Protein AF-A0A7R9W7Y6-F1 (afdb_monomer)

Nearest PDB structures (foldseek):
  7xtd-assembly1_j  TM=9.004E-01  e=9.451E-43  Komagataella phaffii
  7xsx-assembly1_j  TM=8.915E-01  e=5.412E-43  Komagataella phaffii
  9eh2-assembly1_x  TM=8.191E-01  e=2.521E-44  Homo sapiens
  7xti-assembly1_j  TM=9.021E-01  e=3.747E-41  Komagataella phaffii
  4ioy-assembly1_X  TM=9.336E-01  e=2.718E-25  Saccharomyces cerevisiae

Radius of gyration: 29.03 Å; Cα contacts (8 Å, |Δi|>4): 673; chains: 1; bounding box: 68×69×80 Å

Structure (mmCIF, N/CA/C/O backbone):
data_AF-A0A7R9W7Y6-F1
#
_entry.id   AF-A0A7R9W7Y6-F1
#
loop_
_atom_site.group_PDB
_atom_site.id
_atom_site.type_symbol
_atom_site.label_atom_id
_atom_site.label_alt_id
_atom_site.label_comp_id
_atom_site.label_asym_id
_atom_site.label_entity_id
_atom_site.label_seq_id
_atom_site.pdbx_PDB_ins_code
_atom_site.Cartn_x
_atom_site.Cartn_y
_atom_site.Cartn_z
_atom_site.occupancy
_atom_site.B_iso_or_equiv
_atom_site.auth_seq_id
_atom_site.auth_comp_id
_atom_site.auth_asym_id
_atom_site.auth_atom_id
_atom_site.pdbx_PDB_model_num
ATOM 1 N N . ARG A 1 1 ? 3.864 -5.606 35.064 1.00 80.56 1 ARG A N 1
ATOM 2 C CA . ARG A 1 1 ? 4.363 -5.417 33.679 1.00 80.56 1 ARG A CA 1
ATOM 3 C C . ARG A 1 1 ? 5.592 -6.280 33.372 1.00 80.56 1 ARG A C 1
ATOM 5 O O . ARG A 1 1 ? 5.447 -7.233 32.625 1.00 80.56 1 ARG A O 1
ATOM 12 N N . GLN A 1 2 ? 6.751 -6.047 34.006 1.00 82.50 2 GLN A N 1
ATOM 13 C CA . GLN A 1 2 ? 8.008 -6.767 33.701 1.00 82.50 2 GLN A CA 1
ATOM 14 C C . GLN A 1 2 ? 7.901 -8.304 33.729 1.00 82.50 2 GLN A C 1
ATOM 16 O O . GLN A 1 2 ? 8.295 -8.948 32.767 1.00 82.50 2 GLN A O 1
ATOM 21 N N . ARG A 1 3 ? 7.308 -8.903 34.776 1.00 85.12 3 ARG A N 1
ATOM 22 C CA . ARG A 1 3 ? 7.118 -10.370 34.841 1.00 85.12 3 ARG A CA 1
ATOM 23 C C . ARG A 1 3 ? 6.293 -10.920 33.669 1.00 85.12 3 ARG A C 1
ATOM 25 O O . ARG A 1 3 ? 6.702 -11.897 33.058 1.00 85.12 3 ARG A O 1
ATOM 32 N N . ARG A 1 4 ? 5.187 -10.247 33.322 1.00 86.75 4 ARG A N 1
ATOM 33 C CA . ARG A 1 4 ? 4.317 -10.613 32.187 1.00 86.75 4 ARG A CA 1
ATOM 34 C C . ARG A 1 4 ? 5.071 -10.514 30.858 1.00 86.75 4 ARG A C 1
ATOM 36 O O . ARG A 1 4 ? 4.947 -11.400 30.030 1.00 86.75 4 ARG A O 1
ATOM 43 N N . GLN A 1 5 ? 5.902 -9.487 30.680 1.00 89.56 5 GLN A N 1
ATOM 44 C CA . GLN A 1 5 ? 6.722 -9.332 29.473 1.00 89.56 5 GLN A CA 1
ATOM 45 C C . GLN A 1 5 ? 7.805 -10.414 29.343 1.00 89.56 5 GLN A C 1
ATOM 47 O O . GLN A 1 5 ? 8.014 -10.932 28.250 1.00 89.56 5 GLN A O 1
ATOM 52 N N . ILE A 1 6 ? 8.439 -10.826 30.447 1.00 86.94 6 ILE A N 1
ATOM 53 C CA . ILE A 1 6 ? 9.390 -11.953 30.449 1.00 86.94 6 ILE A CA 1
ATOM 54 C C . ILE A 1 6 ? 8.691 -13.255 30.030 1.00 86.94 6 ILE A C 1
ATOM 56 O O . ILE A 1 6 ? 9.213 -14.001 29.202 1.00 86.94 6 ILE A O 1
ATOM 60 N N . GLU A 1 7 ? 7.498 -13.514 30.566 1.00 88.50 7 GLU A N 1
ATOM 61 C CA . GLU A 1 7 ? 6.702 -14.694 30.221 1.00 88.50 7 GLU A CA 1
ATOM 62 C C . GLU A 1 7 ? 6.255 -14.680 28.750 1.00 88.50 7 GLU A C 1
ATOM 64 O O . GLU A 1 7 ? 6.443 -15.673 28.044 1.00 88.50 7 GLU A O 1
ATOM 69 N N . LEU A 1 8 ? 5.754 -13.540 28.259 1.00 88.12 8 LEU A N 1
ATOM 70 C CA . LEU A 1 8 ? 5.378 -13.351 26.853 1.00 88.12 8 LEU A CA 1
ATOM 71 C C . LEU A 1 8 ? 6.567 -13.571 25.913 1.00 88.12 8 LEU A C 1
ATOM 73 O O . LEU A 1 8 ? 6.434 -14.283 24.918 1.00 88.12 8 LEU A O 1
ATOM 77 N N . MET A 1 9 ? 7.737 -13.016 26.245 1.00 87.88 9 MET A N 1
ATOM 78 C CA . MET A 1 9 ? 8.974 -13.223 25.486 1.00 87.88 9 MET A CA 1
ATOM 79 C C . MET A 1 9 ? 9.382 -14.698 25.450 1.00 87.88 9 MET A C 1
ATOM 81 O O . MET A 1 9 ? 9.738 -15.211 24.389 1.00 87.88 9 MET A O 1
ATOM 85 N N . SER A 1 10 ? 9.302 -15.399 26.584 1.00 88.06 10 SER A N 1
ATOM 86 C CA . SER A 1 10 ? 9.610 -16.832 26.659 1.00 88.06 10 SER A CA 1
ATOM 87 C C . SER A 1 10 ? 8.665 -17.657 25.778 1.00 88.06 10 SER A C 1
ATOM 89 O O . SER A 1 10 ? 9.123 -18.417 24.921 1.00 88.06 10 SER A O 1
ATOM 91 N N . ARG A 1 11 ? 7.348 -17.431 25.908 1.00 87.69 11 ARG A N 1
ATOM 92 C CA . ARG A 1 11 ? 6.310 -18.090 25.099 1.00 87.69 11 ARG A CA 1
ATOM 93 C C . ARG A 1 11 ? 6.525 -17.842 23.605 1.00 87.69 11 ARG A C 1
ATOM 95 O O . ARG A 1 11 ? 6.500 -18.781 22.811 1.00 87.69 11 ARG A O 1
ATOM 102 N N . ARG A 1 12 ? 6.792 -16.591 23.214 1.00 86.31 12 ARG A N 1
ATOM 103 C CA . ARG A 1 12 ? 6.982 -16.220 21.806 1.00 86.31 12 ARG A CA 1
ATOM 104 C C . ARG A 1 12 ? 8.250 -16.826 21.208 1.00 86.31 12 ARG A C 1
ATOM 106 O O . ARG A 1 12 ? 8.221 -17.293 20.072 1.00 86.31 12 ARG A O 1
ATOM 113 N N . ASN A 1 13 ? 9.344 -16.876 21.967 1.00 85.44 13 ASN A N 1
ATOM 114 C CA . ASN A 1 13 ? 10.576 -17.529 21.525 1.00 85.44 13 ASN A CA 1
ATOM 115 C C . ASN A 1 13 ? 10.376 -19.035 21.299 1.00 85.44 13 ASN A C 1
ATOM 117 O O . ASN A 1 13 ? 10.889 -19.579 20.319 1.00 85.44 13 ASN A O 1
ATOM 121 N N . GLU A 1 14 ? 9.602 -19.703 22.159 1.00 87.44 14 GLU A N 1
ATOM 122 C CA . GLU A 1 14 ? 9.267 -21.117 21.986 1.00 87.44 14 GLU A CA 1
ATOM 123 C C . GLU A 1 14 ? 8.410 -21.355 20.732 1.00 87.44 14 GLU A C 1
ATOM 125 O O . GLU A 1 14 ? 8.705 -22.247 19.931 1.00 87.44 14 GLU A O 1
ATOM 130 N N . GLU A 1 15 ? 7.383 -20.530 20.511 1.00 85.06 15 GLU A N 1
ATOM 131 C CA . GLU A 1 15 ? 6.572 -20.569 19.289 1.00 85.06 15 GLU A CA 1
ATOM 132 C C . GLU A 1 15 ? 7.420 -20.345 18.035 1.00 85.06 15 GLU A C 1
ATOM 134 O O . GLU A 1 15 ? 7.325 -21.127 17.087 1.00 85.06 15 GLU A O 1
ATOM 139 N N . ARG A 1 16 ? 8.307 -19.343 18.051 1.00 83.06 16 ARG A N 1
ATOM 140 C CA . ARG A 1 16 ? 9.211 -19.040 16.934 1.00 83.06 16 ARG A CA 1
ATOM 141 C C . ARG A 1 16 ? 10.119 -20.226 16.614 1.00 83.06 16 ARG A C 1
ATOM 143 O O . ARG A 1 16 ? 10.298 -20.566 15.445 1.00 83.06 16 ARG A O 1
ATOM 150 N N . LEU A 1 17 ? 10.662 -20.895 17.633 1.00 83.50 17 LEU A N 1
ATOM 151 C CA . LEU A 1 17 ? 11.495 -22.085 17.446 1.00 83.50 17 LEU A CA 1
ATOM 152 C C . LEU A 1 17 ? 10.701 -23.234 16.801 1.00 83.50 17 LEU A C 1
ATOM 154 O O . LEU A 1 17 ? 11.200 -23.903 15.892 1.00 83.50 17 LEU A O 1
ATOM 158 N N . ARG A 1 18 ? 9.443 -23.431 17.216 1.00 85.00 18 ARG A N 1
ATOM 159 C CA . ARG A 1 18 ? 8.534 -24.423 16.617 1.00 85.00 18 ARG A CA 1
ATOM 160 C C . ARG A 1 18 ? 8.188 -24.077 15.165 1.00 85.00 18 ARG A C 1
ATOM 162 O O . ARG A 1 18 ? 8.157 -24.970 14.318 1.00 85.00 18 ARG A O 1
ATOM 169 N N . GLU A 1 19 ? 7.937 -22.807 14.860 1.00 82.50 19 GLU A N 1
ATOM 170 C CA . GLU A 1 19 ? 7.661 -22.325 13.501 1.00 82.50 19 GLU A CA 1
ATOM 171 C C . GLU A 1 19 ? 8.871 -22.509 12.578 1.00 82.50 19 GLU A C 1
ATOM 173 O O . GLU A 1 19 ? 8.721 -23.062 11.488 1.00 82.50 19 GLU A O 1
ATOM 178 N N . LEU A 1 20 ? 10.076 -22.155 13.038 1.00 80.25 20 LEU A N 1
ATOM 179 C CA . LEU A 1 20 ? 11.334 -22.388 12.320 1.00 80.25 20 LEU A CA 1
ATOM 180 C C . LEU A 1 20 ? 11.568 -23.878 12.045 1.00 80.25 20 LEU A C 1
ATOM 182 O O . LEU A 1 20 ? 11.909 -24.256 10.923 1.00 80.25 20 LEU A O 1
ATOM 186 N N . ALA A 1 21 ? 11.326 -24.745 13.032 1.00 81.75 21 ALA A N 1
ATOM 187 C CA . ALA A 1 21 ? 11.427 -26.190 12.847 1.00 81.75 21 ALA A CA 1
ATOM 188 C C . ALA A 1 21 ? 10.444 -26.701 11.773 1.00 81.75 21 ALA A C 1
ATOM 190 O O . ALA A 1 21 ? 10.828 -27.476 10.894 1.00 81.75 21 ALA A O 1
ATOM 191 N N . ARG A 1 22 ? 9.190 -26.221 11.785 1.00 81.38 22 ARG A N 1
ATOM 192 C CA . ARG A 1 22 ? 8.174 -26.552 10.765 1.00 81.38 22 ARG A CA 1
ATOM 193 C C . ARG A 1 22 ? 8.537 -26.015 9.377 1.00 81.38 22 ARG A C 1
ATOM 195 O O . ARG A 1 22 ? 8.324 -26.711 8.384 1.00 81.38 22 ARG A O 1
ATOM 202 N N . ALA A 1 23 ? 9.073 -24.800 9.295 1.00 74.12 23 ALA A N 1
ATOM 203 C CA . ALA A 1 23 ? 9.495 -24.184 8.040 1.00 74.12 23 ALA A CA 1
ATOM 204 C C . ALA A 1 23 ? 10.672 -24.946 7.411 1.00 74.12 23 ALA A C 1
ATOM 206 O O . ALA A 1 23 ? 10.627 -25.263 6.224 1.00 74.12 23 ALA A O 1
ATOM 207 N N . ASN A 1 24 ? 11.665 -25.341 8.213 1.00 71.44 24 ASN A N 1
ATOM 208 C CA . ASN A 1 24 ? 12.799 -26.147 7.754 1.00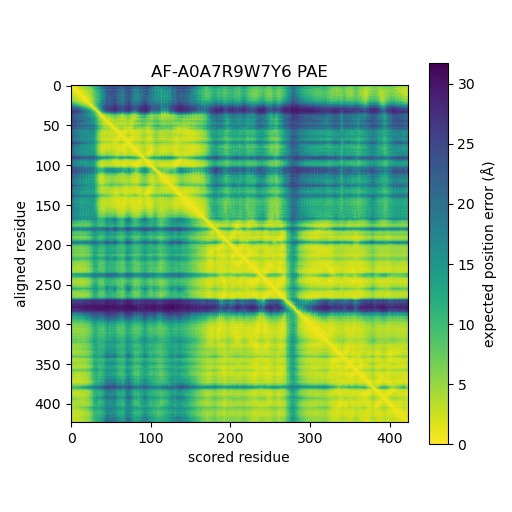 71.44 24 ASN A CA 1
ATOM 209 C C . ASN A 1 24 ? 12.370 -27.521 7.214 1.00 71.44 24 ASN A C 1
ATOM 211 O O . ASN A 1 24 ? 12.926 -27.996 6.225 1.00 71.44 24 ASN A O 1
ATOM 215 N N . LEU A 1 25 ? 11.345 -28.144 7.806 1.00 70.38 25 LEU A N 1
ATOM 216 C CA . LEU A 1 25 ? 10.761 -29.387 7.289 1.00 70.38 25 LEU A CA 1
ATOM 217 C C . LEU A 1 25 ? 10.054 -29.186 5.937 1.00 70.38 25 LEU A C 1
ATOM 219 O O . LEU A 1 25 ? 10.176 -30.036 5.059 1.00 70.38 25 LEU A O 1
ATOM 223 N N . LYS A 1 26 ? 9.350 -28.061 5.740 1.00 61.72 26 LYS A N 1
ATOM 224 C CA . LYS A 1 26 ? 8.700 -27.728 4.457 1.00 61.72 26 LYS A CA 1
ATOM 225 C C . LYS A 1 26 ? 9.696 -27.349 3.359 1.00 61.72 26 LYS A C 1
ATOM 227 O O . LYS A 1 26 ? 9.486 -27.726 2.208 1.00 61.72 26 LYS A O 1
ATOM 232 N N . ASN A 1 27 ? 10.768 -26.632 3.692 1.00 55.34 27 ASN A N 1
ATOM 233 C CA . ASN A 1 27 ? 11.759 -26.188 2.708 1.00 55.34 27 ASN A CA 1
ATOM 234 C C . ASN A 1 27 ? 12.591 -27.347 2.145 1.00 55.34 27 ASN A C 1
ATOM 236 O O . ASN A 1 27 ? 12.864 -27.342 0.948 1.00 55.34 27 ASN A O 1
ATOM 240 N N . LYS A 1 28 ? 12.854 -28.406 2.928 1.00 52.38 28 LYS A N 1
ATOM 241 C CA . LYS A 1 28 ? 13.477 -29.645 2.417 1.00 52.38 28 LYS A CA 1
ATOM 242 C C . LYS A 1 28 ? 12.695 -30.320 1.276 1.00 52.38 28 LYS A C 1
ATOM 244 O O . LYS A 1 28 ? 13.276 -31.092 0.527 1.00 52.38 28 LYS A O 1
ATOM 249 N N . GLY A 1 29 ? 11.396 -30.038 1.126 1.00 46.22 29 GLY A N 1
ATOM 250 C CA . GLY A 1 29 ? 10.573 -30.537 0.015 1.00 46.22 29 GLY A CA 1
ATOM 251 C C . GLY A 1 29 ? 10.472 -29.597 -1.195 1.00 46.22 29 GLY A C 1
ATOM 252 O O . GLY A 1 29 ? 9.925 -30.000 -2.216 1.00 46.22 29 GLY A O 1
ATOM 253 N N . LYS A 1 30 ? 10.965 -28.353 -1.096 1.00 43.62 30 LYS A N 1
ATOM 254 C CA . LYS A 1 30 ? 10.842 -27.305 -2.131 1.00 43.62 30 LYS A CA 1
ATOM 255 C C . LYS A 1 30 ? 12.168 -26.873 -2.765 1.00 43.62 30 LYS A C 1
ATOM 257 O O . LYS A 1 30 ? 12.154 -26.043 -3.666 1.00 43.62 30 LYS A O 1
ATOM 262 N N . GLU A 1 31 ? 13.296 -27.461 -2.371 1.00 36.81 31 GLU A N 1
ATOM 263 C CA . GLU A 1 31 ? 14.611 -27.206 -2.990 1.00 36.81 31 GLU A CA 1
ATOM 264 C C . GLU A 1 31 ? 14.715 -27.669 -4.466 1.00 36.81 31 GLU A C 1
ATOM 266 O O . GLU A 1 31 ? 15.739 -27.451 -5.107 1.00 36.81 31 GLU A O 1
ATOM 271 N N . GLY A 1 32 ? 13.661 -28.269 -5.039 1.00 40.47 32 GLY A N 1
ATOM 272 C CA . GLY A 1 32 ? 13.639 -28.786 -6.416 1.00 40.47 32 GLY A CA 1
ATOM 273 C C . GLY A 1 32 ? 13.080 -27.856 -7.505 1.00 40.47 32 GLY A C 1
ATOM 274 O O . GLY A 1 32 ? 13.257 -28.158 -8.683 1.00 40.47 32 GLY A O 1
ATOM 275 N N . GLU A 1 33 ? 12.432 -26.737 -7.165 1.00 42.25 33 GLU A N 1
ATOM 276 C CA . GLU A 1 33 ? 11.860 -25.799 -8.151 1.00 42.25 33 GLU A CA 1
ATOM 277 C C . GLU A 1 33 ? 12.569 -24.440 -8.096 1.00 42.25 33 GLU A C 1
ATOM 279 O O . GLU A 1 33 ? 11.982 -23.409 -7.773 1.00 42.25 33 GLU A O 1
ATOM 284 N N . ALA A 1 34 ? 13.861 -24.415 -8.422 1.00 50.94 34 ALA A N 1
ATOM 285 C CA . ALA A 1 34 ? 14.452 -23.168 -8.891 1.00 50.94 34 ALA A CA 1
ATOM 286 C C . ALA A 1 34 ? 13.751 -22.790 -10.208 1.00 50.94 34 ALA A C 1
ATOM 288 O O . ALA A 1 34 ? 13.757 -23.588 -11.151 1.00 50.94 34 ALA A O 1
ATOM 289 N N . GLU A 1 35 ? 13.132 -21.602 -10.276 1.00 58.28 35 GLU A N 1
ATOM 290 C CA . GLU A 1 35 ? 12.671 -21.033 -11.550 1.00 58.28 35 GLU A CA 1
ATOM 291 C C . GLU A 1 35 ? 13.818 -21.168 -12.558 1.00 58.28 35 GLU A C 1
ATOM 293 O O . GLU A 1 35 ? 14.959 -20.794 -12.279 1.00 58.28 35 GLU A O 1
ATOM 298 N N . LYS A 1 36 ? 13.548 -21.777 -13.712 1.00 64.50 36 LYS A N 1
ATOM 299 C CA . LYS A 1 36 ? 14.553 -21.939 -14.763 1.00 64.50 36 LYS A CA 1
ATOM 300 C C . LYS A 1 36 ? 14.613 -20.650 -15.571 1.00 64.50 36 LYS A C 1
ATOM 302 O O . LYS A 1 36 ? 13.581 -20.052 -15.851 1.00 64.50 36 LYS A O 1
ATOM 307 N N . ALA A 1 37 ? 15.820 -20.230 -15.944 1.00 74.56 37 ALA A N 1
ATOM 308 C CA . ALA A 1 37 ? 15.990 -19.113 -16.865 1.00 74.56 37 ALA A CA 1
ATOM 309 C C . ALA A 1 37 ? 15.388 -19.486 -18.229 1.00 74.56 37 ALA A C 1
ATOM 311 O O . ALA A 1 37 ? 15.721 -20.541 -18.775 1.00 74.56 37 ALA A O 1
ATOM 312 N N . GLU A 1 38 ? 14.521 -18.633 -18.764 1.00 81.94 38 GLU A N 1
ATOM 313 C CA . GLU A 1 38 ? 13.967 -18.785 -20.108 1.00 81.94 38 GLU A CA 1
ATOM 314 C C . GLU A 1 38 ? 14.954 -18.199 -21.120 1.00 81.94 38 GLU A C 1
ATOM 316 O O . GLU A 1 38 ? 15.375 -17.048 -20.988 1.00 81.94 38 GLU A O 1
ATOM 321 N N . GLU A 1 39 ? 15.343 -18.981 -22.129 1.00 85.31 39 GLU A N 1
ATOM 322 C CA . GLU A 1 39 ? 16.253 -18.505 -23.175 1.00 85.31 39 GLU A CA 1
ATOM 323 C C . GLU A 1 39 ? 15.612 -17.364 -23.976 1.00 85.31 39 GLU A C 1
ATOM 325 O O . GLU A 1 39 ? 14.447 -17.431 -24.372 1.00 85.31 39 GLU A O 1
ATOM 330 N N . LEU A 1 40 ? 16.385 -16.308 -24.235 1.00 84.38 40 LEU A N 1
ATOM 331 C CA . LEU A 1 40 ? 15.937 -15.187 -25.059 1.00 84.38 40 LEU A CA 1
ATOM 332 C C . LEU A 1 40 ? 16.197 -15.500 -26.534 1.00 84.38 40 LEU A C 1
ATOM 334 O O . LEU A 1 40 ? 17.329 -15.402 -27.003 1.00 84.38 40 LEU A O 1
ATOM 338 N N . GLU A 1 41 ? 15.142 -15.818 -27.279 1.00 83.25 41 GLU A N 1
ATOM 339 C CA . GLU A 1 41 ? 15.195 -16.010 -28.730 1.00 83.25 41 GLU A CA 1
ATOM 340 C C . GLU A 1 41 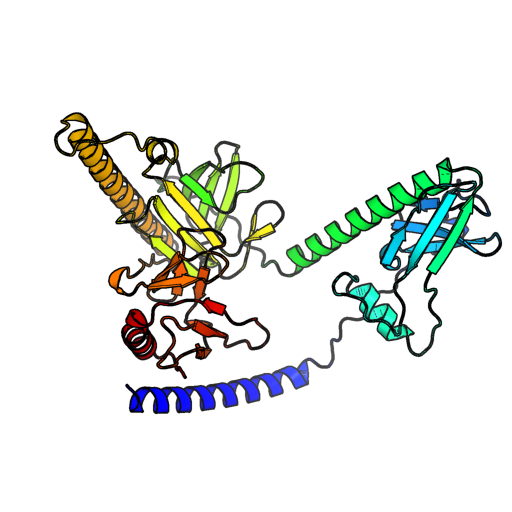? 14.423 -14.882 -29.431 1.00 83.25 41 GLU A C 1
ATOM 342 O O . GLU A 1 41 ? 13.256 -14.638 -29.135 1.00 83.25 41 GLU A O 1
ATOM 347 N N . THR A 1 42 ? 15.084 -14.161 -30.344 1.00 84.75 42 THR A N 1
ATOM 348 C CA . THR A 1 42 ? 14.456 -13.085 -31.144 1.00 84.75 42 THR A CA 1
ATOM 349 C C . THR A 1 42 ? 14.105 -13.568 -32.543 1.00 84.75 42 THR A C 1
ATOM 351 O O . THR A 1 42 ? 12.963 -13.451 -32.969 1.00 84.75 42 THR A O 1
ATOM 354 N N . TYR A 1 43 ? 15.074 -14.169 -33.232 1.00 88.44 43 TYR A N 1
ATOM 355 C CA . TYR A 1 43 ? 14.904 -14.782 -34.543 1.00 88.44 43 TYR A CA 1
ATOM 356 C C . TYR A 1 43 ? 15.527 -16.167 -34.557 1.00 88.44 43 TYR A C 1
ATOM 358 O O . TYR A 1 43 ? 16.621 -16.360 -34.027 1.00 88.44 43 TYR A O 1
ATOM 366 N N . LYS A 1 44 ? 14.865 -17.103 -35.239 1.00 84.75 44 LYS A N 1
ATOM 367 C CA . LYS A 1 44 ? 15.369 -18.470 -35.418 1.00 84.75 44 LYS A CA 1
ATOM 368 C C . LYS A 1 44 ? 16.378 -18.551 -36.554 1.00 84.75 44 LYS A C 1
ATOM 370 O O . LYS A 1 44 ? 17.332 -19.323 -36.496 1.00 84.75 44 LYS A O 1
ATOM 375 N N . ARG A 1 45 ? 16.146 -17.792 -37.630 1.00 87.12 45 ARG A N 1
ATOM 376 C CA . ARG A 1 45 ? 16.968 -17.801 -38.844 1.00 87.12 45 ARG A CA 1
ATOM 377 C C . ARG A 1 45 ? 17.184 -16.382 -39.352 1.00 87.12 45 ARG A C 1
ATOM 379 O O . ARG A 1 45 ? 16.352 -15.504 -39.163 1.00 87.12 45 ARG A O 1
ATOM 386 N N . THR A 1 46 ? 18.271 -16.180 -40.090 1.00 83.69 46 THR A N 1
ATOM 387 C CA . THR A 1 46 ? 18.591 -14.898 -40.743 1.00 83.69 46 THR A CA 1
ATOM 388 C C . THR A 1 46 ? 17.541 -14.462 -41.767 1.00 83.69 46 THR A C 1
ATOM 390 O O . THR A 1 46 ? 17.352 -13.272 -41.977 1.00 83.69 46 THR A O 1
ATOM 393 N N . LYS A 1 47 ? 16.820 -15.415 -42.375 1.00 86.88 47 LYS A N 1
ATOM 394 C CA . LYS A 1 47 ? 15.698 -15.145 -43.294 1.00 86.88 47 LYS A CA 1
ATOM 395 C C . LYS A 1 47 ? 14.489 -14.504 -42.616 1.00 86.88 47 LYS A C 1
ATOM 397 O O . LYS A 1 47 ? 13.637 -13.972 -43.309 1.00 86.88 47 LYS A O 1
ATOM 402 N N . ASP A 1 48 ? 14.404 -14.602 -41.292 1.00 88.12 48 ASP A N 1
ATOM 403 C CA . ASP A 1 48 ? 13.291 -14.049 -40.528 1.00 88.12 48 ASP A CA 1
ATOM 404 C C . ASP A 1 48 ? 13.534 -12.560 -40.189 1.00 88.12 48 ASP A C 1
ATOM 406 O O . ASP A 1 48 ? 12.687 -11.929 -39.561 1.00 88.12 48 ASP A O 1
ATOM 410 N N . TYR A 1 49 ? 14.687 -11.992 -40.580 1.00 88.25 49 TYR A N 1
ATOM 411 C CA . TYR A 1 49 ? 15.001 -10.581 -40.353 1.00 88.25 49 TYR A CA 1
ATOM 412 C C . TYR A 1 49 ? 14.099 -9.675 -41.201 1.00 88.25 49 TYR A C 1
ATOM 414 O O . TYR A 1 49 ? 13.718 -10.057 -42.306 1.00 88.25 49 TYR A O 1
ATOM 422 N N . PRO A 1 50 ? 13.796 -8.451 -40.732 1.00 87.00 50 PRO A N 1
ATOM 423 C CA . PRO A 1 50 ? 13.046 -7.491 -41.525 1.00 87.00 50 PRO A CA 1
ATOM 424 C C . PRO A 1 50 ? 13.738 -7.210 -42.865 1.00 87.00 50 PRO A C 1
ATOM 426 O O . PRO A 1 50 ? 14.947 -6.979 -42.904 1.00 87.00 50 PRO A O 1
ATOM 429 N N . ASP A 1 51 ? 12.964 -7.134 -43.949 1.00 84.56 51 ASP A N 1
ATOM 430 C CA . ASP A 1 51 ? 13.484 -6.933 -45.316 1.00 84.56 51 ASP A CA 1
ATOM 431 C C . ASP A 1 51 ? 14.295 -5.635 -45.488 1.00 84.56 51 ASP A C 1
ATOM 433 O O . ASP A 1 51 ? 15.067 -5.477 -46.429 1.00 84.56 51 ASP A O 1
ATOM 437 N N . ASN A 1 52 ? 14.126 -4.682 -44.569 1.00 86.38 52 ASN A N 1
ATOM 438 C CA . ASN A 1 52 ? 14.813 -3.394 -44.564 1.00 86.38 52 ASN A CA 1
ATOM 439 C C . ASN A 1 52 ? 16.063 -3.357 -43.667 1.00 86.38 52 ASN A C 1
ATOM 441 O O . ASN A 1 52 ? 16.523 -2.266 -43.314 1.00 86.38 52 ASN A O 1
ATOM 445 N N . VAL A 1 53 ? 16.582 -4.515 -43.249 1.00 86.81 53 VAL A N 1
ATOM 446 C CA . VAL A 1 53 ? 17.859 -4.611 -42.535 1.00 86.81 53 VAL A CA 1
ATOM 447 C C . VAL A 1 53 ? 19.000 -4.451 -43.531 1.00 86.81 53 VAL A C 1
ATOM 449 O O . VAL A 1 53 ? 19.213 -5.292 -44.400 1.00 86.81 53 VAL A O 1
ATOM 452 N N . LEU A 1 54 ? 19.755 -3.365 -43.381 1.00 86.75 54 LEU A N 1
ATOM 453 C CA . LEU A 1 54 ? 20.939 -3.097 -44.187 1.00 86.75 54 LEU A CA 1
ATOM 454 C C . LEU A 1 54 ? 22.220 -3.501 -43.440 1.00 86.75 54 LEU A C 1
ATOM 456 O O . LEU A 1 54 ? 22.297 -3.339 -42.216 1.00 86.75 54 LEU A O 1
ATOM 460 N N . PRO A 1 55 ? 23.259 -3.967 -44.159 1.00 85.44 55 PRO A N 1
ATOM 461 C CA . PRO A 1 55 ? 24.593 -4.118 -43.588 1.00 85.44 55 PRO A CA 1
ATOM 462 C C . PRO A 1 55 ? 25.090 -2.792 -42.999 1.00 85.44 55 PRO A C 1
ATOM 464 O O . PRO A 1 55 ? 24.825 -1.723 -43.546 1.00 85.44 55 PRO A O 1
ATOM 467 N N . ASN A 1 56 ? 25.842 -2.853 -41.897 1.00 89.06 56 ASN A N 1
ATOM 468 C CA . ASN A 1 56 ? 26.429 -1.681 -41.223 1.00 89.06 56 ASN A CA 1
ATOM 469 C C . ASN A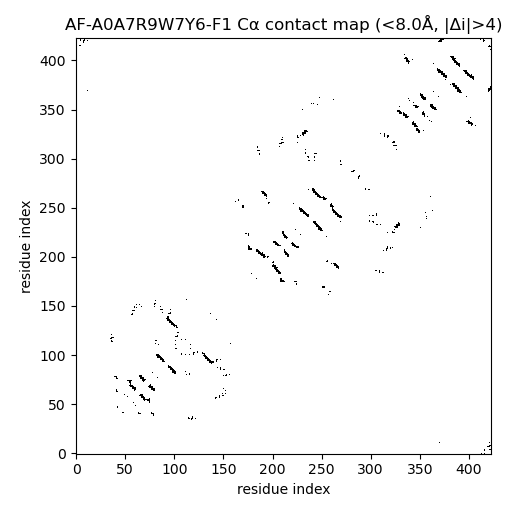 1 56 ? 25.439 -0.638 -40.664 1.00 89.06 56 ASN A C 1
ATOM 471 O O . ASN A 1 56 ? 25.869 0.448 -40.281 1.00 89.06 56 ASN A O 1
ATOM 475 N N . GLN A 1 57 ? 24.146 -0.952 -40.551 1.00 90.88 57 GLN A N 1
ATOM 476 C CA . GLN A 1 57 ? 23.151 -0.034 -39.997 1.00 90.88 57 GLN A CA 1
ATOM 477 C C . GLN A 1 57 ? 22.592 -0.537 -38.662 1.00 90.88 57 GLN A C 1
ATOM 479 O O . GLN A 1 57 ? 22.287 -1.718 -38.508 1.00 90.88 57 GLN A O 1
ATOM 484 N N . VAL A 1 58 ? 22.410 0.374 -37.699 1.00 93.12 58 VAL A N 1
ATOM 485 C CA . VAL A 1 58 ? 21.660 0.073 -36.473 1.00 93.12 58 VAL A CA 1
ATOM 486 C C . VAL A 1 58 ? 20.169 0.137 -36.785 1.00 93.12 58 VAL A C 1
ATOM 488 O O . VAL A 1 58 ? 19.666 1.142 -37.300 1.00 93.12 58 VAL A O 1
ATOM 491 N N . LYS A 1 59 ? 19.447 -0.929 -36.439 1.00 93.06 59 LYS A N 1
ATOM 492 C CA . LYS A 1 59 ? 18.003 -1.033 -36.655 1.00 93.06 59 LYS A CA 1
ATOM 493 C C . LYS A 1 59 ? 17.315 -1.527 -35.393 1.00 93.06 59 LYS A C 1
ATOM 495 O O . LYS A 1 59 ? 17.828 -2.395 -34.697 1.00 93.06 59 LYS A O 1
ATOM 500 N N . VAL A 1 60 ? 16.134 -0.995 -35.109 1.00 94.12 60 VAL A N 1
ATOM 501 C CA . VAL A 1 60 ? 15.271 -1.505 -34.042 1.00 94.12 60 VAL A CA 1
ATOM 502 C C . VAL A 1 60 ? 14.073 -2.167 -34.689 1.00 94.12 60 VAL A C 1
ATOM 504 O O . VAL A 1 60 ? 13.397 -1.547 -35.512 1.00 94.12 60 VAL A O 1
ATOM 507 N N . ASP A 1 61 ? 13.809 -3.410 -34.304 1.00 92.81 61 ASP A N 1
ATOM 508 C CA . ASP A 1 61 ? 12.540 -4.054 -34.594 1.00 92.81 61 ASP A CA 1
ATOM 509 C C . ASP A 1 61 ? 11.664 -4.054 -33.339 1.00 92.81 61 ASP A C 1
ATOM 511 O O . ASP A 1 61 ? 11.936 -4.728 -32.341 1.00 92.81 61 ASP A O 1
ATOM 515 N N . MET A 1 62 ? 10.591 -3.270 -33.412 1.00 90.69 62 MET A N 1
ATOM 516 C CA . MET A 1 62 ? 9.600 -3.144 -32.351 1.00 90.69 62 MET A CA 1
ATOM 517 C C . MET A 1 62 ? 8.728 -4.395 -32.208 1.00 90.69 62 MET A C 1
ATOM 519 O O . MET A 1 62 ? 8.218 -4.636 -31.115 1.00 90.69 62 MET A O 1
ATOM 523 N N . ALA A 1 63 ? 8.536 -5.172 -33.280 1.00 89.62 63 ALA A N 1
ATOM 524 C CA . ALA A 1 63 ? 7.676 -6.351 -33.270 1.00 89.62 63 ALA A CA 1
ATOM 525 C C . ALA A 1 63 ? 8.345 -7.514 -32.527 1.00 89.62 63 ALA A C 1
ATOM 527 O O . ALA A 1 63 ? 7.760 -8.049 -31.585 1.00 89.62 63 ALA A O 1
ATOM 528 N N . ASN A 1 64 ? 9.598 -7.831 -32.875 1.00 90.31 64 ASN A N 1
ATOM 529 C CA . ASN A 1 64 ? 10.383 -8.888 -32.222 1.00 90.31 64 ASN A CA 1
ATOM 530 C C . ASN A 1 64 ? 11.229 -8.392 -31.035 1.00 90.31 64 ASN A C 1
ATOM 532 O O . ASN A 1 64 ? 12.069 -9.123 -30.511 1.00 90.31 64 ASN A O 1
ATOM 536 N N . LYS A 1 65 ? 11.003 -7.148 -30.588 1.00 92.56 65 LYS A N 1
ATOM 537 C CA . LYS A 1 65 ? 11.608 -6.554 -29.382 1.00 92.56 65 LYS A CA 1
ATOM 538 C C . LYS A 1 65 ? 13.139 -6.626 -29.365 1.00 92.56 65 LYS A C 1
ATOM 540 O O . LYS A 1 65 ? 13.759 -6.884 -28.328 1.00 92.56 65 LYS A O 1
ATOM 545 N N . CYS A 1 66 ? 13.766 -6.382 -30.507 1.00 93.94 66 CYS A N 1
ATOM 546 C CA . CYS A 1 66 ? 15.205 -6.535 -30.656 1.00 93.94 66 CYS A CA 1
ATOM 547 C C . CYS A 1 66 ? 15.860 -5.320 -31.305 1.00 93.94 66 CYS A C 1
ATOM 549 O O . CYS A 1 66 ? 15.251 -4.586 -32.086 1.00 93.94 66 CYS A O 1
ATOM 551 N N . VAL A 1 67 ? 17.140 -5.148 -31.007 1.00 95.12 67 VAL A N 1
ATOM 552 C CA . VAL A 1 67 ? 18.017 -4.178 -31.651 1.00 95.12 67 VAL A CA 1
ATOM 553 C C . VAL A 1 67 ? 19.021 -4.954 -32.485 1.00 95.12 67 VAL A C 1
ATOM 555 O O . VAL A 1 67 ? 19.764 -5.776 -31.960 1.00 95.12 67 VAL A O 1
ATOM 558 N N . ILE A 1 68 ? 19.028 -4.705 -33.785 1.00 95.00 68 ILE A N 1
ATOM 559 C CA . ILE A 1 68 ? 19.944 -5.318 -34.737 1.00 95.00 68 ILE A CA 1
ATOM 560 C C . ILE A 1 68 ? 21.154 -4.399 -34.859 1.00 95.00 68 ILE A C 1
ATOM 562 O O . ILE A 1 68 ? 21.036 -3.238 -35.263 1.00 95.00 68 ILE A O 1
ATOM 566 N N . LEU A 1 69 ? 22.308 -4.922 -34.458 1.00 95.12 69 LEU A N 1
ATOM 567 C CA . LEU A 1 69 ? 23.568 -4.202 -34.382 1.00 95.12 69 LEU A CA 1
ATOM 568 C C . LEU A 1 69 ? 24.574 -4.784 -35.373 1.00 95.12 69 LEU A C 1
ATOM 570 O O . LEU A 1 69 ? 24.745 -6.003 -35.412 1.00 95.12 69 LEU A O 1
ATOM 574 N N . PRO A 1 70 ? 25.269 -3.947 -36.157 1.00 94.00 70 PRO A N 1
ATOM 575 C CA . PRO A 1 70 ? 26.275 -4.438 -37.081 1.00 94.00 70 PRO A CA 1
ATOM 576 C C . PRO A 1 70 ? 27.561 -4.826 -36.339 1.00 94.00 70 PRO A C 1
ATOM 578 O O . PRO A 1 70 ? 28.184 -3.995 -35.678 1.00 94.00 70 PRO A O 1
ATOM 581 N N . ILE A 1 71 ? 27.994 -6.078 -36.487 1.00 92.94 71 ILE A N 1
ATOM 582 C CA . ILE A 1 71 ? 29.295 -6.577 -36.024 1.00 92.94 71 ILE A CA 1
ATOM 583 C C . ILE A 1 71 ? 30.103 -6.978 -37.255 1.00 92.94 71 ILE A C 1
ATOM 585 O O . ILE A 1 71 ? 29.805 -7.978 -37.908 1.00 92.94 71 ILE A O 1
ATOM 589 N N . CYS A 1 72 ? 31.109 -6.168 -37.593 1.00 88.56 72 CYS A N 1
ATOM 590 C CA . CYS A 1 72 ? 31.956 -6.367 -38.775 1.00 88.56 72 CYS A CA 1
ATOM 591 C C . CYS A 1 72 ? 31.142 -6.566 -40.073 1.00 88.56 72 CYS A C 1
ATOM 593 O O . CYS A 1 72 ? 31.415 -7.480 -40.844 1.00 88.56 72 CYS A O 1
ATOM 595 N N . GLY A 1 73 ? 30.104 -5.749 -40.291 1.00 86.06 73 GLY A N 1
ATOM 596 C CA . GLY A 1 73 ? 29.216 -5.863 -41.456 1.00 86.06 73 GLY A CA 1
ATOM 597 C C . GLY A 1 73 ? 28.001 -6.767 -41.269 1.00 86.06 73 GLY A C 1
ATOM 598 O O . GLY A 1 73 ? 27.013 -6.588 -41.978 1.00 86.06 73 GLY A O 1
ATOM 599 N N . ASN A 1 74 ? 28.021 -7.673 -40.290 1.00 91.25 74 ASN A N 1
ATOM 600 C CA . ASN A 1 74 ? 26.940 -8.631 -40.082 1.00 91.25 74 ASN A CA 1
ATOM 601 C C . ASN A 1 74 ? 25.866 -8.068 -39.139 1.00 91.25 74 ASN A C 1
ATOM 603 O O . ASN A 1 74 ? 26.210 -7.645 -38.034 1.00 91.25 74 ASN A O 1
ATOM 607 N N . PRO A 1 75 ? 24.579 -8.072 -39.522 1.00 92.50 75 PRO A N 1
ATOM 608 C CA . PRO A 1 75 ? 23.494 -7.677 -38.630 1.00 92.50 75 PRO A CA 1
ATOM 609 C C . PRO A 1 75 ? 23.273 -8.749 -37.555 1.00 92.50 75 PRO A C 1
ATOM 611 O O . PRO A 1 75 ? 22.913 -9.880 -37.869 1.00 92.50 75 PRO A O 1
ATOM 614 N N . VAL A 1 76 ? 23.475 -8.392 -36.285 1.00 93.06 76 VAL A N 1
ATOM 615 C CA . VAL A 1 76 ? 23.316 -9.299 -35.139 1.00 93.06 76 VAL A CA 1
ATOM 616 C C . VAL A 1 76 ? 22.195 -8.793 -34.223 1.00 93.06 76 VAL A C 1
ATOM 618 O O . VAL A 1 76 ? 22.281 -7.666 -33.731 1.00 93.06 76 VAL A O 1
ATOM 621 N N . PRO A 1 77 ? 21.131 -9.580 -33.984 1.00 93.94 77 PRO A N 1
ATOM 622 C CA . PRO A 1 77 ? 20.007 -9.177 -33.151 1.00 93.94 77 PRO A CA 1
ATOM 623 C C . PRO A 1 77 ? 20.314 -9.362 -31.662 1.00 93.94 77 PRO A C 1
ATOM 625 O O . PRO A 1 77 ? 20.760 -10.417 -31.221 1.00 93.94 77 PRO A O 1
ATOM 628 N N . PHE A 1 78 ? 19.988 -8.345 -30.872 1.00 94.19 78 PHE A N 1
ATOM 629 C CA . PHE A 1 78 ? 20.038 -8.366 -29.415 1.00 94.19 78 PHE A CA 1
ATOM 630 C C . PHE A 1 78 ? 18.641 -8.107 -28.861 1.00 94.19 78 PHE A C 1
ATOM 632 O O . PHE A 1 78 ? 18.031 -7.079 -29.163 1.00 94.19 78 PHE A O 1
ATOM 639 N N . HIS A 1 79 ? 18.121 -9.013 -28.030 1.00 94.12 79 HIS A N 1
ATOM 640 C CA . HIS A 1 79 ? 16.844 -8.775 -27.356 1.00 94.12 79 HIS A CA 1
ATOM 641 C C . HIS A 1 79 ? 16.958 -7.557 -26.433 1.00 94.12 79 HIS A C 1
ATOM 643 O O . HIS A 1 79 ? 17.961 -7.395 -25.731 1.00 94.12 79 HIS A O 1
ATOM 649 N N . ILE A 1 80 ? 15.929 -6.713 -26.380 1.00 93.75 80 ILE A N 1
ATOM 650 C CA . ILE A 1 80 ? 15.974 -5.453 -25.630 1.00 93.75 80 ILE A CA 1
ATOM 651 C C . ILE A 1 80 ? 16.263 -5.641 -24.129 1.00 93.75 80 ILE A C 1
ATOM 653 O O . ILE A 1 80 ? 16.940 -4.806 -23.529 1.00 93.75 80 ILE A O 1
ATOM 657 N N . SER A 1 81 ? 15.845 -6.766 -23.534 1.00 91.38 81 SER A N 1
ATOM 658 C CA . SER A 1 81 ? 16.109 -7.111 -22.122 1.00 91.38 81 SER A CA 1
ATOM 659 C C . SER A 1 81 ? 17.591 -7.346 -21.801 1.00 91.38 81 SER A C 1
ATOM 661 O O . SER A 1 81 ? 17.957 -7.384 -20.627 1.00 91.38 81 SER A O 1
ATOM 663 N N . THR A 1 82 ? 18.451 -7.491 -22.815 1.00 91.88 82 THR A N 1
ATOM 664 C CA . THR A 1 82 ? 19.915 -7.587 -22.649 1.00 91.88 82 THR A CA 1
ATOM 665 C C . THR A 1 82 ? 20.594 -6.215 -22.551 1.00 91.88 82 THR A C 1
ATOM 667 O O . THR A 1 82 ? 21.728 -6.118 -22.080 1.00 91.88 82 THR A O 1
ATOM 670 N N . ILE A 1 83 ? 19.899 -5.137 -22.938 1.00 93.00 83 ILE A N 1
ATOM 671 C CA . ILE A 1 83 ? 20.438 -3.775 -22.999 1.00 93.00 83 ILE A CA 1
ATOM 672 C C . ILE A 1 83 ? 20.157 -3.029 -21.687 1.00 93.00 83 ILE A C 1
ATOM 674 O O . ILE A 1 83 ? 19.020 -2.659 -21.364 1.00 93.00 83 ILE A O 1
ATOM 678 N N . LYS A 1 84 ? 21.232 -2.727 -20.953 1.00 91.50 84 LYS A N 1
ATOM 679 C CA . LYS A 1 84 ? 21.217 -2.005 -19.676 1.00 91.50 84 LYS A CA 1
ATOM 680 C C . LYS A 1 84 ? 20.894 -0.529 -19.832 1.00 91.50 84 LYS A C 1
ATOM 682 O O . LYS A 1 84 ? 20.158 0.011 -19.011 1.00 91.50 84 LYS A O 1
ATOM 687 N N . ASN A 1 85 ? 21.463 0.153 -20.820 1.00 92.31 85 ASN A N 1
ATOM 688 C CA . ASN A 1 85 ? 21.056 1.500 -21.218 1.00 92.31 85 ASN A CA 1
ATOM 689 C C . ASN A 1 85 ? 21.628 1.860 -22.593 1.00 92.31 85 ASN A C 1
ATOM 691 O O . ASN A 1 85 ? 22.445 1.139 -23.160 1.00 92.31 85 ASN A O 1
ATOM 695 N N . CYS A 1 86 ? 21.164 2.983 -23.127 1.00 94.81 86 CYS A N 1
ATOM 696 C CA . CYS A 1 86 ? 21.678 3.563 -24.352 1.00 94.81 86 CYS A CA 1
ATOM 697 C C . CYS A 1 86 ? 21.914 5.056 -24.117 1.00 94.81 86 CYS A C 1
ATOM 699 O O . CYS A 1 86 ? 21.125 5.696 -23.419 1.00 94.81 86 CYS A O 1
ATOM 701 N N . VAL A 1 87 ? 23.007 5.584 -24.657 1.00 95.12 87 VAL A N 1
ATOM 702 C CA . VAL A 1 87 ? 23.437 6.975 -24.510 1.00 95.12 87 VAL A CA 1
ATOM 703 C C . VAL A 1 87 ? 23.757 7.521 -25.894 1.00 95.12 87 VAL A C 1
ATOM 705 O O . VAL A 1 87 ? 24.463 6.881 -26.672 1.00 95.12 87 VAL A O 1
ATOM 708 N N . LEU A 1 88 ? 23.250 8.715 -26.174 1.00 93.56 88 LEU A N 1
ATOM 709 C CA . LEU A 1 88 ? 23.546 9.494 -27.369 1.00 93.56 88 LEU A CA 1
ATOM 710 C C . LEU A 1 88 ? 24.246 10.775 -26.886 1.00 93.56 88 LEU A C 1
ATOM 712 O O . LEU A 1 88 ? 23.549 11.696 -26.460 1.00 93.56 88 LEU A O 1
ATOM 716 N N . PRO A 1 89 ? 25.591 10.804 -26.811 1.00 90.81 89 PRO A N 1
ATOM 717 C CA . PRO A 1 89 ? 26.328 12.003 -26.422 1.00 90.81 89 PRO A CA 1
ATOM 718 C C . PRO A 1 89 ? 26.036 13.170 -27.368 1.00 90.81 89 PRO A C 1
ATOM 720 O O . PRO A 1 89 ? 25.600 12.951 -28.502 1.00 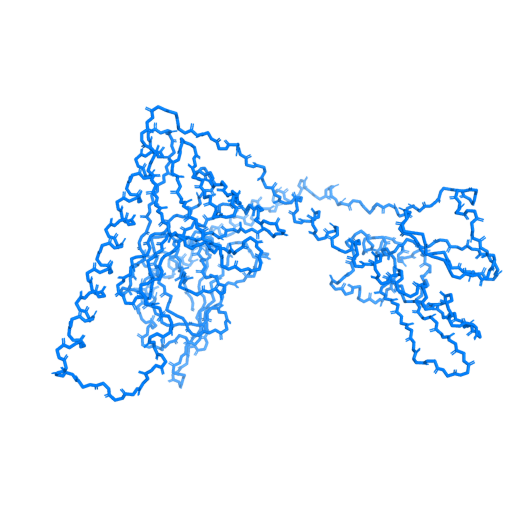90.81 89 PRO A O 1
ATOM 723 N N . GLU A 1 90 ? 26.299 14.396 -26.910 1.00 84.88 90 GLU A N 1
ATOM 724 C CA . GLU A 1 90 ? 26.183 15.581 -27.761 1.00 84.88 90 GLU A CA 1
ATOM 725 C C . GLU A 1 90 ? 27.037 15.416 -29.019 1.00 84.88 90 GLU A C 1
ATOM 727 O O . GLU A 1 90 ? 28.182 14.957 -28.969 1.00 84.88 90 GLU A O 1
ATOM 732 N N . ALA A 1 91 ? 26.422 15.713 -30.160 1.00 79.44 91 ALA A N 1
ATOM 733 C CA . ALA A 1 91 ? 27.069 15.566 -31.445 1.00 79.44 91 ALA A CA 1
ATOM 734 C C . ALA A 1 91 ? 28.094 16.686 -31.633 1.00 79.44 91 ALA A C 1
ATOM 736 O O . ALA A 1 91 ? 27.799 17.853 -31.391 1.00 79.44 91 ALA A O 1
ATOM 737 N N . ASP A 1 92 ? 29.271 16.302 -32.109 1.00 81.31 92 ASP A N 1
ATOM 738 C CA . ASP A 1 92 ? 30.281 17.225 -32.620 1.00 81.31 92 ASP A CA 1
ATOM 739 C C . ASP A 1 92 ? 30.408 16.979 -34.137 1.00 81.31 92 ASP A C 1
ATOM 741 O O . ASP A 1 92 ? 29.404 17.000 -34.850 1.00 81.31 92 ASP A O 1
ATOM 745 N N . ALA A 1 93 ? 31.585 16.610 -34.647 1.00 84.06 93 ALA A N 1
ATOM 746 C CA . ALA A 1 93 ? 31.779 16.271 -36.061 1.00 84.06 93 ALA A CA 1
ATOM 747 C C . ALA A 1 93 ? 31.109 14.950 -36.510 1.00 84.06 93 ALA A C 1
ATOM 749 O O . ALA A 1 93 ? 31.051 14.646 -37.701 1.00 84.06 93 ALA A O 1
ATOM 750 N N . ALA A 1 94 ? 30.657 14.116 -35.573 1.00 89.12 94 ALA A N 1
ATOM 751 C CA . ALA A 1 94 ? 29.969 12.857 -35.846 1.00 89.12 94 ALA A CA 1
ATOM 752 C C . ALA A 1 94 ? 28.995 12.525 -34.711 1.00 89.12 94 ALA A C 1
ATOM 754 O O . ALA A 1 94 ? 29.193 12.921 -33.563 1.00 89.12 94 ALA A O 1
ATOM 755 N N . THR A 1 95 ? 27.960 11.752 -35.026 1.00 92.81 95 THR A N 1
ATOM 756 C CA . THR A 1 95 ? 27.015 11.233 -34.034 1.00 92.81 95 THR A CA 1
ATOM 757 C C . THR A 1 95 ? 27.516 9.904 -33.486 1.00 92.81 95 THR A C 1
ATOM 759 O O . THR A 1 95 ? 27.930 9.032 -34.254 1.00 92.81 95 THR A O 1
ATOM 762 N N . TYR A 1 96 ? 27.436 9.734 -32.167 1.00 94.62 96 TYR A N 1
ATOM 763 C CA . TYR A 1 96 ? 27.832 8.509 -31.479 1.00 94.62 96 TYR A CA 1
ATOM 764 C C . TYR A 1 96 ? 26.644 7.890 -30.752 1.00 94.62 96 TYR A C 1
ATOM 766 O O . TYR A 1 96 ? 25.976 8.566 -29.980 1.00 94.62 96 TYR A O 1
ATOM 774 N N . LEU A 1 97 ? 26.407 6.596 -30.941 1.00 95.75 97 LEU A N 1
ATOM 775 C CA . LEU A 1 97 ? 25.417 5.831 -30.188 1.00 95.75 97 LEU A CA 1
ATOM 776 C C . LEU A 1 97 ? 26.135 4.791 -29.337 1.00 95.75 97 LEU A C 1
ATOM 778 O O . LEU A 1 97 ? 26.725 3.855 -29.874 1.00 95.75 97 LEU A O 1
ATOM 782 N N . ARG A 1 98 ? 26.073 4.942 -28.014 1.00 96.56 98 ARG A N 1
ATOM 783 C CA . ARG A 1 98 ? 26.637 3.981 -27.063 1.00 96.56 98 ARG A CA 1
ATOM 784 C C . ARG A 1 98 ? 25.534 3.106 -26.494 1.00 96.56 98 ARG A C 1
ATOM 786 O O . ARG A 1 98 ? 24.550 3.612 -25.956 1.00 96.56 98 ARG A O 1
ATOM 793 N N . ILE A 1 99 ? 25.703 1.798 -26.585 1.00 96.69 99 ILE A N 1
ATOM 794 C CA . ILE A 1 99 ? 24.775 0.801 -26.052 1.00 96.69 99 ILE A CA 1
ATOM 795 C C . ILE A 1 99 ? 25.528 -0.002 -25.002 1.00 96.69 99 ILE A C 1
ATOM 797 O O . ILE A 1 99 ? 26.551 -0.606 -25.309 1.00 96.69 99 ILE A O 1
ATOM 801 N N . ASN A 1 100 ? 25.028 0.002 -23.769 1.00 94.88 100 ASN A N 1
ATOM 802 C CA . ASN A 1 100 ? 25.595 -0.766 -22.668 1.00 94.88 100 ASN A CA 1
ATOM 803 C C . ASN A 1 100 ? 24.694 -1.960 -22.367 1.00 94.88 100 ASN A C 1
ATOM 805 O O . ASN A 1 100 ? 23.471 -1.815 -22.285 1.00 94.88 100 ASN A O 1
ATOM 809 N N . PHE A 1 101 ? 25.295 -3.119 -22.141 1.00 93.75 101 PHE A N 1
ATOM 810 C CA . PHE A 1 101 ? 24.597 -4.376 -21.897 1.00 93.75 101 PHE A CA 1
ATOM 811 C C . PHE A 1 101 ? 24.724 -4.811 -20.438 1.00 93.75 101 PHE A C 1
ATOM 813 O O . PHE A 1 101 ? 25.543 -4.298 -19.669 1.00 93.75 101 PHE A O 1
ATOM 820 N N . TYR A 1 102 ? 23.873 -5.751 -20.041 1.00 91.50 102 TYR A N 1
ATOM 821 C CA . TYR A 1 102 ? 24.041 -6.474 -18.787 1.00 91.50 102 TYR A CA 1
ATOM 822 C C . TYR A 1 102 ? 25.155 -7.517 -18.938 1.00 91.50 102 TYR A C 1
ATOM 824 O O . TYR A 1 102 ? 25.151 -8.299 -19.885 1.00 91.50 102 TYR A O 1
ATOM 832 N N . THR A 1 103 ? 26.100 -7.541 -17.999 1.00 88.81 103 THR A N 1
ATOM 833 C CA . THR A 1 103 ? 27.255 -8.449 -18.033 1.00 88.81 103 THR A CA 1
ATOM 834 C C . THR A 1 103 ? 27.482 -9.123 -16.690 1.00 88.81 103 THR A C 1
ATOM 836 O O . THR A 1 103 ? 27.088 -8.597 -15.647 1.00 88.81 103 THR A O 1
ATOM 839 N N . ALA A 1 104 ? 28.179 -10.259 -16.711 1.00 83.00 104 ALA A N 1
ATOM 840 C CA . ALA A 1 104 ? 28.717 -10.887 -15.510 1.00 83.00 104 ALA A CA 1
ATOM 841 C C . ALA A 1 104 ? 29.813 -10.014 -14.856 1.00 83.00 104 ALA A C 1
ATOM 843 O O . ALA A 1 104 ? 30.421 -9.165 -15.512 1.00 83.00 104 ALA A O 1
ATOM 844 N N . GLY A 1 105 ? 30.055 -10.205 -13.554 1.00 70.81 105 GLY A N 1
ATOM 845 C CA . GLY A 1 105 ? 31.132 -9.532 -12.806 1.00 70.81 105 GLY A CA 1
ATOM 846 C C . GLY A 1 105 ? 30.811 -8.127 -12.276 1.00 70.81 105 GLY A C 1
ATOM 847 O O . GLY A 1 105 ? 31.594 -7.570 -11.515 1.00 70.81 105 GLY A O 1
ATOM 848 N N . MET A 1 106 ? 29.649 -7.567 -12.619 1.00 68.81 106 MET A N 1
ATOM 849 C CA . MET A 1 106 ? 29.117 -6.335 -12.030 1.00 68.81 106 MET A CA 1
ATOM 850 C C . MET A 1 106 ? 27.773 -6.634 -11.377 1.00 68.81 106 MET A C 1
ATOM 852 O O . MET A 1 106 ? 27.000 -7.436 -11.899 1.00 68.81 106 MET A O 1
ATOM 856 N N . ALA A 1 107 ? 27.459 -5.952 -10.272 1.00 69.88 107 ALA A N 1
ATOM 857 C CA . ALA A 1 107 ? 26.116 -6.010 -9.711 1.00 69.88 107 ALA A CA 1
ATOM 858 C C . ALA A 1 107 ? 25.111 -5.541 -10.777 1.00 69.88 107 ALA A C 1
ATOM 860 O O . ALA A 1 107 ? 25.079 -4.367 -11.167 1.00 69.88 107 ALA A O 1
ATOM 861 N N . LEU A 1 108 ? 24.310 -6.484 -11.273 1.00 71.31 108 LEU A N 1
ATOM 862 C CA . LEU A 1 108 ? 23.135 -6.221 -12.087 1.00 71.31 108 LEU A CA 1
ATOM 863 C C . LEU A 1 108 ? 22.183 -5.472 -11.156 1.00 71.31 108 LEU A C 1
ATOM 865 O O . LEU A 1 108 ? 21.577 -6.072 -10.276 1.00 71.31 108 LEU A O 1
ATOM 869 N N . GLY A 1 109 ? 22.184 -4.137 -11.222 1.00 67.12 109 GLY A N 1
ATOM 870 C CA . GLY A 1 109 ? 21.400 -3.310 -10.302 1.00 67.12 109 GLY A CA 1
ATOM 871 C C . GLY A 1 109 ? 19.933 -3.755 -10.248 1.00 67.12 109 GLY A C 1
ATOM 872 O O . GLY A 1 109 ? 19.464 -4.430 -11.161 1.00 67.12 109 GLY A O 1
ATOM 873 N N . LYS A 1 110 ? 19.188 -3.325 -9.219 1.00 67.81 110 LYS A N 1
ATOM 874 C CA . LYS A 1 110 ? 17.775 -3.707 -8.964 1.00 67.81 110 LYS A CA 1
ATOM 875 C C . LYS A 1 110 ? 16.828 -3.548 -10.166 1.00 67.81 110 LYS A C 1
ATOM 877 O O . LYS A 1 110 ? 15.727 -4.078 -10.171 1.00 67.81 110 LYS A O 1
ATOM 882 N N . ASP A 1 111 ? 17.269 -2.792 -11.161 1.00 70.19 111 ASP A N 1
ATOM 883 C CA . ASP A 1 111 ? 16.587 -2.496 -12.405 1.00 70.19 111 ASP A CA 1
ATOM 884 C C . ASP A 1 111 ? 16.683 -3.582 -13.489 1.00 70.19 111 ASP A C 1
ATOM 886 O O . ASP A 1 111 ? 15.984 -3.466 -14.499 1.00 70.19 111 ASP A O 1
ATOM 890 N N . ALA A 1 112 ? 17.563 -4.576 -13.334 1.00 80.56 112 ALA A N 1
ATOM 891 C CA . ALA A 1 112 ? 17.744 -5.652 -14.302 1.00 80.56 112 ALA A CA 1
ATOM 892 C C . ALA A 1 112 ? 16.527 -6.595 -14.325 1.00 80.56 112 ALA A C 1
ATOM 894 O O . ALA A 1 112 ? 16.058 -6.995 -13.257 1.00 80.56 112 ALA A O 1
ATOM 895 N N . PRO A 1 113 ? 16.035 -7.000 -15.513 1.00 82.38 113 PRO A N 1
ATOM 896 C CA . PRO A 1 113 ? 14.978 -8.000 -15.604 1.00 82.38 113 PRO A CA 1
ATOM 897 C C . PRO A 1 113 ? 15.371 -9.290 -14.878 1.00 82.38 113 PRO A C 1
ATOM 899 O O . PRO A 1 113 ? 16.528 -9.728 -14.940 1.00 82.38 113 PRO A O 1
ATOM 902 N N . LYS A 1 114 ? 14.403 -9.919 -14.201 1.00 83.00 114 LYS A N 1
ATOM 903 C CA . LYS A 1 114 ? 14.628 -11.145 -13.418 1.00 83.00 114 LYS A CA 1
ATOM 904 C C . LYS A 1 114 ? 15.209 -12.260 -14.293 1.00 83.00 114 LYS A C 1
ATOM 906 O O . LYS A 1 114 ? 16.250 -12.816 -13.954 1.00 83.00 114 LYS A O 1
ATOM 911 N N . ASN A 1 115 ? 14.606 -12.493 -15.463 1.00 86.00 115 ASN A N 1
ATOM 912 C CA . ASN A 1 115 ? 15.082 -13.496 -16.414 1.00 86.00 115 ASN A CA 1
ATOM 913 C C . ASN A 1 115 ? 16.508 -13.191 -16.917 1.00 86.00 115 ASN A C 1
ATOM 915 O O . ASN A 1 115 ? 17.369 -14.066 -16.901 1.00 86.00 115 ASN A O 1
ATOM 919 N N . THR A 1 116 ? 16.809 -11.931 -17.267 1.00 86.31 116 THR A N 1
ATOM 920 C CA . THR A 1 116 ? 18.169 -11.519 -17.666 1.00 86.31 116 THR A CA 1
ATOM 921 C C . THR A 1 116 ? 19.185 -11.782 -16.557 1.00 86.31 116 THR A C 1
ATOM 923 O O . THR A 1 116 ? 20.286 -12.252 -16.832 1.00 86.31 116 THR A O 1
ATOM 926 N N . SER A 1 117 ? 18.825 -11.517 -15.300 1.00 86.19 117 SER A N 1
ATOM 927 C CA . SER A 1 117 ? 19.717 -11.749 -14.158 1.00 86.19 117 SER A CA 1
ATOM 928 C C . SER A 1 117 ? 20.063 -13.227 -13.996 1.00 86.19 117 SER A C 1
ATOM 930 O O . SER A 1 117 ? 21.227 -13.576 -13.797 1.00 86.19 117 SER A O 1
ATOM 932 N N . MET A 1 118 ? 19.071 -14.098 -14.171 1.00 86.31 118 MET A N 1
ATOM 933 C CA . MET A 1 118 ? 19.258 -15.545 -14.127 1.00 86.31 118 MET A CA 1
ATOM 934 C C . MET A 1 118 ? 20.080 -16.062 -15.314 1.00 86.31 118 MET A C 1
ATOM 936 O O . MET A 1 118 ? 20.962 -16.896 -15.120 1.00 86.31 118 MET A O 1
ATOM 940 N N . LEU A 1 119 ? 19.854 -15.543 -16.527 1.00 87.38 119 LEU A N 1
ATOM 941 C CA . LEU A 1 119 ? 20.653 -15.888 -17.710 1.00 87.38 119 LEU A CA 1
ATOM 942 C C . LEU A 1 119 ? 22.118 -15.481 -17.544 1.00 87.38 119 LEU A C 1
ATOM 944 O O . LEU A 1 119 ? 23.011 -16.289 -17.794 1.00 87.38 119 LEU A O 1
ATOM 948 N N . VAL A 1 120 ? 22.382 -14.256 -17.076 1.00 86.81 120 VAL A N 1
ATOM 949 C CA . VAL A 1 120 ? 23.754 -13.798 -16.821 1.00 86.81 120 VAL A CA 1
ATOM 950 C C . VAL A 1 120 ? 24.421 -14.691 -15.781 1.00 86.81 120 VAL A C 1
ATOM 952 O O . VAL A 1 120 ? 25.543 -15.124 -16.009 1.00 86.81 120 VAL A O 1
ATOM 955 N N . GLN A 1 121 ? 23.742 -15.029 -14.680 1.00 86.81 121 GLN A N 1
ATOM 956 C CA . GLN A 1 121 ? 24.299 -15.914 -13.654 1.00 86.81 121 GLN A CA 1
ATOM 957 C C . GLN A 1 121 ? 24.584 -17.326 -14.188 1.00 86.81 121 GLN A C 1
ATOM 959 O O . GLN A 1 121 ? 25.623 -17.900 -13.869 1.00 86.81 121 GLN A O 1
ATOM 964 N N . ARG A 1 122 ? 23.691 -17.871 -15.022 1.00 87.75 122 ARG A N 1
ATOM 965 C CA . ARG A 1 122 ? 23.831 -19.202 -15.627 1.00 87.75 122 ARG A CA 1
ATOM 966 C C . ARG A 1 122 ? 25.020 -19.286 -16.584 1.00 87.75 122 ARG A C 1
ATOM 968 O O . ARG A 1 122 ? 25.746 -20.275 -16.562 1.00 87.75 122 ARG A O 1
ATOM 975 N N . TYR A 1 123 ? 25.211 -18.267 -17.419 1.00 88.25 123 TYR A N 1
ATOM 976 C CA . TYR A 1 123 ? 26.249 -18.259 -18.452 1.00 88.25 123 TYR A CA 1
ATOM 977 C C . TYR A 1 123 ? 27.564 -17.602 -18.007 1.00 88.25 123 TYR A C 1
ATOM 979 O O . TYR A 1 123 ? 28.585 -17.818 -18.655 1.00 88.25 123 TYR A O 1
ATOM 987 N N . ALA A 1 124 ? 27.579 -16.861 -16.891 1.00 86.94 124 ALA A N 1
ATOM 988 C CA . ALA A 1 124 ? 28.768 -16.202 -16.339 1.00 86.94 124 ALA A CA 1
ATOM 989 C C . ALA A 1 124 ? 30.027 -17.088 -16.268 1.00 86.94 124 ALA A C 1
ATOM 991 O O . ALA A 1 124 ? 31.092 -16.584 -16.618 1.00 86.94 124 ALA A O 1
ATOM 992 N N . PRO A 1 125 ? 29.956 -18.374 -15.865 1.00 87.56 125 PRO A N 1
ATOM 993 C CA . PRO A 1 125 ? 31.154 -19.210 -15.771 1.00 87.56 125 PRO A CA 1
ATOM 994 C C . PRO A 1 125 ? 31.711 -19.672 -17.126 1.00 87.56 125 PRO A C 1
ATOM 996 O O . PRO A 1 125 ? 32.856 -20.110 -17.187 1.00 87.56 125 PRO A O 1
ATOM 999 N N . TYR A 1 126 ? 30.911 -19.620 -18.196 1.00 88.56 126 TYR A N 1
ATOM 1000 C CA . TYR A 1 126 ? 31.204 -20.303 -19.463 1.00 88.56 126 TYR A CA 1
ATOM 1001 C C . TYR A 1 126 ? 31.234 -19.373 -20.682 1.00 88.56 126 TYR A C 1
ATOM 1003 O O . TYR A 1 126 ? 31.699 -19.780 -21.744 1.00 88.56 126 TYR A O 1
ATOM 1011 N N . ALA A 1 127 ? 30.726 -18.145 -20.560 1.00 87.94 127 ALA A N 1
ATOM 1012 C CA . ALA A 1 127 ? 30.567 -17.218 -21.672 1.00 87.94 127 ALA A CA 1
ATOM 1013 C C . ALA A 1 127 ? 31.238 -15.868 -21.404 1.00 87.94 127 ALA A C 1
ATOM 1015 O O . ALA A 1 127 ? 31.262 -15.360 -20.283 1.00 87.94 127 ALA A O 1
ATOM 1016 N N . SER A 1 128 ? 31.733 -15.252 -22.477 1.00 89.38 128 SER A N 1
ATOM 1017 C CA . SER A 1 128 ? 32.151 -13.849 -22.472 1.00 89.38 128 SER A CA 1
ATOM 1018 C C . SER A 1 128 ? 30.966 -12.949 -22.810 1.00 89.38 128 SER A C 1
ATOM 1020 O O . SER A 1 128 ? 30.186 -13.255 -23.710 1.00 89.38 128 SER A O 1
ATOM 1022 N N . PHE A 1 129 ? 30.844 -11.824 -22.108 1.00 91.06 129 PHE A N 1
ATOM 1023 C CA . PHE A 1 129 ? 29.749 -10.872 -22.290 1.00 91.06 129 PHE A CA 1
ATOM 1024 C C . PHE A 1 129 ? 30.261 -9.588 -22.937 1.00 91.06 129 PHE A C 1
ATOM 1026 O O . PHE A 1 129 ? 31.292 -9.045 -22.539 1.00 91.06 129 PHE A O 1
ATOM 1033 N N . ILE A 1 130 ? 29.505 -9.064 -23.900 1.00 91.69 130 ILE A N 1
ATOM 1034 C CA . ILE A 1 130 ? 29.746 -7.731 -24.454 1.00 91.69 130 ILE A CA 1
ATOM 1035 C C . ILE A 1 130 ? 29.301 -6.715 -23.406 1.00 91.69 130 ILE A C 1
ATOM 1037 O O . ILE A 1 130 ? 28.155 -6.744 -22.979 1.00 91.69 130 ILE A O 1
ATOM 1041 N N . ARG A 1 131 ? 30.195 -5.817 -22.985 1.00 91.12 131 AR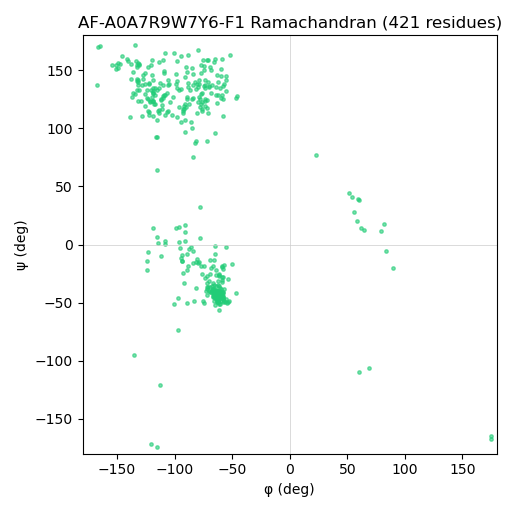G A N 1
ATOM 1042 C CA . ARG A 1 131 ? 29.872 -4.759 -22.014 1.00 91.12 131 ARG A CA 1
ATOM 1043 C C . ARG A 1 131 ? 29.227 -3.554 -22.668 1.00 91.12 131 ARG A C 1
ATOM 1045 O O . ARG A 1 131 ? 28.205 -3.056 -22.197 1.00 91.12 131 ARG A O 1
ATOM 1052 N N . GLU A 1 132 ? 29.837 -3.090 -23.744 1.00 94.00 132 GLU A N 1
ATOM 1053 C CA . GLU A 1 132 ? 29.411 -1.897 -24.451 1.00 94.00 132 GLU A CA 1
ATOM 1054 C C . GLU A 1 132 ? 29.769 -1.981 -25.930 1.00 94.00 132 GLU A C 1
ATOM 1056 O O . GLU A 1 132 ? 30.749 -2.618 -26.315 1.00 94.00 132 GLU A O 1
ATOM 1061 N N . MET A 1 133 ? 28.964 -1.316 -26.751 1.00 95.19 133 MET A N 1
ATOM 1062 C CA . MET A 1 133 ? 29.240 -1.078 -28.161 1.00 95.19 133 MET A CA 1
ATOM 1063 C C . MET A 1 133 ? 29.007 0.396 -28.463 1.00 95.19 133 MET A C 1
ATOM 1065 O O . MET A 1 133 ? 28.017 0.977 -28.013 1.00 95.19 133 MET A O 1
ATOM 1069 N N . THR A 1 134 ? 29.909 0.995 -29.238 1.00 95.06 134 THR A N 1
ATOM 1070 C CA . THR A 1 134 ? 29.786 2.385 -29.682 1.00 95.06 134 THR A CA 1
ATOM 1071 C C . THR A 1 134 ? 29.782 2.434 -31.199 1.00 95.06 134 THR A C 1
ATOM 1073 O O . THR A 1 134 ? 30.728 1.988 -31.842 1.00 95.06 134 THR A O 1
ATOM 1076 N N . PHE A 1 135 ? 28.722 3.006 -31.76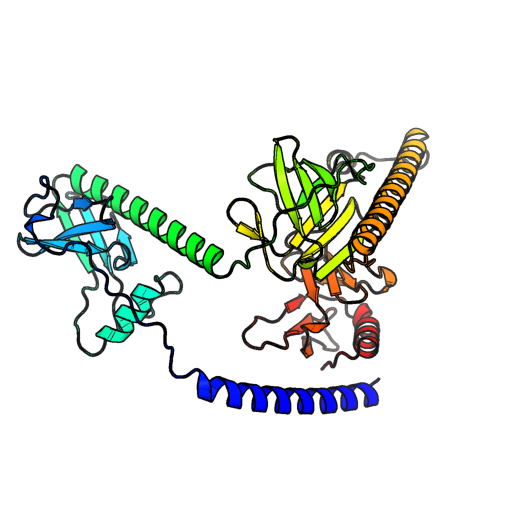1 1.00 94.12 135 PHE A N 1
ATOM 1077 C CA . PHE A 1 135 ? 28.576 3.227 -33.195 1.00 94.12 135 PHE A CA 1
ATOM 1078 C C . PHE A 1 135 ? 28.788 4.697 -33.509 1.00 94.12 135 PHE A C 1
ATOM 1080 O O . PHE A 1 135 ? 28.283 5.559 -32.794 1.00 94.12 135 PHE A O 1
ATOM 1087 N N . ARG A 1 136 ? 29.516 4.973 -34.588 1.00 93.06 136 ARG A N 1
ATOM 1088 C CA . ARG A 1 136 ? 29.775 6.321 -35.091 1.00 93.06 136 ARG A CA 1
ATOM 1089 C C . ARG A 1 136 ? 29.166 6.455 -36.479 1.00 93.06 136 ARG A C 1
ATOM 1091 O O . ARG A 1 136 ? 29.367 5.581 -37.314 1.00 93.06 136 ARG A O 1
ATOM 1098 N N . SER A 1 137 ? 28.480 7.562 -36.729 1.00 92.19 137 SER A N 1
ATOM 1099 C CA . SER A 1 137 ? 27.960 7.915 -38.050 1.00 92.19 137 SER A CA 1
ATOM 1100 C C . SER A 1 137 ? 28.185 9.397 -38.324 1.00 92.19 137 SER A C 1
ATOM 1102 O O . SER A 1 137 ? 28.052 10.225 -37.422 1.00 92.19 137 SER A O 1
ATOM 1104 N N . LEU A 1 138 ? 28.515 9.732 -39.572 1.00 92.62 138 LEU A N 1
ATOM 1105 C CA . LEU A 1 138 ? 28.512 11.121 -40.043 1.00 92.62 138 LEU A CA 1
ATOM 1106 C C . LEU A 1 138 ? 27.075 11.630 -40.236 1.00 92.62 138 LEU A C 1
ATOM 1108 O O . LEU A 1 138 ? 26.799 12.807 -40.036 1.00 92.62 138 LEU A O 1
ATOM 1112 N N . GLU A 1 139 ? 26.140 10.729 -40.544 1.00 87.69 139 GLU A N 1
ATOM 1113 C CA . GLU A 1 139 ? 24.713 11.028 -40.633 1.00 87.69 139 GLU A CA 1
ATOM 1114 C C . GLU A 1 139 ? 24.019 10.779 -39.289 1.00 87.69 139 GLU A C 1
ATOM 1116 O O . GLU A 1 139 ? 23.981 9.653 -38.780 1.00 87.69 139 GLU A O 1
ATOM 1121 N N . SER A 1 140 ? 23.431 11.827 -38.713 1.00 88.81 140 SER A N 1
ATOM 1122 C CA . SER A 1 140 ? 22.820 11.783 -37.378 1.00 88.81 140 SER A CA 1
ATOM 1123 C C . SER A 1 140 ? 21.461 11.082 -37.331 1.00 88.81 140 SER A C 1
ATOM 1125 O O . SER A 1 140 ? 21.060 10.573 -36.278 1.00 88.81 140 SER A O 1
ATOM 1127 N N . HIS A 1 141 ? 20.744 11.047 -38.457 1.00 90.69 141 HIS A N 1
ATOM 1128 C CA . HIS A 1 141 ? 19.338 10.650 -38.507 1.00 90.69 141 HIS A CA 1
ATOM 1129 C C . HIS A 1 141 ? 19.111 9.207 -38.039 1.00 90.69 141 HIS A C 1
ATOM 1131 O O . HIS A 1 141 ? 18.311 8.980 -37.130 1.00 90.69 141 HIS A O 1
ATOM 1137 N N . ASN A 1 142 ? 19.853 8.240 -38.593 1.00 91.62 142 ASN A N 1
ATOM 1138 C CA . ASN A 1 142 ? 19.676 6.824 -38.259 1.00 91.62 142 ASN A CA 1
ATOM 1139 C C . ASN A 1 142 ? 19.967 6.532 -36.777 1.00 91.62 142 ASN A C 1
ATOM 1141 O O . ASN A 1 142 ? 19.138 5.919 -36.105 1.00 91.62 142 ASN A O 1
ATOM 1145 N N . LEU A 1 143 ? 21.095 7.014 -36.244 1.00 93.62 143 LEU A N 1
ATOM 1146 C CA . LEU A 1 143 ? 21.471 6.758 -34.848 1.00 93.62 143 LEU A CA 1
ATOM 1147 C C . LEU A 1 143 ? 20.529 7.448 -33.856 1.00 93.62 143 LEU A C 1
ATOM 1149 O O . LEU A 1 143 ? 20.194 6.873 -32.821 1.00 93.62 143 LEU A O 1
ATOM 1153 N N . THR A 1 144 ? 20.046 8.647 -34.186 1.00 93.75 144 THR A N 1
ATOM 1154 C CA . THR A 1 144 ? 19.085 9.376 -33.347 1.00 93.75 144 THR A CA 1
ATOM 1155 C C . THR A 1 144 ? 17.713 8.699 -33.357 1.00 93.75 144 THR A C 1
ATOM 1157 O O . THR A 1 144 ? 17.065 8.586 -32.313 1.00 93.75 144 THR A O 1
ATOM 1160 N N . GLN A 1 145 ? 17.263 8.207 -34.515 1.00 94.25 145 GLN A N 1
ATOM 1161 C CA . GLN A 1 145 ? 16.032 7.425 -34.621 1.00 94.25 145 GLN A CA 1
ATOM 1162 C C . GLN A 1 145 ? 16.143 6.113 -33.834 1.00 94.25 145 GLN A C 1
ATOM 1164 O O . GLN A 1 145 ? 15.263 5.819 -33.024 1.00 94.25 145 GLN A O 1
ATOM 1169 N N . ALA A 1 146 ? 17.238 5.369 -34.014 1.00 94.44 146 ALA A N 1
ATOM 1170 C CA . ALA A 1 146 ? 17.500 4.140 -33.274 1.00 94.44 146 ALA A CA 1
ATOM 1171 C C . ALA A 1 146 ? 17.521 4.395 -31.762 1.00 94.44 146 ALA A C 1
ATOM 1173 O O . ALA A 1 146 ? 16.850 3.687 -31.019 1.00 9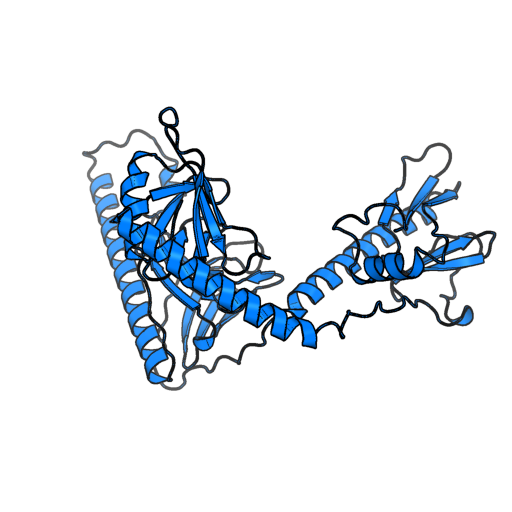4.44 146 ALA A O 1
ATOM 1174 N N . TYR A 1 147 ? 18.196 5.453 -31.298 1.00 96.00 147 TYR A N 1
ATOM 1175 C CA . TYR A 1 147 ? 18.194 5.849 -29.888 1.00 96.00 147 TYR A CA 1
ATOM 1176 C C . TYR A 1 147 ? 16.773 6.036 -29.337 1.00 96.00 147 TYR A C 1
ATOM 1178 O O . TYR A 1 147 ? 16.427 5.446 -28.311 1.00 96.00 147 TYR A O 1
ATOM 1186 N N . ARG A 1 148 ? 15.926 6.812 -30.030 1.00 95.56 148 ARG A N 1
ATOM 1187 C CA . ARG A 1 148 ? 14.530 7.045 -29.615 1.00 95.56 148 ARG A CA 1
ATOM 1188 C C . ARG A 1 148 ? 13.743 5.737 -29.533 1.00 95.56 148 ARG A C 1
ATOM 1190 O O . ARG A 1 148 ? 13.071 5.495 -28.533 1.00 95.56 148 ARG A O 1
ATOM 1197 N N . GLN A 1 149 ? 13.880 4.881 -30.544 1.00 95.62 149 GLN A N 1
ATOM 1198 C CA . GLN A 1 149 ? 13.202 3.587 -30.610 1.00 95.62 149 GLN A CA 1
ATOM 1199 C C . GLN A 1 149 ? 13.670 2.624 -29.507 1.00 95.62 149 GLN A C 1
ATOM 1201 O O . GLN A 1 149 ? 12.842 1.992 -28.857 1.00 95.62 149 GLN A O 1
ATOM 1206 N N . ILE A 1 150 ? 14.976 2.556 -29.227 1.00 95.69 150 ILE A N 1
ATOM 1207 C CA . ILE A 1 150 ? 15.526 1.750 -28.126 1.00 95.69 150 ILE A CA 1
ATOM 1208 C C . ILE A 1 150 ? 14.958 2.232 -26.787 1.00 95.69 150 ILE A C 1
ATOM 1210 O O . ILE A 1 150 ? 14.522 1.415 -25.978 1.00 95.69 150 ILE A O 1
ATOM 1214 N N . GLN A 1 151 ? 14.930 3.546 -26.537 1.00 94.56 151 GLN A N 1
ATOM 1215 C CA . GLN A 1 151 ? 14.395 4.093 -25.284 1.00 94.56 151 GLN A CA 1
ATOM 1216 C C . GLN A 1 151 ? 12.904 3.782 -25.108 1.00 94.56 151 GLN A C 1
ATOM 1218 O O . GLN A 1 151 ? 12.476 3.380 -24.022 1.00 94.56 151 GLN A O 1
ATOM 1223 N N . GLU A 1 152 ? 12.115 3.921 -26.173 1.00 94.69 152 GLU A N 1
ATOM 1224 C CA . GLU A 1 152 ? 10.693 3.585 -26.166 1.00 94.69 152 GLU A CA 1
ATOM 1225 C C . GLU A 1 152 ? 10.459 2.093 -25.894 1.00 94.69 152 GLU A C 1
ATOM 1227 O O . GLU A 1 152 ? 9.681 1.742 -25.002 1.00 94.69 152 GLU A O 1
ATOM 1232 N N . LEU A 1 153 ? 11.174 1.214 -26.601 1.00 93.62 153 LEU A N 1
ATOM 1233 C CA . LEU A 1 153 ? 11.037 -0.232 -26.457 1.00 93.62 153 LEU A CA 1
ATOM 1234 C C . LEU A 1 153 ? 11.415 -0.697 -25.044 1.00 93.62 153 LEU A C 1
ATOM 1236 O O . LEU A 1 153 ? 10.671 -1.457 -24.424 1.00 93.62 153 LEU A O 1
ATOM 1240 N N . ARG A 1 154 ? 12.513 -0.168 -24.483 1.00 91.50 154 ARG A N 1
ATOM 1241 C CA . ARG A 1 154 ? 12.923 -0.438 -23.091 1.00 91.50 154 ARG A CA 1
ATOM 1242 C C . ARG A 1 154 ? 11.851 -0.019 -22.096 1.00 91.50 154 ARG A C 1
ATOM 1244 O O . ARG A 1 154 ? 11.541 -0.765 -21.168 1.00 91.50 154 ARG A O 1
ATOM 1251 N N . LYS A 1 155 ? 11.263 1.165 -22.286 1.00 90.44 155 LYS A N 1
ATOM 1252 C CA . LYS A 1 155 ? 10.174 1.656 -21.434 1.00 90.44 155 LYS A CA 1
ATOM 1253 C C . LYS A 1 155 ? 8.944 0.748 -21.527 1.00 90.44 155 LYS A C 1
ATOM 1255 O O . LYS A 1 155 ? 8.336 0.460 -20.497 1.00 90.44 155 LYS A O 1
ATOM 1260 N N . ARG A 1 156 ? 8.585 0.292 -22.731 1.00 90.44 156 ARG A N 1
ATOM 1261 C CA . ARG A 1 156 ? 7.422 -0.572 -22.973 1.00 90.44 156 ARG A CA 1
ATOM 1262 C C . ARG A 1 156 ? 7.578 -1.948 -22.328 1.00 90.44 156 ARG A C 1
ATOM 1264 O O . ARG A 1 156 ? 6.665 -2.362 -21.618 1.00 90.44 156 ARG A O 1
ATOM 1271 N N . GLU A 1 157 ? 8.715 -2.616 -22.520 1.00 87.19 157 GLU A N 1
ATOM 1272 C CA . GLU A 1 157 ? 8.961 -3.936 -21.921 1.00 87.19 157 GLU A CA 1
ATOM 1273 C C . GLU A 1 157 ? 9.025 -3.861 -20.400 1.00 87.19 157 GLU A C 1
ATOM 1275 O O . GLU A 1 157 ? 8.329 -4.609 -19.722 1.00 87.19 157 GLU A O 1
ATOM 1280 N N . ARG A 1 158 ? 9.726 -2.868 -19.845 1.00 84.38 158 ARG A N 1
ATOM 1281 C CA . ARG A 1 158 ? 9.758 -2.660 -18.393 1.00 84.38 158 ARG A CA 1
ATOM 1282 C C . ARG A 1 158 ? 8.360 -2.447 -17.805 1.00 84.38 158 ARG A C 1
ATOM 1284 O O . ARG A 1 158 ? 8.038 -2.988 -16.754 1.00 84.38 158 ARG A O 1
ATOM 1291 N N . GLN A 1 159 ? 7.505 -1.670 -18.472 1.00 84.94 159 GLN A N 1
ATOM 1292 C CA . GLN A 1 159 ? 6.120 -1.481 -18.029 1.00 84.94 159 GLN A CA 1
ATOM 1293 C C . GLN A 1 159 ? 5.249 -2.732 -18.179 1.00 84.94 159 GLN A C 1
ATOM 1295 O O . GLN A 1 159 ? 4.226 -2.822 -17.500 1.00 84.94 159 GLN A O 1
ATOM 1300 N N . LYS A 1 160 ? 5.589 -3.637 -19.100 1.00 85.31 160 LYS A N 1
ATOM 1301 C CA . LYS A 1 160 ? 4.913 -4.925 -19.275 1.00 85.31 160 LYS A CA 1
ATOM 1302 C C . LYS A 1 160 ? 5.325 -5.883 -18.162 1.00 85.31 160 LYS A C 1
ATOM 1304 O O . LYS A 1 160 ? 4.444 -6.385 -17.484 1.00 85.31 160 LYS A O 1
ATOM 1309 N N . GLU A 1 161 ? 6.622 -6.019 -17.897 1.00 80.38 161 GLU A N 1
ATOM 1310 C CA . GLU A 1 161 ? 7.153 -6.856 -16.813 1.00 80.38 161 GLU A CA 1
ATOM 1311 C C . GLU A 1 161 ? 6.630 -6.419 -15.439 1.00 80.38 161 GLU A C 1
ATOM 1313 O O . GLU A 1 161 ? 6.195 -7.255 -14.655 1.00 80.38 161 GLU A O 1
ATOM 1318 N N . ILE A 1 162 ? 6.602 -5.109 -15.152 1.00 80.25 162 ILE A N 1
ATOM 1319 C CA . ILE A 1 162 ? 6.020 -4.595 -13.899 1.00 80.25 162 ILE A CA 1
ATOM 1320 C C . ILE A 1 162 ? 4.541 -4.981 -13.799 1.00 80.25 162 ILE A C 1
ATOM 1322 O O . ILE A 1 162 ? 4.099 -5.430 -12.747 1.00 80.25 162 ILE A O 1
ATOM 1326 N N . ARG A 1 163 ? 3.780 -4.844 -14.893 1.00 80.19 163 ARG A N 1
ATOM 1327 C CA . ARG A 1 163 ? 2.362 -5.225 -14.922 1.00 80.19 163 ARG A CA 1
ATOM 1328 C C . ARG A 1 163 ? 2.160 -6.724 -14.757 1.00 80.19 163 ARG A C 1
ATOM 1330 O O . ARG A 1 163 ? 1.287 -7.107 -14.000 1.00 80.19 163 ARG A O 1
ATOM 1337 N N . GLU A 1 164 ? 2.965 -7.555 -15.405 1.00 80.38 164 GLU A N 1
ATOM 1338 C CA . GLU A 1 164 ? 2.895 -9.013 -15.279 1.00 80.38 164 GLU A CA 1
ATOM 1339 C C . GLU A 1 164 ? 3.284 -9.471 -13.874 1.00 80.38 164 GLU A C 1
ATOM 1341 O O . GLU A 1 164 ? 2.622 -10.335 -13.312 1.00 80.38 164 GLU A O 1
ATOM 1346 N N . LEU A 1 165 ? 4.298 -8.855 -13.259 1.00 75.69 165 LEU A N 1
ATOM 1347 C CA . LEU A 1 165 ? 4.682 -9.132 -11.875 1.00 75.69 165 LEU A CA 1
ATOM 1348 C C . LEU A 1 165 ? 3.588 -8.704 -10.890 1.00 75.69 165 LEU A C 1
ATOM 1350 O O . LEU A 1 165 ? 3.307 -9.404 -9.910 1.00 75.69 165 LEU A O 1
ATOM 1354 N N . GLU A 1 166 ? 2.961 -7.554 -11.147 1.00 74.31 166 GLU A N 1
ATOM 1355 C CA . GLU A 1 166 ? 1.768 -7.147 -10.423 1.00 74.31 166 GLU A CA 1
ATOM 1356 C C . GLU A 1 166 ? 0.663 -8.189 -10.660 1.00 74.31 166 GLU A C 1
ATOM 1358 O O . GLU A 1 166 ? 0.223 -8.818 -9.715 1.00 74.31 166 GLU A O 1
ATOM 1363 N N . GLU A 1 167 ? 0.260 -8.519 -11.873 1.00 73.56 167 GLU A N 1
ATOM 1364 C CA . GLU A 1 167 ? -0.836 -9.464 -12.128 1.00 73.56 167 GLU A CA 1
ATOM 1365 C C . GLU A 1 167 ? -0.577 -10.897 -11.619 1.00 73.56 167 GLU A C 1
ATOM 1367 O O . GLU A 1 167 ? -1.500 -11.529 -11.104 1.00 73.56 167 GLU A O 1
ATOM 1372 N N . ALA A 1 168 ? 0.662 -11.397 -11.664 1.00 72.56 168 ALA A N 1
ATOM 1373 C CA . ALA A 1 168 ? 1.014 -12.772 -11.294 1.00 72.56 168 ALA A CA 1
ATOM 1374 C C . ALA A 1 168 ? 0.690 -13.105 -9.830 1.00 72.56 168 ALA A C 1
ATOM 1376 O O . ALA A 1 168 ? 0.216 -14.195 -9.523 1.00 72.56 168 ALA A O 1
ATOM 1377 N N . ASN A 1 169 ? 0.885 -12.145 -8.922 1.00 71.38 169 ASN A N 1
ATOM 1378 C CA . ASN A 1 169 ? 0.589 -12.317 -7.495 1.00 71.38 169 ASN A CA 1
ATOM 1379 C C . ASN A 1 169 ? -0.849 -11.898 -7.130 1.00 71.38 169 ASN A C 1
ATOM 1381 O O . ASN A 1 169 ? -1.112 -11.532 -5.982 1.00 71.38 169 ASN A O 1
ATOM 1385 N N . LEU A 1 170 ? -1.755 -11.765 -8.104 1.00 80.94 170 LEU A N 1
ATOM 1386 C CA . LEU A 1 170 ? -3.132 -11.341 -7.859 1.00 80.94 170 LEU A CA 1
ATOM 1387 C C . LEU A 1 170 ? -4.028 -12.558 -7.619 1.00 80.94 170 LEU A C 1
ATOM 1389 O O . LEU A 1 170 ? -4.199 -13.413 -8.487 1.00 80.94 170 LEU A O 1
ATOM 1393 N N . VAL A 1 171 ? -4.665 -12.606 -6.453 1.00 86.12 171 VAL A N 1
ATOM 1394 C CA . VAL A 1 171 ? -5.691 -13.613 -6.176 1.00 86.12 171 VAL A CA 1
ATOM 1395 C C . VAL A 1 171 ? -6.970 -13.213 -6.907 1.00 86.12 171 VAL A C 1
ATOM 1397 O O . VAL A 1 171 ? -7.551 -12.163 -6.616 1.00 86.12 171 VAL A O 1
ATOM 1400 N N . LYS A 1 172 ? -7.411 -14.045 -7.859 1.00 86.62 172 LYS A N 1
ATOM 1401 C CA . LYS A 1 172 ? -8.670 -13.835 -8.588 1.00 86.62 172 LYS A CA 1
ATOM 1402 C C . LYS A 1 172 ? -9.833 -13.773 -7.598 1.00 86.62 172 LYS A C 1
ATOM 1404 O O . LYS A 1 172 ? -10.016 -14.687 -6.801 1.00 86.62 172 LYS A O 1
ATOM 1409 N N . GLN A 1 173 ? -10.595 -12.687 -7.663 1.00 89.50 173 GLN A N 1
ATOM 1410 C CA . GLN A 1 173 ? -11.773 -12.475 -6.829 1.00 89.50 173 GLN A CA 1
ATOM 1411 C C . GLN A 1 173 ? -13.025 -13.019 -7.520 1.00 89.50 173 GLN A C 1
ATOM 1413 O O . GLN A 1 173 ? -13.102 -13.069 -8.752 1.00 89.50 173 GLN A O 1
ATOM 1418 N N . GLU A 1 174 ? -14.017 -13.400 -6.721 1.00 91.75 174 GLU A N 1
ATOM 1419 C CA . GLU A 1 174 ? -15.353 -13.715 -7.219 1.00 91.75 174 GLU A CA 1
ATOM 1420 C C . GLU A 1 174 ? -16.025 -12.472 -7.819 1.00 91.75 174 GLU A C 1
ATOM 1422 O O . GLU A 1 174 ? -15.653 -11.330 -7.541 1.00 91.75 174 GLU A O 1
ATOM 1427 N N . LYS A 1 175 ? -17.035 -12.689 -8.666 1.00 94.00 175 LYS A N 1
ATOM 1428 C CA . LYS A 1 175 ? -17.837 -11.589 -9.207 1.00 94.00 175 LYS A CA 1
ATOM 1429 C C . LYS A 1 175 ? -18.862 -11.136 -8.171 1.00 94.00 175 LYS A C 1
ATOM 1431 O O . LYS A 1 175 ? -19.495 -11.959 -7.512 1.00 94.00 175 LYS A O 1
ATOM 1436 N N . LEU A 1 176 ? -19.080 -9.826 -8.092 1.00 96.19 176 LEU A N 1
ATOM 1437 C CA . LEU A 1 176 ? -20.113 -9.270 -7.230 1.00 96.19 176 LEU A CA 1
ATOM 1438 C C . LEU A 1 176 ? -21.512 -9.748 -7.652 1.00 96.19 176 LEU A C 1
ATOM 1440 O O . LEU A 1 176 ? -21.929 -9.578 -8.802 1.00 96.19 176 LEU A O 1
ATOM 1444 N N . VAL A 1 177 ? -22.265 -10.264 -6.690 1.00 95.56 177 VAL A N 1
ATOM 1445 C CA . VAL A 1 177 ? -23.674 -10.626 -6.809 1.00 95.56 177 VAL A CA 1
ATOM 1446 C C . VAL A 1 177 ? -24.507 -9.448 -6.323 1.00 95.56 177 VAL A C 1
ATOM 1448 O O . VAL A 1 177 ? -24.604 -9.181 -5.127 1.00 95.56 177 VAL A O 1
ATOM 1451 N N . ARG A 1 178 ? -25.114 -8.723 -7.266 1.00 93.06 178 ARG A N 1
ATOM 1452 C CA . ARG A 1 178 ? -26.010 -7.609 -6.940 1.00 93.06 178 ARG A CA 1
ATOM 1453 C C . ARG A 1 178 ? -27.288 -8.126 -6.286 1.00 93.06 178 ARG A C 1
ATOM 1455 O O . ARG A 1 178 ? -27.965 -8.983 -6.855 1.00 93.06 178 ARG A O 1
ATOM 1462 N N . THR A 1 179 ? -27.653 -7.533 -5.155 1.00 90.81 179 THR A N 1
ATOM 1463 C CA . THR A 1 179 ? -28.958 -7.749 -4.523 1.00 90.81 179 THR A CA 1
ATOM 1464 C C . THR A 1 179 ? -30.077 -7.352 -5.484 1.00 90.81 179 THR A C 1
ATOM 1466 O O . THR A 1 179 ? -30.068 -6.250 -6.037 1.00 90.81 179 THR A O 1
ATOM 1469 N N . LYS A 1 180 ? -31.039 -8.253 -5.690 1.00 84.44 180 LYS A N 1
ATOM 1470 C CA . LYS A 1 180 ? -32.250 -8.015 -6.485 1.00 84.44 180 LYS A CA 1
ATOM 1471 C C . LYS A 1 180 ? -33.452 -7.942 -5.545 1.00 84.44 180 LYS A C 1
ATOM 1473 O O . LYS A 1 180 ? -33.479 -8.653 -4.549 1.00 84.44 180 LYS A O 1
ATOM 1478 N N . ASN A 1 181 ? -34.445 -7.126 -5.895 1.00 77.06 181 ASN A N 1
ATOM 1479 C CA . ASN A 1 181 ? -35.759 -7.061 -5.234 1.00 77.06 181 ASN A CA 1
ATOM 1480 C C . ASN A 1 181 ? -35.768 -6.588 -3.763 1.00 77.06 181 ASN A C 1
ATOM 1482 O O . ASN A 1 181 ? -36.798 -6.681 -3.106 1.00 77.06 181 ASN A O 1
ATOM 1486 N N . GLU A 1 182 ? -34.666 -6.032 -3.256 1.00 84.75 182 GLU A N 1
ATOM 1487 C CA . GLU A 1 182 ? -34.583 -5.429 -1.921 1.00 84.75 182 GLU A CA 1
ATOM 1488 C C . GLU A 1 182 ? -33.923 -4.046 -2.003 1.00 84.75 182 GLU A C 1
ATOM 1490 O O . GLU A 1 182 ? -33.162 -3.753 -2.931 1.00 84.75 182 GLU A O 1
ATOM 1495 N N . ARG A 1 183 ? -34.203 -3.176 -1.023 1.00 87.69 183 ARG A N 1
ATOM 1496 C CA . ARG A 1 183 ? -33.557 -1.862 -0.935 1.00 87.69 183 ARG A CA 1
ATOM 1497 C C . ARG A 1 183 ? -32.090 -2.037 -0.540 1.00 87.69 183 ARG A C 1
ATOM 1499 O O . ARG A 1 183 ? -31.787 -2.419 0.585 1.00 87.69 183 ARG A O 1
ATOM 1506 N N . VAL A 1 184 ? -31.194 -1.706 -1.462 1.00 92.88 184 VAL A N 1
ATOM 1507 C CA . VAL A 1 184 ? -29.739 -1.761 -1.273 1.00 92.88 184 VAL A CA 1
ATOM 1508 C C . VAL A 1 184 ? -29.291 -0.633 -0.333 1.00 92.88 184 VAL A C 1
ATOM 1510 O O . VAL A 1 184 ? -29.593 0.532 -0.617 1.00 92.88 184 VAL A O 1
ATOM 1513 N N . PRO A 1 185 ? -28.583 -0.925 0.778 1.00 95.38 185 PRO A N 1
ATOM 1514 C CA . PRO A 1 185 ? -27.947 0.115 1.575 1.00 95.38 185 PRO A CA 1
ATOM 1515 C C . PRO A 1 185 ? -26.946 0.885 0.716 1.00 95.38 185 PRO A C 1
ATOM 1517 O O . PRO A 1 185 ? -26.067 0.288 0.093 1.00 95.38 185 PRO A O 1
ATOM 1520 N N . ARG A 1 186 ? -27.090 2.210 0.684 1.00 95.56 186 ARG A N 1
ATOM 1521 C CA . ARG A 1 186 ? -26.258 3.110 -0.114 1.00 95.56 186 ARG A CA 1
ATOM 1522 C C . ARG A 1 186 ? -25.776 4.268 0.747 1.00 95.56 186 ARG A C 1
ATOM 1524 O O . ARG A 1 186 ? -26.564 4.824 1.511 1.00 95.56 186 ARG A O 1
ATOM 1531 N N . LEU A 1 187 ? -24.520 4.648 0.555 1.00 95.69 187 LEU A N 1
ATOM 1532 C CA . LEU A 1 187 ? -23.931 5.874 1.073 1.00 95.69 187 LEU A CA 1
ATOM 1533 C C . LEU A 1 187 ? -23.468 6.725 -0.116 1.00 95.69 187 LEU A C 1
ATOM 1535 O O . LEU A 1 187 ? -22.757 6.224 -0.993 1.00 95.69 187 LEU A O 1
ATOM 1539 N N . SER A 1 188 ? -23.963 7.961 -0.202 1.00 94.62 188 SER A N 1
ATOM 1540 C CA . SER A 1 188 ? -23.737 8.852 -1.344 1.00 94.62 188 SER A CA 1
ATOM 1541 C C . SER A 1 188 ? -22.653 9.888 -1.081 1.00 94.62 188 SER A C 1
ATOM 1543 O O . SER A 1 188 ? -22.271 10.112 0.065 1.00 94.62 188 SER A O 1
ATOM 1545 N N . ASP A 1 189 ? -22.182 10.514 -2.161 1.00 91.69 189 ASP A N 1
ATOM 1546 C CA . ASP A 1 189 ? -21.290 11.682 -2.124 1.00 91.69 189 ASP A CA 1
ATOM 1547 C C . ASP A 1 189 ? -19.969 11.413 -1.388 1.00 91.69 189 ASP A C 1
ATOM 1549 O O . ASP A 1 189 ? -19.424 12.240 -0.655 1.00 91.69 189 ASP A O 1
ATOM 1553 N N . LEU A 1 190 ? -19.438 10.212 -1.616 1.00 96.00 190 LEU A N 1
ATOM 1554 C CA . LEU A 1 190 ? -18.189 9.745 -1.042 1.00 96.00 190 LEU A CA 1
ATOM 1555 C C . LEU A 1 190 ? -17.025 10.072 -1.957 1.00 96.00 190 LEU A C 1
ATOM 1557 O O . LEU A 1 190 ? -17.105 9.927 -3.178 1.00 96.00 190 LEU A O 1
ATOM 1561 N N . THR A 1 191 ? -15.896 10.407 -1.350 1.00 95.88 191 THR A N 1
ATOM 1562 C CA . THR A 1 191 ? -14.605 10.403 -2.026 1.00 95.88 191 THR A CA 1
ATOM 1563 C C . THR A 1 191 ? -13.886 9.093 -1.751 1.00 95.88 191 THR A C 1
ATOM 1565 O O . THR A 1 191 ? -13.792 8.666 -0.606 1.00 95.88 191 THR A O 1
ATOM 1568 N N . MET A 1 192 ? -13.345 8.469 -2.795 1.00 95.62 192 MET A N 1
ATOM 1569 C CA . MET A 1 192 ? -12.552 7.247 -2.691 1.00 95.62 192 MET A CA 1
ATOM 1570 C C . MET A 1 192 ? -11.049 7.551 -2.713 1.00 95.62 192 MET A C 1
ATOM 1572 O O . MET A 1 192 ? -10.571 8.335 -3.541 1.00 95.62 192 MET A O 1
ATOM 1576 N N . ARG A 1 193 ? -10.295 6.871 -1.847 1.00 95.38 193 ARG A N 1
ATOM 1577 C CA . ARG A 1 193 ? -8.831 6.764 -1.890 1.00 95.38 193 ARG A CA 1
ATOM 1578 C C . ARG A 1 193 ? -8.436 5.279 -1.891 1.00 95.38 193 ARG A C 1
ATOM 1580 O O . ARG A 1 193 ? -9.017 4.513 -1.132 1.00 95.38 193 ARG A O 1
ATOM 1587 N N . PRO A 1 194 ? -7.452 4.852 -2.697 1.00 93.38 194 PRO A N 1
ATOM 1588 C CA . PRO A 1 194 ? -6.731 5.631 -3.704 1.00 93.38 194 PRO A CA 1
ATOM 1589 C C . PRO A 1 194 ? -7.611 5.958 -4.921 1.00 93.38 194 PRO A C 1
ATOM 1591 O O . PRO A 1 194 ? -8.610 5.295 -5.185 1.00 93.38 194 PRO A O 1
ATOM 1594 N N . VAL A 1 195 ? -7.238 6.992 -5.679 1.00 91.25 195 VAL A N 1
ATOM 1595 C CA . VAL A 1 195 ? -7.950 7.380 -6.909 1.00 91.25 195 VAL A CA 1
ATOM 1596 C C . VAL A 1 195 ? -7.659 6.406 -8.055 1.00 91.25 195 VAL A C 1
ATOM 1598 O O . VAL A 1 195 ? -6.552 5.876 -8.153 1.00 91.25 195 VAL A O 1
ATOM 1601 N N . PHE A 1 196 ? -8.614 6.221 -8.974 1.00 84.00 196 PHE A N 1
ATOM 1602 C CA . PHE A 1 196 ? -8.401 5.403 -10.182 1.00 84.00 196 PHE A CA 1
ATOM 1603 C C . PHE A 1 196 ? -7.269 5.947 -11.061 1.00 84.00 196 PHE A C 1
ATOM 1605 O O . PHE A 1 196 ? -6.366 5.214 -11.470 1.00 84.00 196 PHE A O 1
ATOM 1612 N N . ALA A 1 197 ? -7.343 7.244 -11.371 1.00 79.75 197 ALA A N 1
ATOM 1613 C CA . ALA A 1 197 ? -6.353 7.982 -12.141 1.00 79.75 197 ALA A CA 1
ATOM 1614 C C . ALA A 1 197 ? -6.607 9.495 -12.038 1.00 79.75 197 ALA A C 1
ATOM 1616 O O . ALA A 1 197 ? -7.741 9.961 -12.195 1.00 79.75 197 ALA A O 1
ATOM 1617 N N . GLY A 1 198 ? -5.533 10.268 -11.863 1.00 79.81 198 GLY A N 1
ATOM 1618 C CA . GLY A 1 198 ? -5.569 11.729 -11.930 1.00 79.81 198 GLY A CA 1
ATOM 1619 C C . GLY A 1 198 ? -6.333 12.374 -10.772 1.00 79.81 198 GLY A C 1
ATOM 1620 O O . GLY A 1 198 ? -5.807 12.468 -9.669 1.00 79.81 198 GLY A O 1
ATOM 1621 N N . ARG A 1 199 ? -7.543 12.878 -11.054 1.00 80.31 199 ARG A N 1
ATOM 1622 C CA . ARG A 1 199 ? -8.346 13.719 -10.144 1.00 80.31 199 ARG A CA 1
ATOM 1623 C C . ARG A 1 199 ? -9.095 12.912 -9.069 1.00 80.31 199 ARG A C 1
ATOM 1625 O O . ARG A 1 199 ? -9.233 11.692 -9.171 1.00 80.31 199 ARG A O 1
ATOM 1632 N N . LYS A 1 200 ? -9.613 13.635 -8.064 1.00 86.75 200 LYS A N 1
ATOM 1633 C CA . LYS A 1 200 ? -10.479 13.135 -6.978 1.00 86.75 200 LYS A CA 1
ATOM 1634 C C . LYS A 1 200 ? -11.582 12.237 -7.555 1.00 86.75 200 LYS A C 1
ATOM 1636 O O . LYS A 1 200 ? -12.257 12.612 -8.511 1.00 86.75 200 LYS A O 1
ATOM 1641 N N . THR A 1 201 ? -11.721 11.031 -7.006 1.00 91.69 201 THR A N 1
ATOM 1642 C CA . THR A 1 201 ? -12.742 10.064 -7.429 1.00 91.69 201 THR A CA 1
ATOM 1643 C C . THR A 1 201 ? -13.915 10.156 -6.463 1.00 91.69 201 THR A C 1
ATOM 1645 O O . THR A 1 201 ? -13.782 9.755 -5.310 1.00 91.69 201 THR A O 1
ATOM 1648 N N . GLN A 1 202 ? -15.041 10.691 -6.929 1.00 94.88 202 GLN A N 1
ATOM 1649 C CA . GLN A 1 202 ? -16.273 10.806 -6.148 1.00 94.88 202 GLN A CA 1
ATOM 1650 C C . GLN A 1 202 ? -17.337 9.846 -6.665 1.00 94.88 202 GLN A C 1
ATOM 1652 O O . GLN A 1 202 ? -17.353 9.535 -7.858 1.00 94.88 202 GLN A O 1
ATOM 1657 N N . GLY A 1 203 ? -18.211 9.367 -5.787 1.00 96.00 203 GLY A N 1
ATOM 1658 C CA . GLY A 1 203 ? -19.228 8.392 -6.149 1.00 96.00 203 GLY A CA 1
ATOM 1659 C C . GLY A 1 203 ? -20.051 7.889 -4.974 1.00 96.00 203 GLY A C 1
ATOM 1660 O O . GLY A 1 203 ? -20.035 8.457 -3.886 1.00 96.00 203 GLY A O 1
ATOM 1661 N N . ASN A 1 204 ? -20.759 6.791 -5.218 1.00 97.19 204 ASN A N 1
ATOM 1662 C CA . ASN A 1 204 ? -21.660 6.172 -4.252 1.00 97.19 204 ASN A CA 1
ATOM 1663 C C . ASN A 1 204 ? -21.196 4.751 -3.937 1.00 97.19 204 ASN A C 1
ATOM 1665 O O . ASN A 1 204 ? -20.773 4.029 -4.842 1.00 97.19 204 ASN A O 1
ATOM 1669 N N . LEU A 1 205 ? -21.321 4.344 -2.674 1.00 97.69 205 LEU A N 1
ATOM 1670 C CA . LEU A 1 205 ? -21.015 2.995 -2.205 1.00 97.69 205 LEU A CA 1
ATOM 1671 C C . LEU A 1 205 ? -22.310 2.236 -1.898 1.00 97.69 205 LEU A C 1
ATOM 1673 O O . LEU A 1 205 ? -23.177 2.738 -1.184 1.00 97.69 205 LEU A O 1
ATOM 1677 N N . GLU A 1 206 ? -22.433 1.023 -2.425 1.00 97.19 206 GLU A N 1
ATOM 1678 C CA . GLU A 1 206 ? -23.607 0.154 -2.309 1.00 97.19 206 GLU A CA 1
ATOM 1679 C C . GLU A 1 206 ? -23.233 -1.204 -1.707 1.00 97.19 206 GLU A C 1
ATOM 1681 O O . GLU A 1 206 ? -22.271 -1.829 -2.149 1.00 97.19 206 GLU A O 1
ATOM 1686 N N . ALA A 1 207 ? -23.998 -1.684 -0.723 1.00 96.81 207 ALA A N 1
ATOM 1687 C CA . ALA A 1 207 ? -23.793 -2.992 -0.092 1.00 96.81 207 ALA A CA 1
ATOM 1688 C C . ALA A 1 207 ? -24.694 -4.069 -0.724 1.00 96.81 207 ALA A C 1
ATOM 1690 O O . ALA A 1 207 ? -25.920 -3.983 -0.654 1.00 96.81 207 ALA A O 1
ATOM 1691 N N . HIS A 1 208 ? -24.096 -5.098 -1.320 1.00 96.81 208 HIS A N 1
ATOM 1692 C CA . HIS A 1 208 ? -24.783 -6.189 -2.013 1.00 96.81 208 HIS A CA 1
ATOM 1693 C C . HIS A 1 208 ? -24.570 -7.548 -1.323 1.00 96.81 208 HIS A C 1
ATOM 1695 O O . HIS A 1 208 ? -23.987 -7.621 -0.251 1.00 96.81 208 HIS A O 1
ATOM 1701 N N . SER A 1 209 ? -25.052 -8.641 -1.923 1.00 95.62 209 SER A N 1
ATOM 1702 C CA . SER A 1 209 ? -25.089 -9.962 -1.284 1.00 95.62 209 SER A CA 1
ATOM 1703 C C . SER A 1 209 ? -23.722 -10.487 -0.830 1.00 95.62 209 SER A C 1
ATOM 1705 O O . SER A 1 209 ? -23.606 -10.959 0.293 1.00 95.62 209 SER A O 1
ATOM 1707 N N . ASN A 1 210 ? -22.686 -10.411 -1.670 1.00 96.19 210 ASN A N 1
ATOM 1708 C CA . ASN A 1 210 ? -21.352 -10.956 -1.360 1.00 96.19 210 ASN A CA 1
ATOM 1709 C C . ASN A 1 210 ? -20.243 -9.897 -1.252 1.00 96.19 210 ASN A C 1
ATOM 1711 O O . ASN A 1 210 ? -19.060 -10.229 -1.130 1.00 96.19 210 ASN A O 1
ATOM 1715 N N . GLY A 1 211 ? -20.597 -8.617 -1.306 1.00 96.94 211 GLY A N 1
ATOM 1716 C CA . GLY A 1 211 ? -19.629 -7.535 -1.269 1.00 96.94 211 GLY A CA 1
ATOM 1717 C C . GLY A 1 211 ? -20.275 -6.178 -1.461 1.00 96.94 211 GLY A C 1
ATOM 1718 O O . GLY A 1 211 ? -21.494 -6.036 -1.440 1.00 96.94 211 GLY A O 1
ATOM 1719 N N . MET A 1 212 ? -19.449 -5.176 -1.704 1.00 97.19 212 MET A N 1
ATOM 1720 C CA . MET A 1 212 ? -19.880 -3.816 -1.992 1.00 97.19 212 MET A CA 1
ATOM 1721 C C . MET A 1 212 ? -19.392 -3.348 -3.351 1.00 97.19 212 MET A C 1
ATOM 1723 O O . MET A 1 212 ? -18.366 -3.809 -3.856 1.00 97.19 212 MET A O 1
ATOM 1727 N N . ARG A 1 213 ? -20.138 -2.402 -3.914 1.00 97.19 213 ARG A N 1
ATOM 1728 C CA . ARG A 1 213 ? -19.818 -1.733 -5.163 1.00 97.19 213 ARG A CA 1
ATOM 1729 C C . ARG A 1 213 ? -19.707 -0.242 -4.943 1.00 97.19 213 ARG A C 1
ATOM 1731 O O . ARG A 1 213 ? -20.671 0.394 -4.529 1.00 97.19 213 ARG A O 1
ATOM 1738 N N . PHE A 1 214 ? -18.565 0.318 -5.295 1.00 97.44 214 PHE A N 1
ATOM 1739 C CA . PHE A 1 214 ? -18.437 1.747 -5.504 1.00 97.44 214 PHE A CA 1
ATOM 1740 C C . PHE A 1 214 ? -18.634 2.068 -6.982 1.00 97.44 214 PHE A C 1
ATOM 1742 O O . PHE A 1 214 ? -18.066 1.400 -7.848 1.00 97.44 214 PHE A O 1
ATOM 1749 N N . ILE A 1 215 ? -19.435 3.092 -7.268 1.00 95.62 215 ILE A N 1
ATOM 1750 C CA . ILE A 1 215 ? -19.660 3.610 -8.618 1.00 95.62 215 ILE A CA 1
ATOM 1751 C C . ILE A 1 215 ? -19.284 5.085 -8.612 1.00 95.62 215 ILE A C 1
ATOM 1753 O O . ILE A 1 215 ? -19.932 5.884 -7.931 1.00 95.62 215 ILE A O 1
ATOM 1757 N N . SER A 1 216 ? -18.245 5.444 -9.365 1.00 94.88 216 SER A N 1
ATOM 1758 C CA . SER A 1 216 ? -17.828 6.835 -9.508 1.00 94.88 216 SER A CA 1
ATOM 1759 C C . SER A 1 216 ? -18.821 7.625 -10.360 1.00 94.88 216 SER A C 1
ATOM 1761 O O . SER A 1 216 ? -19.540 7.068 -11.192 1.00 94.88 216 SER A O 1
ATOM 1763 N N . THR A 1 217 ? -18.817 8.949 -10.221 1.00 92.94 217 THR A N 1
ATOM 1764 C CA . THR A 1 217 ? -19.582 9.865 -11.084 1.00 92.94 217 THR A CA 1
ATOM 1765 C C . THR A 1 217 ? -19.200 9.749 -12.564 1.00 92.94 217 THR A C 1
ATOM 1767 O O . THR A 1 217 ? -19.982 10.121 -13.433 1.00 92.94 217 THR A O 1
ATOM 1770 N N . ARG A 1 218 ? -18.022 9.182 -12.864 1.00 91.31 218 ARG A N 1
ATOM 1771 C CA . ARG A 1 218 ? -17.537 8.891 -14.224 1.00 91.31 218 ARG A CA 1
ATOM 1772 C C . ARG A 1 218 ? -17.907 7.486 -14.715 1.00 91.31 218 ARG A C 1
ATOM 1774 O O . ARG A 1 218 ? -17.488 7.099 -15.801 1.00 91.31 218 ARG A O 1
ATOM 1781 N N . GLY A 1 219 ? -18.649 6.711 -13.925 1.00 91.06 219 GLY A N 1
ATOM 1782 C CA . GLY A 1 219 ? -19.028 5.335 -14.249 1.00 91.06 219 GLY A CA 1
ATOM 1783 C C . GLY A 1 219 ? -17.931 4.295 -13.998 1.00 91.06 219 GLY A C 1
ATOM 1784 O O . GLY A 1 219 ? -18.078 3.149 -14.418 1.00 91.06 219 GLY A O 1
ATOM 1785 N N . GLU A 1 220 ? -16.841 4.657 -13.312 1.00 93.00 220 GLU A N 1
ATOM 1786 C CA . GLU A 1 220 ? -15.817 3.692 -12.892 1.00 93.00 220 GLU A CA 1
ATOM 1787 C C . GLU A 1 220 ? -16.361 2.854 -11.732 1.00 93.00 220 GLU A C 1
ATOM 1789 O O . GLU A 1 220 ? -16.987 3.385 -10.815 1.00 93.00 220 GLU A O 1
ATOM 1794 N N . VAL A 1 221 ? -16.120 1.545 -11.760 1.00 94.56 221 VAL A N 1
ATOM 1795 C CA . VAL A 1 221 ? -16.691 0.604 -10.791 1.00 94.56 221 VAL A CA 1
ATOM 1796 C C . VAL A 1 221 ? -15.580 -0.088 -10.012 1.00 94.56 221 VAL A C 1
ATOM 1798 O O . VAL A 1 221 ? -14.659 -0.635 -10.617 1.00 94.56 221 VAL A O 1
ATOM 1801 N N . VAL A 1 222 ? -15.692 -0.098 -8.683 1.00 95.62 222 VAL A N 1
ATOM 1802 C CA . VAL A 1 222 ? -14.873 -0.934 -7.793 1.00 95.62 222 VAL A CA 1
ATOM 1803 C C . VAL A 1 222 ? -15.772 -1.907 -7.061 1.00 95.62 222 VAL A C 1
ATOM 1805 O O . VAL A 1 222 ? -16.729 -1.492 -6.414 1.00 95.62 222 VAL A O 1
ATOM 1808 N N . ASP A 1 223 ? -15.416 -3.183 -7.112 1.00 97.12 223 ASP A N 1
ATOM 1809 C CA . ASP A 1 223 ? -16.064 -4.228 -6.333 1.00 97.12 223 ASP A CA 1
ATOM 1810 C C . ASP A 1 223 ? -15.125 -4.711 -5.222 1.00 97.12 223 ASP A C 1
ATOM 1812 O O . ASP A 1 223 ? -13.977 -5.071 -5.487 1.00 97.12 223 ASP A O 1
ATOM 1816 N N . ILE A 1 224 ? -15.619 -4.749 -3.983 1.00 97.50 224 ILE A N 1
ATOM 1817 C CA . ILE A 1 224 ? -14.882 -5.248 -2.814 1.00 97.50 224 ILE A CA 1
ATOM 1818 C C . ILE A 1 224 ? -15.693 -6.382 -2.191 1.00 97.50 224 ILE A C 1
ATOM 1820 O O . ILE A 1 224 ? -16.802 -6.168 -1.706 1.00 97.50 224 ILE A O 1
ATOM 1824 N N . MET A 1 225 ? -15.160 -7.604 -2.235 1.00 97.38 225 MET A N 1
ATOM 1825 C CA . MET A 1 225 ? -15.847 -8.791 -1.713 1.00 97.38 225 MET A CA 1
ATOM 1826 C C . MET A 1 225 ? -15.719 -8.861 -0.194 1.00 97.38 225 MET A C 1
ATOM 1828 O O . MET A 1 225 ? -14.616 -8.684 0.325 1.00 97.38 225 MET A O 1
ATOM 1832 N N . TYR A 1 226 ? -16.795 -9.224 0.510 1.00 97.56 226 TYR A N 1
ATOM 1833 C CA . TYR A 1 226 ? -16.758 -9.387 1.970 1.00 97.56 226 TYR A CA 1
ATOM 1834 C C . TYR A 1 226 ? -15.711 -10.418 2.403 1.00 97.56 226 TYR A C 1
ATOM 1836 O O . TYR A 1 226 ? -14.942 -10.174 3.327 1.00 97.56 226 TYR A O 1
ATOM 1844 N N . ALA A 1 227 ? -15.594 -11.527 1.666 1.00 96.50 227 ALA A N 1
ATOM 1845 C CA . ALA A 1 227 ? -14.604 -12.570 1.934 1.00 96.50 227 ALA A CA 1
ATOM 1846 C C . ALA A 1 227 ? -13.147 -12.068 1.920 1.00 96.50 227 ALA A C 1
ATOM 1848 O O . ALA A 1 227 ? -12.293 -12.63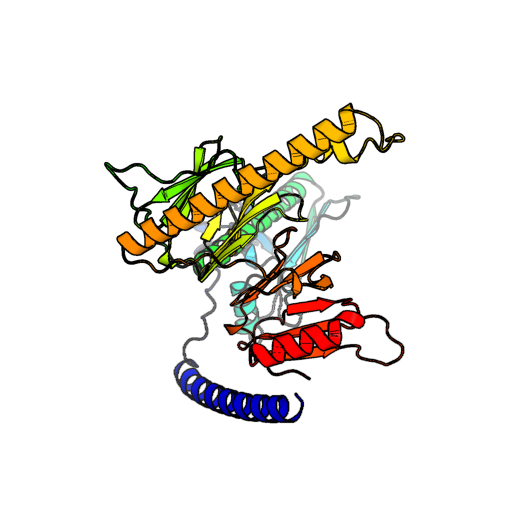9 2.609 1.00 96.50 227 ALA A O 1
ATOM 1849 N N . ASN A 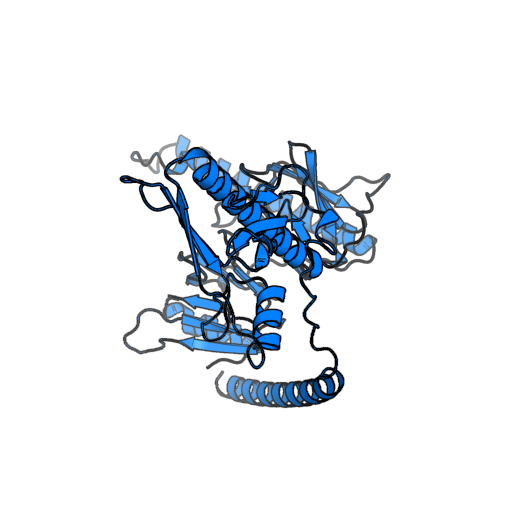1 228 ? -12.858 -11.011 1.153 1.00 96.94 228 ASN A N 1
ATOM 1850 C CA . ASN A 1 228 ? -11.512 -10.469 0.979 1.00 96.94 228 ASN A CA 1
ATOM 1851 C C . ASN A 1 228 ? -11.200 -9.293 1.917 1.00 96.94 228 ASN A C 1
ATOM 1853 O O . ASN A 1 228 ? -10.067 -8.820 1.923 1.00 96.94 228 ASN A O 1
ATOM 1857 N N . ILE A 1 229 ? -12.153 -8.832 2.729 1.00 97.62 229 ILE A N 1
ATOM 1858 C CA . ILE A 1 229 ? -11.898 -7.824 3.764 1.00 97.62 229 ILE A CA 1
ATOM 1859 C C . ILE A 1 229 ? -11.228 -8.525 4.955 1.00 97.62 229 ILE A C 1
ATOM 1861 O O . ILE A 1 229 ? -11.728 -9.538 5.446 1.00 97.62 229 ILE A O 1
ATOM 1865 N N . LYS A 1 230 ? -10.057 -8.032 5.377 1.00 97.19 230 LYS A N 1
ATOM 1866 C CA . LYS A 1 230 ? -9.381 -8.463 6.614 1.00 97.19 230 LYS A CA 1
ATOM 1867 C C . LYS A 1 230 ? -9.867 -7.607 7.779 1.00 97.19 230 LYS A C 1
ATOM 1869 O O . LYS A 1 230 ? -10.322 -8.166 8.765 1.00 97.19 230 LYS A O 1
ATOM 1874 N N . HIS A 1 231 ? -9.843 -6.284 7.600 1.00 97.88 231 HIS A N 1
ATOM 1875 C CA . HIS A 1 231 ? -10.324 -5.309 8.581 1.00 97.88 231 HIS A CA 1
ATOM 1876 C C . HIS A 1 231 ? -11.209 -4.271 7.906 1.00 97.88 231 HIS A C 1
ATOM 1878 O O . HIS A 1 231 ? -10.840 -3.728 6.861 1.00 97.88 231 HIS A O 1
ATOM 1884 N N . ALA A 1 232 ? -12.362 -3.999 8.508 1.00 98.12 232 ALA A N 1
ATOM 1885 C CA . ALA A 1 232 ? -13.217 -2.873 8.168 1.00 98.12 232 ALA A CA 1
ATOM 1886 C C . ALA A 1 232 ? -13.190 -1.899 9.344 1.00 98.12 232 ALA A C 1
ATOM 1888 O O . ALA A 1 232 ? -13.446 -2.297 10.475 1.00 98.12 232 ALA A O 1
ATOM 1889 N N . ILE A 1 233 ? -12.846 -0.641 9.089 1.00 98.38 233 ILE A N 1
ATOM 1890 C CA . ILE A 1 233 ? -12.662 0.368 10.131 1.00 98.38 233 ILE A CA 1
ATOM 1891 C C . ILE A 1 233 ? -13.577 1.541 9.819 1.00 98.38 233 ILE A C 1
ATOM 1893 O O . ILE A 1 233 ? -13.536 2.090 8.719 1.00 98.38 233 ILE A O 1
ATOM 1897 N N . PHE A 1 234 ? -14.404 1.924 10.781 1.00 97.81 234 PHE A N 1
ATOM 1898 C CA . PHE A 1 234 ? -15.208 3.134 10.742 1.00 97.81 234 PHE A CA 1
ATOM 1899 C C . PHE A 1 234 ? -14.590 4.160 11.693 1.00 97.81 234 PHE A C 1
ATOM 1901 O O . PHE A 1 234 ? -14.580 3.962 12.905 1.00 97.81 234 PHE A O 1
ATOM 1908 N N . GLN A 1 235 ? -14.089 5.267 11.146 1.00 96.88 235 GLN A N 1
ATOM 1909 C CA . GLN A 1 235 ? -13.531 6.354 11.945 1.00 96.88 235 GLN A CA 1
ATOM 1910 C C . GLN A 1 235 ? -14.495 7.551 11.905 1.00 96.88 235 GLN A C 1
ATOM 1912 O O . GLN A 1 235 ? -14.679 8.160 10.842 1.00 96.88 235 GLN A O 1
ATOM 1917 N N . PRO A 1 236 ? -15.146 7.877 13.039 1.00 94.94 236 PRO A N 1
ATOM 1918 C CA . PRO A 1 236 ? -16.038 9.022 13.130 1.00 94.94 236 PRO A CA 1
ATOM 1919 C C . PRO A 1 236 ? -15.261 10.341 13.056 1.00 94.94 236 PRO A C 1
ATOM 1921 O O . PRO A 1 236 ? -14.104 10.447 13.462 1.00 94.94 236 PRO A O 1
ATOM 1924 N N . CYS A 1 237 ? -15.937 11.377 12.572 1.00 90.56 237 CYS A N 1
ATOM 1925 C CA . CYS A 1 237 ? -15.444 12.744 12.562 1.00 90.56 237 CYS A CA 1
ATOM 1926 C C . CYS A 1 237 ? -15.686 13.393 13.932 1.00 90.56 237 CYS A C 1
ATOM 1928 O O . CYS A 1 237 ? -16.734 14.004 14.158 1.00 90.56 237 CYS A O 1
ATOM 1930 N N . GLU A 1 238 ? -14.748 13.218 14.863 1.00 83.25 238 GLU A N 1
ATOM 1931 C CA . GLU A 1 238 ? -14.780 13.873 16.180 1.00 83.25 238 GLU A CA 1
ATOM 1932 C C . GLU A 1 238 ? -13.913 15.138 16.184 1.00 83.25 238 GLU A C 1
ATOM 1934 O O . GLU A 1 238 ? -14.430 16.255 16.121 1.00 83.25 238 GLU A O 1
ATOM 1939 N N . GLN A 1 239 ? -12.593 14.946 16.198 1.00 83.12 239 GLN A N 1
ATOM 1940 C CA . GLN A 1 239 ? -11.570 15.995 16.086 1.00 83.12 239 GLN A CA 1
ATOM 1941 C C . GLN A 1 239 ? -10.853 15.972 14.726 1.00 83.12 239 GLN A C 1
ATOM 1943 O O . GLN A 1 239 ? -9.944 16.758 14.486 1.00 83.12 239 GLN A O 1
ATOM 1948 N N . GLU A 1 240 ? -11.246 15.050 13.853 1.00 84.12 240 GLU A N 1
ATOM 1949 C CA . GLU A 1 240 ? -10.715 14.916 12.500 1.00 84.12 240 GLU A CA 1
ATOM 1950 C C . GLU A 1 240 ? -11.511 15.797 11.530 1.00 84.12 240 GLU A C 1
ATOM 1952 O O . GLU A 1 240 ? -12.633 16.205 11.824 1.00 84.12 240 GLU A O 1
ATOM 1957 N N . ILE A 1 241 ? -10.954 16.053 10.348 1.00 87.44 241 ILE A N 1
ATOM 1958 C CA . ILE A 1 241 ? -11.605 16.861 9.300 1.00 87.44 241 ILE A CA 1
ATOM 1959 C C . ILE A 1 241 ? -12.577 16.061 8.422 1.00 87.44 241 ILE A C 1
ATOM 1961 O O . ILE A 1 241 ? -13.223 16.621 7.536 1.00 87.44 241 ILE A O 1
ATOM 1965 N N . MET A 1 242 ? -12.655 14.742 8.612 1.00 92.81 242 MET A N 1
ATOM 1966 C CA . MET A 1 242 ? -13.459 13.853 7.780 1.00 92.81 242 MET A CA 1
ATOM 1967 C C . MET A 1 242 ? -13.995 12.653 8.556 1.00 92.81 242 MET A C 1
ATOM 1969 O O . MET A 1 242 ? -13.376 12.176 9.505 1.00 92.81 242 MET A O 1
ATOM 1973 N N . VAL A 1 243 ? -15.138 12.143 8.098 1.00 95.94 243 VAL A N 1
ATOM 1974 C CA . VAL A 1 243 ? -15.663 10.825 8.476 1.00 95.94 243 VAL A CA 1
ATOM 1975 C C . VAL A 1 243 ? -15.289 9.822 7.390 1.00 95.94 243 VAL A C 1
ATOM 1977 O O . VAL A 1 243 ? -15.334 10.153 6.201 1.00 95.94 243 VAL A O 1
ATOM 1980 N N . LEU A 1 244 ? -14.913 8.601 7.770 1.00 97.44 244 LEU A N 1
ATOM 1981 C CA . LEU A 1 244 ? -14.438 7.612 6.804 1.00 97.44 244 LEU A CA 1
ATOM 1982 C C . LEU A 1 244 ? -14.794 6.173 7.174 1.00 97.44 244 LEU A C 1
ATOM 1984 O O . LEU A 1 244 ? -14.954 5.818 8.341 1.00 97.44 244 LEU A O 1
ATOM 1988 N N . VAL A 1 245 ? -14.856 5.335 6.142 1.00 98.00 245 VAL A N 1
ATOM 1989 C CA . VAL A 1 245 ? -14.767 3.877 6.233 1.00 98.00 245 VAL A CA 1
ATOM 1990 C C . VAL A 1 245 ? -13.552 3.400 5.450 1.00 98.00 245 VAL A C 1
ATOM 1992 O O . VAL A 1 245 ? -13.331 3.807 4.309 1.00 98.00 245 VAL A O 1
ATOM 1995 N N . HIS A 1 246 ? -12.759 2.532 6.063 1.00 98.38 246 HIS A N 1
ATOM 1996 C CA . HIS A 1 246 ? -11.539 1.974 5.495 1.00 98.38 246 HIS A CA 1
ATOM 1997 C C . HIS A 1 246 ? -11.612 0.456 5.456 1.00 98.38 246 HIS A C 1
ATOM 1999 O O . HIS A 1 246 ? -12.048 -0.180 6.412 1.00 98.38 246 HIS A O 1
ATOM 2005 N N . PHE A 1 247 ? -11.139 -0.127 4.363 1.00 98.25 247 PHE A N 1
ATOM 2006 C CA . PHE A 1 247 ? -11.083 -1.563 4.153 1.00 98.25 247 PHE A CA 1
ATOM 2007 C C . PHE A 1 247 ? -9.639 -1.980 3.892 1.00 98.25 247 PHE A C 1
ATOM 2009 O O . PHE A 1 247 ? -9.072 -1.681 2.838 1.00 98.25 247 PHE A O 1
ATOM 2016 N N . HIS A 1 248 ? -9.065 -2.710 4.847 1.00 98.00 248 HIS A N 1
ATOM 2017 C CA . HIS A 1 248 ? -7.800 -3.412 4.671 1.00 98.00 248 HIS A CA 1
ATOM 2018 C C . HIS A 1 248 ? -8.081 -4.819 4.143 1.00 98.00 248 HIS A C 1
ATOM 2020 O O . HIS A 1 248 ? -8.749 -5.623 4.800 1.00 98.00 248 HIS A O 1
ATOM 2026 N N . LEU A 1 249 ? -7.589 -5.134 2.949 1.00 97.19 249 LEU A N 1
ATOM 2027 C CA . LEU A 1 249 ? -7.883 -6.385 2.257 1.00 97.19 249 LEU A CA 1
ATOM 2028 C C . LEU A 1 249 ? -6.886 -7.492 2.614 1.00 97.19 249 LEU A C 1
ATOM 2030 O O . LEU A 1 249 ? -5.696 -7.250 2.817 1.00 97.19 249 LEU A O 1
ATOM 2034 N N . LYS A 1 250 ? -7.356 -8.742 2.612 1.00 95.44 250 LYS A N 1
ATOM 2035 C CA . LYS A 1 250 ? -6.503 -9.936 2.732 1.00 95.44 250 LYS A CA 1
ATOM 2036 C C . LYS A 1 250 ? -5.565 -10.027 1.533 1.00 95.44 250 LYS A C 1
ATOM 2038 O O . LYS A 1 250 ? -4.355 -10.159 1.701 1.00 95.44 250 LYS A O 1
ATOM 2043 N N . ASN A 1 251 ? -6.132 -9.896 0.335 1.00 94.56 251 ASN A N 1
ATOM 2044 C CA . ASN A 1 251 ? -5.400 -9.880 -0.924 1.00 94.56 251 ASN A CA 1
ATOM 2045 C C . ASN A 1 251 ? -5.614 -8.540 -1.633 1.00 94.56 251 ASN A C 1
ATOM 2047 O O . ASN A 1 251 ? -6.762 -8.094 -1.731 1.00 94.56 251 ASN A O 1
ATOM 2051 N N . PRO A 1 252 ? -4.551 -7.909 -2.161 1.00 93.75 252 PRO A N 1
ATOM 2052 C CA . PRO A 1 252 ? -4.701 -6.672 -2.907 1.00 93.75 252 PRO A CA 1
ATOM 2053 C C . PRO A 1 252 ? -5.532 -6.905 -4.171 1.00 93.75 252 PRO A C 1
ATOM 2055 O O . PRO A 1 252 ? -5.420 -7.953 -4.807 1.00 93.75 252 PRO A O 1
ATOM 2058 N N . ILE A 1 253 ? -6.323 -5.908 -4.556 1.00 93.50 253 ILE A N 1
ATOM 2059 C CA . ILE A 1 253 ? -7.075 -5.899 -5.815 1.00 93.50 253 ILE A CA 1
ATOM 2060 C C . ILE A 1 253 ? -6.483 -4.870 -6.779 1.00 93.50 253 ILE A C 1
ATOM 2062 O O . ILE A 1 253 ? -5.782 -3.945 -6.368 1.00 93.50 253 ILE A O 1
ATOM 2066 N N . MET A 1 254 ? -6.746 -5.028 -8.074 1.00 89.69 254 MET A N 1
ATOM 2067 C CA . MET A 1 254 ? -6.322 -4.046 -9.072 1.00 89.69 254 MET A CA 1
ATOM 2068 C C . MET A 1 254 ? -7.278 -2.857 -9.076 1.00 89.69 254 MET A C 1
ATOM 2070 O O . MET A 1 254 ? -8.471 -3.020 -9.324 1.00 89.69 254 MET A O 1
ATOM 2074 N N . LEU A 1 255 ? -6.739 -1.658 -8.859 1.00 89.31 255 LEU A N 1
ATOM 2075 C CA . LEU A 1 255 ? -7.432 -0.393 -9.085 1.00 89.31 255 LEU A CA 1
ATOM 2076 C C . LEU A 1 255 ? -6.672 0.398 -10.150 1.00 89.31 255 LEU A C 1
ATOM 2078 O O . LEU A 1 255 ? -5.538 0.843 -9.948 1.00 89.31 255 LEU A O 1
ATOM 2082 N N . GLY A 1 256 ? -7.287 0.535 -11.325 1.00 84.88 256 GLY A N 1
ATOM 2083 C CA . GLY A 1 256 ? -6.630 1.112 -12.494 1.00 84.88 256 GLY A CA 1
ATOM 2084 C C . GLY A 1 256 ? -5.401 0.293 -12.901 1.00 84.88 256 GLY A C 1
ATOM 2085 O O . GLY A 1 256 ? -5.530 -0.817 -13.406 1.00 84.88 256 GLY A O 1
ATOM 2086 N N . LYS A 1 257 ? -4.204 0.854 -12.695 1.00 81.25 257 LYS A N 1
ATOM 2087 C CA . LYS A 1 257 ? -2.916 0.232 -13.061 1.00 81.25 257 LYS A CA 1
ATOM 2088 C C . LYS A 1 257 ? -2.090 -0.251 -11.870 1.00 81.25 257 LYS A C 1
ATOM 2090 O O . LYS A 1 257 ? -0.950 -0.629 -12.086 1.00 81.25 257 LYS A O 1
ATOM 2095 N N . LYS A 1 258 ? -2.601 -0.140 -10.642 1.00 85.62 258 LYS A N 1
ATOM 2096 C CA . LYS A 1 258 ? -1.848 -0.473 -9.431 1.00 85.62 258 LYS A CA 1
ATOM 2097 C C . LYS A 1 258 ? -2.635 -1.437 -8.562 1.00 85.62 258 LYS A C 1
ATOM 2099 O O . LYS A 1 258 ? -3.857 -1.329 -8.444 1.00 85.62 258 LYS A O 1
ATOM 2104 N N . LYS A 1 259 ? -1.910 -2.319 -7.886 1.00 89.50 259 LYS A N 1
ATOM 2105 C CA . LYS A 1 259 ? -2.439 -3.108 -6.778 1.00 89.50 259 LYS A CA 1
ATOM 2106 C C . LYS A 1 259 ? -2.699 -2.247 -5.558 1.00 89.50 259 LYS A C 1
ATOM 2108 O O . LYS A 1 259 ? -1.850 -1.447 -5.179 1.00 89.50 259 LYS A O 1
ATOM 2113 N N . GLN A 1 260 ? -3.843 -2.463 -4.928 1.00 93.19 260 GLN A N 1
ATOM 2114 C CA . GLN A 1 260 ? -4.246 -1.757 -3.722 1.00 93.19 260 GLN A CA 1
ATOM 2115 C C . GLN A 1 260 ? -4.726 -2.759 -2.684 1.00 93.19 260 GLN A C 1
ATOM 2117 O O . GLN A 1 260 ? -5.604 -3.580 -2.953 1.00 93.19 260 GLN A O 1
ATOM 2122 N N . LYS A 1 261 ? -4.097 -2.711 -1.509 1.00 95.19 261 LYS A N 1
ATOM 2123 C CA . LYS A 1 261 ? -4.493 -3.495 -0.335 1.00 95.19 261 LYS A CA 1
ATOM 2124 C C . LYS A 1 261 ? -5.455 -2.718 0.562 1.00 95.19 261 LYS A C 1
ATOM 2126 O O . LYS A 1 261 ? -6.251 -3.325 1.261 1.00 95.19 261 LYS A O 1
ATOM 2131 N N . ASP A 1 262 ? -5.398 -1.398 0.490 1.00 97.56 262 ASP A N 1
ATOM 2132 C CA . ASP A 1 262 ? -6.142 -0.478 1.331 1.00 97.56 262 ASP A CA 1
ATOM 2133 C C . ASP A 1 262 ? -7.050 0.386 0.460 1.00 97.56 262 ASP A C 1
ATOM 2135 O O . ASP A 1 262 ? -6.594 0.988 -0.517 1.00 97.56 262 ASP A O 1
ATOM 2139 N N . ILE A 1 263 ? -8.340 0.413 0.793 1.00 97.56 263 ILE A N 1
ATOM 2140 C CA . ILE A 1 263 ? -9.349 1.201 0.081 1.00 97.56 263 ILE A CA 1
ATOM 2141 C C . ILE A 1 263 ? -10.212 1.920 1.106 1.00 97.56 263 ILE A C 1
ATOM 2143 O O . ILE A 1 263 ? -10.752 1.305 2.019 1.00 97.56 263 ILE A O 1
ATOM 2147 N N . GLN A 1 264 ? -10.372 3.220 0.921 1.00 97.81 264 GLN A N 1
ATOM 2148 C CA . GLN A 1 264 ? -11.054 4.114 1.835 1.00 97.81 264 GLN A CA 1
ATOM 2149 C C . GLN A 1 264 ? -12.127 4.916 1.107 1.00 97.81 264 GLN A C 1
ATOM 2151 O O . GLN A 1 264 ? -11.916 5.379 -0.017 1.00 97.81 264 GLN A O 1
ATOM 2156 N N . PHE A 1 265 ? -13.247 5.141 1.788 1.00 97.88 265 PHE A N 1
ATOM 2157 C CA . PHE A 1 265 ? -14.297 6.060 1.370 1.00 97.88 265 PHE A CA 1
ATOM 2158 C C . PHE A 1 265 ? -14.575 7.059 2.486 1.00 97.88 265 PHE A C 1
ATOM 2160 O O . PHE A 1 265 ? -14.784 6.660 3.629 1.00 97.88 265 PHE A O 1
ATOM 2167 N N . PHE A 1 266 ? -14.577 8.348 2.166 1.00 96.88 266 PHE A N 1
ATOM 2168 C CA . PHE A 1 266 ? -14.692 9.407 3.165 1.00 96.88 266 PHE A CA 1
ATOM 2169 C C . PHE A 1 266 ? -15.470 10.616 2.647 1.00 96.88 266 PHE A C 1
ATOM 2171 O O . PHE A 1 266 ? -15.600 10.826 1.436 1.00 96.88 266 PHE A O 1
ATOM 2178 N N . THR A 1 267 ? -15.933 11.433 3.588 1.00 95.19 267 THR A N 1
ATOM 2179 C CA . THR A 1 267 ? -16.531 12.747 3.342 1.00 95.19 267 THR A CA 1
ATOM 2180 C C . THR A 1 267 ? -15.846 13.763 4.254 1.00 95.19 267 THR A C 1
ATOM 2182 O O . THR A 1 267 ? -15.810 13.580 5.471 1.00 95.19 267 THR A O 1
ATOM 2185 N N . GLU A 1 268 ? -15.276 14.812 3.660 1.00 90.25 268 GLU A N 1
ATOM 2186 C CA . GLU A 1 268 ? -14.683 15.948 4.380 1.00 90.25 268 GLU A CA 1
ATOM 2187 C C . GLU A 1 268 ? -15.796 16.836 4.949 1.00 90.25 268 GLU A C 1
ATOM 2189 O O . GLU A 1 268 ? -16.793 17.095 4.276 1.00 90.25 268 GLU A O 1
ATOM 2194 N N . VAL A 1 269 ? -15.632 17.270 6.197 1.00 81.88 269 VAL A N 1
ATOM 2195 C CA . VAL A 1 269 ? -16.570 18.160 6.898 1.00 81.88 269 VAL A CA 1
ATOM 2196 C C . VAL A 1 269 ? -16.184 19.626 6.710 1.00 81.88 269 VAL A C 1
ATOM 2198 O O . VAL A 1 269 ? -17.065 20.475 6.623 1.00 81.88 269 VAL A O 1
ATOM 2201 N N . VAL A 1 270 ? -14.884 19.913 6.603 1.00 68.31 270 VAL A N 1
ATOM 2202 C CA . VAL A 1 270 ? -14.348 21.268 6.426 1.00 68.31 270 VAL A CA 1
ATOM 2203 C C . VAL A 1 270 ? -13.787 21.402 5.015 1.00 68.31 270 VAL A C 1
ATOM 2205 O O . VAL A 1 270 ? -12.944 20.602 4.604 1.00 68.31 270 VAL A O 1
ATOM 2208 N N . ASP A 1 271 ? -14.240 22.412 4.269 1.00 54.38 271 ASP A N 1
ATOM 2209 C CA . ASP A 1 271 ? -13.614 22.770 2.997 1.00 54.38 271 ASP A CA 1
ATOM 2210 C C . ASP A 1 271 ? -12.278 23.470 3.284 1.00 54.38 271 ASP A C 1
ATOM 2212 O O . ASP A 1 271 ? -12.225 24.466 4.008 1.00 54.38 271 ASP A O 1
ATOM 2216 N N . ALA A 1 272 ? -11.186 22.957 2.713 1.00 49.19 272 ALA A N 1
ATOM 2217 C CA . ALA A 1 272 ? -9.832 23.479 2.918 1.00 49.19 272 ALA A CA 1
ATOM 2218 C C . ALA A 1 272 ? -9.699 24.969 2.536 1.00 49.19 272 ALA A C 1
ATOM 2220 O O . ALA A 1 272 ? -8.759 25.634 2.967 1.00 49.19 272 ALA A O 1
ATOM 2221 N N . SER A 1 273 ? -10.645 25.502 1.756 1.00 47.72 273 SER A N 1
ATOM 2222 C CA . SER A 1 273 ? -10.735 26.916 1.386 1.00 47.72 273 SER A CA 1
ATOM 2223 C C . SER A 1 273 ? -11.049 27.849 2.570 1.00 47.72 273 SER A C 1
ATOM 2225 O O . SER A 1 273 ? -10.520 28.957 2.618 1.00 47.72 273 SER A O 1
ATOM 2227 N N . GLN A 1 274 ? -11.829 27.405 3.564 1.00 50.72 274 GLN A N 1
ATOM 2228 C CA . GLN A 1 274 ? -12.245 28.240 4.705 1.00 50.72 274 GLN A CA 1
ATOM 2229 C C . GLN A 1 274 ? -11.164 28.400 5.788 1.00 50.72 274 GLN A C 1
ATOM 2231 O O . GLN A 1 274 ? -11.264 29.296 6.630 1.00 50.72 274 GLN A O 1
ATOM 2236 N N . ALA A 1 275 ? -10.120 27.563 5.754 1.00 50.84 275 ALA A N 1
ATOM 2237 C CA . ALA A 1 275 ? -9.005 27.589 6.702 1.00 50.84 275 ALA A CA 1
ATOM 2238 C C . ALA A 1 275 ? -7.929 28.645 6.369 1.00 50.84 275 ALA A C 1
ATOM 2240 O O . ALA A 1 275 ? -7.089 28.947 7.214 1.00 50.84 275 ALA A O 1
ATOM 2241 N N . VAL A 1 276 ? -7.927 29.198 5.150 1.00 47.75 276 VAL A N 1
ATOM 2242 C CA . VAL A 1 276 ? -6.861 30.101 4.671 1.00 47.75 276 VAL A CA 1
ATOM 2243 C C . VAL A 1 276 ? -7.150 31.574 4.995 1.00 47.75 276 VAL A C 1
ATOM 2245 O O . VAL A 1 276 ? -6.216 32.366 5.118 1.00 47.75 276 VAL A O 1
ATOM 2248 N N . ASP A 1 277 ? -8.415 31.948 5.220 1.00 45.25 277 ASP A N 1
ATOM 2249 C CA . ASP A 1 277 ? -8.797 33.318 5.591 1.00 45.25 277 ASP A CA 1
ATOM 2250 C C . ASP A 1 277 ? -8.660 33.546 7.107 1.00 45.25 277 ASP A C 1
ATOM 2252 O O . ASP A 1 277 ? -9.626 33.582 7.875 1.00 45.25 277 ASP A O 1
ATOM 2256 N N . GLY A 1 278 ? -7.404 33.685 7.540 1.00 51.72 278 GLY A N 1
ATOM 2257 C CA . GLY A 1 278 ? -6.978 34.018 8.904 1.00 51.72 278 GLY A CA 1
ATOM 2258 C C . GLY A 1 278 ? -7.110 35.503 9.265 1.00 51.72 278 GLY A C 1
ATOM 2259 O O . GLY A 1 278 ? -6.294 36.032 10.024 1.00 51.72 278 GLY A O 1
ATOM 2260 N N . SER A 1 279 ? -8.100 36.212 8.717 1.00 51.00 279 SER A N 1
ATOM 2261 C CA . SER A 1 279 ? -8.335 37.618 9.054 1.00 51.00 279 SER A CA 1
ATOM 2262 C C . SER A 1 279 ? -9.188 37.726 10.322 1.00 51.00 279 SER A C 1
ATOM 2264 O O . SER A 1 279 ? -10.397 37.544 10.269 1.00 51.00 279 SER A O 1
ATOM 2266 N N . ARG A 1 280 ? -8.521 37.981 11.461 1.00 53.19 280 ARG A N 1
ATOM 2267 C CA . ARG A 1 280 ? -9.047 38.456 12.767 1.00 53.19 280 ARG A CA 1
ATOM 2268 C C . ARG A 1 280 ? -10.537 38.174 13.025 1.00 53.19 280 ARG A C 1
ATOM 2270 O O . ARG A 1 280 ? -11.362 39.081 12.965 1.00 53.19 280 ARG A O 1
ATOM 2277 N N . ARG A 1 281 ? -10.830 36.923 13.373 1.00 55.53 281 ARG A N 1
ATOM 2278 C CA . ARG A 1 281 ? -12.147 36.457 13.818 1.00 55.53 281 ARG A CA 1
ATOM 2279 C C . ARG A 1 281 ? -12.390 36.804 15.287 1.00 55.53 281 ARG A C 1
ATOM 2281 O O . ARG A 1 281 ? -11.469 36.715 16.105 1.00 55.53 281 ARG A O 1
ATOM 2288 N N . SER A 1 282 ? -13.583 37.300 15.591 1.00 50.22 282 SER A N 1
ATOM 2289 C CA . SER A 1 282 ? -13.972 37.821 16.903 1.00 50.22 282 SER A CA 1
ATOM 2290 C C . SER A 1 282 ? -14.989 36.868 17.511 1.00 50.22 282 SER A C 1
ATOM 2292 O O . SER A 1 282 ? -16.108 36.790 17.029 1.00 50.22 282 SER A O 1
ATOM 2294 N N . MET A 1 283 ? -14.633 36.247 18.639 1.00 55.19 283 MET A N 1
ATOM 2295 C CA . MET A 1 283 ? -15.402 35.224 19.378 1.00 55.19 283 MET A CA 1
ATOM 2296 C C . MET A 1 283 ? -16.845 35.619 19.787 1.00 55.19 283 MET A C 1
ATOM 2298 O O . MET A 1 283 ? -17.553 34.830 20.404 1.00 55.19 283 MET A O 1
ATOM 2302 N N . TYR A 1 284 ? -17.270 36.849 19.497 1.00 58.12 284 TYR A N 1
ATOM 2303 C CA . TYR A 1 284 ? -18.601 37.393 19.780 1.00 58.12 284 TYR A CA 1
ATOM 2304 C C . TYR A 1 284 ? -19.358 37.822 18.513 1.00 58.12 284 TYR A C 1
ATOM 2306 O O . TYR A 1 284 ? -20.341 38.554 18.623 1.00 58.12 284 TYR A O 1
ATOM 2314 N N . ASP A 1 285 ? -18.906 37.412 17.326 1.00 71.25 285 ASP A N 1
ATOM 2315 C CA . ASP A 1 285 ? -19.654 37.597 16.085 1.00 71.25 285 ASP A CA 1
ATOM 2316 C C . ASP A 1 285 ? -20.782 36.543 15.999 1.00 71.25 285 ASP A C 1
ATOM 2318 O O . ASP A 1 285 ? -20.497 35.340 16.016 1.00 71.25 285 ASP A O 1
ATOM 2322 N N . PRO A 1 286 ? -22.067 36.948 15.949 1.00 71.12 286 PRO A N 1
ATOM 2323 C CA . PRO A 1 286 ? -23.189 36.024 15.797 1.00 71.12 286 PRO A CA 1
ATOM 2324 C C . PRO A 1 286 ? -23.064 35.087 14.588 1.00 71.12 286 PRO A C 1
ATOM 2326 O O . PRO A 1 286 ? -23.555 33.958 14.658 1.00 71.12 286 PRO A O 1
ATOM 2329 N N . ASP A 1 287 ? -22.390 35.527 13.521 1.00 74.31 287 ASP A N 1
ATOM 2330 C CA . ASP A 1 287 ? -22.195 34.729 12.309 1.00 74.31 287 ASP A CA 1
ATOM 2331 C C . ASP A 1 287 ? -21.207 33.566 12.549 1.00 74.31 287 ASP A C 1
ATOM 2333 O O . ASP A 1 287 ? -21.443 32.447 12.092 1.00 74.31 287 ASP A O 1
ATOM 2337 N N . GLU A 1 288 ? -20.161 33.771 13.363 1.00 74.56 288 GLU A N 1
ATOM 2338 C CA . GLU A 1 288 ? -19.205 32.712 13.738 1.00 74.56 288 GLU A CA 1
ATOM 2339 C C . GLU A 1 288 ? -19.866 31.630 14.604 1.00 74.56 288 GLU A C 1
ATOM 2341 O O . GLU A 1 288 ? -19.638 30.433 14.412 1.00 74.56 288 GLU A O 1
ATOM 2346 N N . MET A 1 289 ? -20.736 32.038 15.533 1.00 72.94 289 MET A N 1
ATOM 2347 C CA . MET A 1 289 ? -21.472 31.098 16.380 1.00 72.94 289 MET A CA 1
ATOM 2348 C C . MET A 1 289 ? -22.458 30.235 15.579 1.00 72.94 289 MET A C 1
ATOM 2350 O O . MET A 1 289 ? -22.671 29.071 15.936 1.00 72.94 289 MET A O 1
ATOM 2354 N N . ASP A 1 290 ? -23.074 30.778 14.524 1.00 79.31 290 ASP A N 1
ATOM 2355 C CA . ASP A 1 290 ? -23.983 30.016 13.659 1.00 79.31 290 ASP A CA 1
ATOM 2356 C C . ASP A 1 290 ? -23.210 29.022 12.776 1.00 79.31 290 ASP A C 1
ATOM 2358 O O . ASP A 1 290 ? -23.615 27.863 12.638 1.00 79.31 290 ASP A O 1
ATOM 2362 N N . ASP A 1 291 ? -22.049 29.420 12.251 1.00 80.19 291 ASP A N 1
ATOM 2363 C CA . ASP A 1 291 ? -21.189 28.544 11.451 1.00 80.19 291 ASP A CA 1
ATOM 2364 C C . ASP A 1 291 ? -20.628 27.364 12.267 1.00 80.19 291 ASP A C 1
ATOM 2366 O O . ASP A 1 291 ? -20.714 26.213 11.822 1.00 80.19 291 ASP A O 1
ATOM 2370 N N . GLU A 1 292 ? -20.166 27.593 13.502 1.00 81.56 292 GLU A N 1
ATOM 2371 C CA . GLU A 1 292 ? -19.743 26.511 14.406 1.00 81.56 292 GLU A CA 1
ATOM 2372 C C . GLU A 1 292 ? -20.891 25.533 14.720 1.00 81.56 292 GLU A C 1
ATOM 2374 O O . GLU A 1 292 ? -20.703 24.308 14.772 1.00 81.56 292 GLU A O 1
ATOM 2379 N N . GLN A 1 293 ? -22.110 26.048 14.916 1.00 84.06 293 GLN A N 1
ATOM 2380 C CA . GLN A 1 293 ? -23.285 25.209 15.153 1.00 84.06 293 GLN A CA 1
ATOM 2381 C C . GLN A 1 293 ? -23.643 24.370 13.925 1.00 84.06 293 GLN A C 1
ATOM 2383 O O . GLN A 1 293 ? -23.929 23.174 14.070 1.00 84.06 293 GLN A O 1
ATOM 2388 N N . ARG A 1 294 ? -23.602 24.956 12.723 1.00 83.88 294 ARG A N 1
ATOM 2389 C CA . ARG A 1 294 ? -23.836 24.241 11.460 1.00 83.88 294 ARG A CA 1
ATOM 2390 C C . ARG A 1 294 ? -22.809 23.141 11.250 1.00 83.88 294 ARG A C 1
ATOM 2392 O O . ARG A 1 294 ? -23.190 22.015 10.922 1.00 83.88 294 ARG A O 1
ATOM 2399 N N . GLU A 1 295 ? -21.534 23.423 11.500 1.00 83.94 295 GLU A N 1
ATOM 2400 C CA . GLU A 1 295 ? -20.472 22.429 11.374 1.00 83.94 295 GLU A CA 1
ATOM 2401 C C . GLU A 1 295 ? -20.685 21.267 12.353 1.00 83.94 295 GLU A C 1
ATOM 2403 O O . GLU A 1 295 ? -20.645 20.093 11.970 1.00 83.94 295 GLU A O 1
ATOM 2408 N N . ARG A 1 296 ? -21.013 21.569 13.613 1.00 85.94 296 ARG A N 1
ATOM 2409 C CA . ARG A 1 296 ? -21.302 20.546 14.625 1.00 85.94 296 ARG A CA 1
ATOM 2410 C C . ARG A 1 296 ? -22.499 19.672 14.241 1.00 85.94 296 ARG A C 1
ATOM 2412 O O . ARG A 1 296 ? -22.458 18.452 14.431 1.00 85.94 296 ARG A O 1
ATOM 2419 N N . GLN A 1 297 ? -23.558 20.270 13.695 1.00 88.69 297 GLN A N 1
ATOM 2420 C CA . GLN A 1 297 ? -24.721 19.533 13.198 1.00 88.69 297 GLN A CA 1
ATOM 2421 C C . GLN A 1 297 ? -24.363 18.655 11.992 1.00 88.69 297 GLN A C 1
ATOM 2423 O O . GLN A 1 297 ? -24.792 17.498 11.933 1.00 88.69 297 GLN A O 1
ATOM 2428 N N . LEU A 1 298 ? -23.540 19.159 11.068 1.00 88.19 298 LEU A N 1
ATOM 2429 C CA . LEU A 1 298 ? -23.058 18.406 9.913 1.00 88.19 298 LEU A CA 1
ATOM 2430 C C . LEU A 1 298 ? -22.220 17.195 10.342 1.00 88.19 298 LEU A C 1
ATOM 2432 O O . LEU A 1 298 ? -22.512 16.081 9.902 1.00 88.19 298 LEU A O 1
ATOM 2436 N N . ARG A 1 299 ? -21.254 17.377 11.257 1.00 90.88 299 ARG A N 1
ATOM 2437 C CA . ARG A 1 299 ? -20.447 16.284 11.836 1.00 90.88 299 ARG A CA 1
ATOM 2438 C C . ARG A 1 299 ? -21.334 15.196 12.428 1.00 90.88 299 ARG A C 1
ATOM 2440 O O . ARG A 1 299 ? -21.176 14.019 12.105 1.00 90.88 299 ARG A O 1
ATOM 2447 N N . LYS A 1 300 ? -22.309 15.584 13.258 1.00 92.06 300 LYS A N 1
ATOM 2448 C CA . LYS A 1 300 ? -23.247 14.644 13.886 1.00 92.06 300 LYS A CA 1
ATOM 2449 C C . LYS A 1 300 ? -24.047 13.866 12.838 1.00 92.06 300 LYS A C 1
ATOM 2451 O O . LYS A 1 300 ? -24.096 12.639 12.901 1.00 92.06 300 LYS A O 1
ATOM 2456 N N . ARG A 1 301 ? -24.614 14.561 11.848 1.00 93.56 301 ARG A N 1
ATOM 2457 C CA . ARG A 1 301 ? -25.409 13.950 10.774 1.00 93.56 301 ARG A CA 1
ATOM 2458 C C . ARG A 1 301 ? -24.587 12.975 9.930 1.00 93.56 301 ARG A C 1
ATOM 2460 O O . ARG A 1 301 ? -25.076 11.895 9.604 1.00 93.56 301 ARG A O 1
ATOM 2467 N N . LEU A 1 302 ? -23.354 13.339 9.582 1.00 94.56 302 LEU A N 1
ATOM 2468 C CA . LEU A 1 302 ? -22.449 12.489 8.811 1.00 94.56 302 LEU A CA 1
ATOM 2469 C C . LEU A 1 302 ? -22.025 11.248 9.606 1.00 94.56 302 LEU A C 1
ATOM 2471 O O . LEU A 1 302 ? -22.118 10.136 9.087 1.00 94.56 302 LEU A O 1
ATOM 2475 N N . ASN A 1 303 ? -21.655 11.407 10.879 1.00 95.50 303 ASN A N 1
ATOM 2476 C CA . ASN A 1 303 ? -21.317 10.283 11.756 1.00 95.50 303 ASN A CA 1
ATOM 2477 C C . ASN A 1 303 ? -22.492 9.310 11.917 1.00 95.50 303 ASN A C 1
ATOM 2479 O O . ASN A 1 303 ? -22.301 8.097 11.833 1.00 95.50 303 ASN A O 1
ATOM 2483 N N . GLU A 1 304 ? -23.712 9.820 12.105 1.00 96.50 304 GLU A N 1
ATOM 2484 C CA . GLU A 1 304 ? -24.925 8.998 12.179 1.00 96.50 304 GLU A CA 1
ATOM 2485 C C . GLU A 1 304 ? -25.196 8.260 10.861 1.00 96.50 304 GLU A C 1
ATOM 2487 O O . GLU A 1 304 ? -25.474 7.060 10.882 1.00 96.50 304 GLU A O 1
ATOM 2492 N N . ALA A 1 305 ? -25.055 8.936 9.716 1.00 96.38 305 ALA A N 1
ATOM 2493 C CA . ALA A 1 305 ? -25.259 8.334 8.400 1.00 96.38 305 ALA A CA 1
ATOM 2494 C C . ALA A 1 305 ? -24.257 7.205 8.107 1.00 96.38 305 ALA A C 1
ATOM 2496 O O . ALA A 1 305 ? -24.664 6.122 7.677 1.00 96.38 305 ALA A O 1
ATOM 2497 N N . PHE A 1 306 ? -22.966 7.424 8.375 1.00 97.62 306 PHE A N 1
ATOM 2498 C CA . PHE A 1 306 ? -21.933 6.401 8.197 1.00 97.62 306 PHE A CA 1
ATOM 2499 C C . PHE A 1 306 ? -22.132 5.230 9.161 1.00 97.62 306 PHE A C 1
ATOM 2501 O O . PHE A 1 306 ? -22.116 4.079 8.734 1.00 97.62 306 PHE A O 1
ATOM 2508 N N . LYS A 1 307 ? -22.403 5.501 10.443 1.00 97.19 307 LYS A N 1
ATOM 2509 C CA . LYS A 1 307 ? -22.655 4.458 11.448 1.00 97.19 307 LYS A CA 1
ATOM 2510 C C . LYS A 1 307 ? -23.854 3.586 11.079 1.00 97.19 307 LYS A C 1
ATOM 2512 O O . LYS A 1 307 ? -23.801 2.363 11.199 1.00 97.19 307 LYS A O 1
ATOM 2517 N N . GLU A 1 308 ? -24.935 4.205 10.615 1.00 97.56 308 GLU A N 1
ATOM 2518 C CA . GLU A 1 308 ? -26.129 3.500 10.152 1.00 97.56 308 GLU A CA 1
ATOM 2519 C C . GLU A 1 308 ? -25.853 2.672 8.890 1.00 97.56 308 GLU A C 1
ATOM 2521 O O . GLU A 1 308 ? -26.343 1.548 8.756 1.00 97.56 308 GLU A O 1
ATOM 2526 N N . PHE A 1 309 ? -25.036 3.190 7.972 1.00 97.56 309 PHE A N 1
ATOM 2527 C CA . PHE A 1 309 ? -24.596 2.445 6.799 1.00 97.56 309 PHE A CA 1
ATOM 2528 C C . PHE A 1 309 ? -23.741 1.224 7.172 1.00 97.56 309 PHE A C 1
ATOM 2530 O O . PHE A 1 309 ? -24.026 0.133 6.677 1.00 97.56 309 PHE A O 1
ATOM 2537 N N . CYS A 1 310 ? -22.769 1.368 8.082 1.00 97.69 310 CYS A N 1
ATOM 2538 C CA . CYS A 1 310 ? -21.954 0.257 8.586 1.00 97.69 310 CYS A CA 1
ATOM 2539 C C . CYS A 1 310 ? -22.835 -0.850 9.181 1.00 97.69 310 CYS A C 1
ATOM 2541 O O . CYS A 1 310 ? -22.748 -1.996 8.750 1.00 97.69 310 CYS A O 1
ATOM 2543 N N . ARG A 1 311 ? -23.785 -0.503 10.062 1.00 97.38 311 ARG A N 1
ATOM 2544 C CA . ARG A 1 311 ? -24.736 -1.469 10.652 1.00 97.38 311 ARG A CA 1
ATOM 2545 C C . ARG A 1 311 ? -25.571 -2.204 9.603 1.00 97.38 311 ARG A C 1
ATOM 2547 O O . ARG A 1 311 ? -25.765 -3.418 9.682 1.00 97.38 311 ARG A O 1
ATOM 2554 N N . LYS A 1 312 ? -26.082 -1.479 8.602 1.00 96.38 312 LYS A N 1
ATOM 2555 C CA . LYS A 1 312 ? -26.831 -2.085 7.490 1.00 96.38 312 LYS A CA 1
ATOM 2556 C C . LYS A 1 312 ? -25.954 -3.028 6.675 1.00 96.38 312 LYS A C 1
ATOM 2558 O O . LYS A 1 312 ? -26.423 -4.091 6.277 1.00 96.38 312 LYS A O 1
ATOM 2563 N N . MET A 1 313 ? -24.699 -2.662 6.442 1.00 95.56 313 MET A N 1
ATOM 2564 C CA . MET A 1 313 ? -23.745 -3.489 5.716 1.00 95.56 313 MET A CA 1
ATOM 2565 C C . MET A 1 313 ? -23.398 -4.774 6.476 1.00 95.56 313 MET A C 1
ATOM 2567 O O . MET A 1 313 ? -23.420 -5.841 5.870 1.00 95.56 313 MET A O 1
ATOM 2571 N N . GLU A 1 314 ? -23.155 -4.701 7.787 1.00 96.75 314 GLU A N 1
ATOM 2572 C CA . GLU A 1 314 ? -22.952 -5.880 8.646 1.00 96.75 314 GLU A CA 1
ATOM 2573 C C . GLU A 1 314 ? -24.169 -6.814 8.609 1.00 96.75 314 GLU A C 1
ATOM 2575 O O . GLU A 1 314 ? -24.026 -8.030 8.484 1.00 96.75 314 GLU A O 1
ATOM 2580 N N . SER A 1 315 ? -25.382 -6.250 8.652 1.00 95.81 315 SER A N 1
ATOM 2581 C CA . SER A 1 315 ? -26.631 -7.012 8.542 1.00 95.81 315 SER A CA 1
ATOM 2582 C C . SER A 1 315 ? -26.762 -7.723 7.188 1.00 95.81 315 SER A C 1
ATOM 2584 O O . SER A 1 315 ? -27.085 -8.913 7.141 1.00 95.81 315 SER A O 1
ATOM 2586 N N . VAL A 1 316 ? -26.449 -7.034 6.082 1.00 95.25 316 VAL A N 1
ATOM 2587 C CA . VAL A 1 316 ? -26.442 -7.632 4.736 1.00 95.25 316 VAL A CA 1
ATOM 2588 C C . VAL A 1 316 ? -25.392 -8.737 4.633 1.00 95.25 316 VAL A C 1
ATOM 2590 O O . VAL A 1 316 ? -25.719 -9.826 4.161 1.00 95.25 316 VAL A O 1
ATOM 2593 N N . ALA A 1 317 ? -24.165 -8.502 5.101 1.00 95.44 317 ALA A N 1
ATOM 2594 C CA . ALA A 1 317 ? -23.102 -9.504 5.098 1.00 95.44 317 ALA A CA 1
ATOM 2595 C C . ALA A 1 317 ? -23.525 -10.756 5.884 1.00 95.44 317 ALA A C 1
ATOM 2597 O O . ALA A 1 317 ? -23.500 -11.862 5.339 1.00 95.44 317 ALA A O 1
ATOM 2598 N N . ARG A 1 318 ? -24.038 -10.575 7.109 1.00 96.06 318 ARG A N 1
ATOM 2599 C CA . ARG A 1 318 ? -24.502 -11.663 7.982 1.00 96.06 318 ARG A CA 1
ATOM 2600 C C . ARG A 1 318 ? -25.648 -12.461 7.362 1.00 96.06 318 ARG A C 1
ATOM 2602 O O . ARG A 1 318 ? -25.611 -13.688 7.384 1.00 96.06 318 ARG A O 1
ATOM 2609 N N . LYS A 1 319 ? -26.639 -11.787 6.763 1.00 94.38 319 LYS A N 1
ATOM 2610 C CA . LYS A 1 319 ? -27.767 -12.434 6.062 1.00 94.38 319 LYS A CA 1
ATOM 2611 C C . LYS A 1 319 ? -27.296 -13.339 4.919 1.00 94.38 319 LYS A C 1
ATOM 2613 O O . LYS A 1 319 ? -27.938 -14.346 4.641 1.00 94.38 319 LYS A O 1
ATOM 2618 N N . ASN A 1 320 ? -26.187 -12.991 4.269 1.00 93.62 320 ASN A N 1
ATOM 2619 C CA . ASN A 1 320 ? -25.616 -13.749 3.156 1.00 93.62 320 ASN A CA 1
ATOM 2620 C C . ASN A 1 320 ? -24.459 -14.677 3.582 1.00 93.62 320 ASN A C 1
ATOM 2622 O O . ASN A 1 320 ? -23.743 -15.183 2.723 1.00 93.62 320 ASN A O 1
ATOM 2626 N N . GLY A 1 321 ? -24.277 -14.922 4.887 1.00 94.38 321 GLY A N 1
ATOM 2627 C CA . GLY A 1 321 ? -23.296 -15.884 5.402 1.00 94.38 321 GLY A CA 1
ATOM 2628 C C . GLY A 1 321 ? -21.857 -15.368 5.501 1.00 94.38 321 GLY A C 1
ATOM 2629 O O . GLY A 1 321 ? -20.934 -16.173 5.610 1.00 94.38 321 GLY A O 1
ATOM 2630 N N . TYR A 1 322 ? -21.646 -14.051 5.474 1.00 95.69 322 TYR A N 1
ATOM 2631 C CA . TYR A 1 322 ? -20.335 -13.429 5.655 1.00 95.69 322 TYR A CA 1
ATOM 2632 C C . TYR A 1 322 ? -20.208 -12.783 7.037 1.00 95.69 322 TYR A C 1
ATOM 2634 O O . TYR A 1 322 ? -21.138 -12.142 7.528 1.00 95.69 322 TYR A O 1
ATOM 2642 N N . THR A 1 323 ? -19.022 -12.895 7.634 1.00 93.31 323 THR A N 1
ATOM 2643 C CA . THR A 1 323 ? -18.659 -12.160 8.850 1.00 93.31 323 THR A CA 1
ATOM 2644 C C . THR A 1 323 ? -17.975 -10.859 8.455 1.00 93.31 323 THR A C 1
ATOM 2646 O O . THR A 1 323 ? -16.898 -10.875 7.860 1.00 93.31 323 THR A O 1
ATOM 2649 N N . LEU A 1 324 ? -18.616 -9.739 8.771 1.00 95.25 324 LEU A N 1
ATOM 2650 C CA . LEU A 1 324 ? -18.076 -8.396 8.620 1.00 95.25 324 LEU A CA 1
ATOM 2651 C C . LEU A 1 324 ? -18.442 -7.622 9.881 1.00 95.25 324 LEU A C 1
ATOM 2653 O O . LEU A 1 324 ? -19.617 -7.588 10.243 1.00 95.25 324 LEU A O 1
ATOM 2657 N N . GLU A 1 325 ? -17.444 -7.024 10.516 1.00 95.69 325 GLU A N 1
ATOM 2658 C CA . GLU A 1 325 ? -17.599 -6.198 11.710 1.00 95.69 325 GLU A CA 1
ATOM 2659 C C . GLU A 1 325 ? -16.742 -4.949 11.529 1.00 95.69 325 GLU A C 1
ATOM 2661 O O . GLU A 1 325 ? -15.582 -5.045 11.113 1.00 95.69 325 GLU A O 1
ATOM 2666 N N . PHE A 1 326 ? -17.335 -3.784 11.772 1.00 97.25 326 PHE A N 1
ATOM 2667 C CA . PHE A 1 326 ? -16.627 -2.515 11.728 1.00 97.25 326 PHE A CA 1
ATOM 2668 C C . PHE A 1 326 ? -15.998 -2.215 13.080 1.00 97.25 326 PHE A C 1
ATOM 2670 O O . PHE A 1 326 ? -16.684 -2.064 14.090 1.00 97.25 326 PHE A O 1
ATOM 2677 N N . ASP A 1 327 ? -14.684 -2.065 13.059 1.00 96.31 327 ASP A N 1
ATOM 2678 C CA . ASP A 1 327 ? -13.900 -1.610 14.193 1.00 96.31 327 ASP A CA 1
ATOM 2679 C C . ASP A 1 327 ? -13.883 -0.076 14.256 1.00 96.31 327 ASP A C 1
ATOM 2681 O O . ASP A 1 327 ? -13.998 0.597 13.226 1.00 96.31 327 ASP A O 1
ATOM 2685 N N . ILE A 1 328 ? -13.733 0.486 15.453 1.00 96.44 328 ILE A N 1
ATOM 2686 C CA . ILE A 1 328 ? -13.662 1.934 15.674 1.00 96.44 328 ILE A CA 1
ATOM 2687 C C . ILE A 1 328 ? -12.347 2.237 16.397 1.00 96.44 328 ILE A C 1
ATOM 2689 O O . ILE A 1 328 ? -12.106 1.661 17.457 1.00 96.44 328 ILE A O 1
ATOM 2693 N N . PRO A 1 329 ? -11.497 3.138 15.872 1.00 96.19 329 PRO A N 1
ATOM 2694 C CA . PRO A 1 329 ? -10.241 3.469 16.534 1.00 96.19 329 PRO A CA 1
ATOM 2695 C C . PRO A 1 329 ? -10.438 4.053 17.937 1.00 96.19 329 PRO A C 1
ATOM 2697 O O . PRO A 1 329 ? -11.247 4.959 18.147 1.00 96.19 329 PRO A O 1
ATOM 2700 N N . TYR A 1 330 ? -9.649 3.567 18.893 1.00 94.81 330 TYR A N 1
ATOM 2701 C CA . TYR A 1 330 ? -9.633 4.030 20.276 1.00 94.81 330 TYR A CA 1
ATOM 2702 C C . TYR A 1 330 ? -8.791 5.299 20.384 1.00 94.81 330 TYR A C 1
ATOM 2704 O O . TYR A 1 330 ? -7.582 5.251 20.622 1.00 94.81 330 TYR A O 1
ATOM 2712 N N . ARG A 1 331 ? -9.433 6.455 20.190 1.00 92.19 331 ARG A N 1
ATOM 2713 C CA . ARG A 1 331 ? -8.752 7.756 20.175 1.00 92.19 331 ARG A CA 1
ATOM 2714 C C . ARG A 1 331 ? -7.966 8.040 21.459 1.00 92.19 331 ARG A C 1
ATOM 2716 O O . ARG A 1 331 ? -6.856 8.553 21.369 1.00 92.19 331 ARG A O 1
ATOM 2723 N N . ASP A 1 332 ? -8.502 7.655 22.616 1.00 92.25 332 ASP A N 1
ATOM 2724 C CA . ASP A 1 332 ? -7.883 7.881 23.933 1.00 92.25 332 ASP A CA 1
ATOM 2725 C C . ASP A 1 332 ? -6.551 7.137 24.119 1.00 92.25 332 ASP A C 1
ATOM 2727 O O . ASP A 1 332 ? -5.725 7.526 24.941 1.00 92.25 332 ASP A O 1
ATOM 2731 N N . LEU A 1 333 ? -6.325 6.078 23.336 1.00 94.50 333 LEU A N 1
ATOM 2732 C CA . LEU A 1 333 ? -5.069 5.325 23.303 1.00 94.50 333 LEU A CA 1
ATOM 2733 C C . LEU A 1 333 ? -4.143 5.779 22.161 1.00 94.50 333 LEU A C 1
ATOM 2735 O O . LEU A 1 333 ? -3.087 5.184 21.941 1.00 94.50 333 LEU A O 1
ATOM 2739 N N . GLY A 1 334 ? -4.549 6.793 21.396 1.00 95.31 334 GLY A N 1
ATOM 2740 C CA . GLY A 1 334 ? -3.785 7.312 20.274 1.00 95.31 334 GLY A CA 1
ATOM 2741 C C . GLY A 1 334 ? -2.591 8.164 20.697 1.00 95.31 334 GLY A C 1
ATOM 2742 O O . GLY A 1 334 ? -2.517 8.700 21.804 1.00 95.31 334 GLY A O 1
ATOM 2743 N N . PHE A 1 335 ? -1.631 8.301 19.791 1.00 96.69 335 PHE A N 1
ATOM 2744 C CA . PHE A 1 335 ? -0.405 9.060 20.010 1.00 96.69 335 PHE A CA 1
ATOM 2745 C C . PHE A 1 335 ? 0.108 9.669 18.707 1.00 96.69 335 PHE A C 1
ATOM 2747 O O . PHE A 1 335 ? -0.180 9.187 17.614 1.00 96.69 335 PHE A O 1
ATOM 2754 N N . GLN A 1 336 ? 0.883 10.745 18.820 1.00 96.75 336 GLN A N 1
ATOM 2755 C CA . GLN A 1 336 ? 1.557 11.352 17.674 1.00 96.75 336 GLN A CA 1
ATOM 2756 C C . GLN A 1 336 ? 2.833 10.575 17.339 1.00 96.75 336 GLN A C 1
ATOM 2758 O O . GLN A 1 336 ? 3.592 10.204 18.235 1.00 96.75 336 GLN A O 1
ATOM 2763 N N . GLY A 1 337 ? 3.084 10.356 16.052 1.00 96.94 337 GLY A N 1
ATOM 2764 C CA . GLY A 1 337 ? 4.302 9.714 15.568 1.00 96.94 337 GLY A CA 1
ATOM 2765 C C . GLY A 1 337 ? 4.469 9.883 14.064 1.00 96.94 337 GLY A C 1
ATOM 2766 O O . GLY A 1 337 ? 3.565 10.342 13.375 1.00 96.94 337 GLY A O 1
ATOM 2767 N N . ASN A 1 338 ? 5.633 9.519 13.541 1.00 96.94 338 ASN A N 1
ATOM 2768 C CA . ASN A 1 338 ? 5.951 9.620 12.123 1.00 96.94 338 ASN A CA 1
ATOM 2769 C C . ASN A 1 338 ? 6.170 8.220 11.527 1.00 96.94 338 ASN A C 1
ATOM 2771 O O . ASN A 1 338 ? 7.282 7.696 11.591 1.00 96.94 338 ASN A O 1
ATOM 2775 N N . PRO A 1 339 ? 5.124 7.584 10.971 1.00 96.12 339 PRO A N 1
ATOM 2776 C CA . PRO A 1 339 ? 5.242 6.280 10.326 1.00 96.12 339 PRO A CA 1
ATOM 2777 C C . PRO A 1 339 ? 5.802 6.361 8.898 1.00 96.12 339 PRO A C 1
ATOM 2779 O O . PRO A 1 339 ? 6.185 5.342 8.326 1.00 96.12 339 PRO A O 1
ATOM 2782 N N . HIS A 1 340 ? 5.807 7.557 8.297 1.00 93.06 340 HIS A N 1
ATOM 2783 C CA . HIS A 1 340 ? 6.205 7.777 6.907 1.00 93.06 340 HIS A CA 1
ATOM 2784 C C . HIS A 1 340 ? 7.120 8.999 6.782 1.00 93.06 340 HIS A C 1
ATOM 2786 O O . HIS A 1 340 ? 8.335 8.874 6.901 1.00 93.06 340 HIS A O 1
ATOM 2792 N N . LYS A 1 341 ? 6.558 10.173 6.469 1.00 89.25 341 LYS A N 1
ATOM 2793 C CA . LYS A 1 341 ? 7.309 11.429 6.295 1.00 89.25 341 LYS A CA 1
ATOM 2794 C C . LYS A 1 341 ? 6.826 12.559 7.195 1.00 89.25 341 LYS A C 1
ATOM 2796 O O . LYS A 1 341 ? 7.597 13.484 7.436 1.00 89.25 341 LYS A O 1
ATOM 2801 N N . GLU A 1 342 ? 5.593 12.487 7.675 1.00 91.12 342 GLU A N 1
ATOM 2802 C CA . GLU A 1 342 ? 4.926 13.547 8.424 1.00 91.12 342 GLU A CA 1
ATOM 2803 C C . GLU A 1 342 ? 4.466 13.013 9.782 1.00 91.12 342 GLU A C 1
ATOM 2805 O O . GLU A 1 342 ? 4.272 11.807 9.962 1.00 91.12 342 GLU A O 1
ATOM 2810 N N . MET A 1 343 ? 4.366 13.915 10.758 1.00 94.56 343 MET A N 1
ATOM 2811 C CA . MET A 1 343 ? 3.859 13.578 12.084 1.00 94.56 343 MET A CA 1
ATOM 2812 C C . MET A 1 343 ? 2.339 13.471 12.008 1.00 94.56 343 MET A C 1
ATOM 2814 O O . MET A 1 343 ? 1.675 14.440 11.652 1.00 94.56 343 MET A O 1
ATOM 2818 N N . VAL A 1 344 ? 1.812 12.303 12.354 1.00 95.50 344 VAL A N 1
ATOM 2819 C CA . VAL A 1 344 ? 0.389 11.989 12.274 1.00 95.50 344 VAL A CA 1
ATOM 2820 C C . VAL A 1 344 ? -0.100 11.373 13.575 1.00 95.50 344 VAL A C 1
ATOM 2822 O O . VAL A 1 344 ? 0.654 10.734 14.316 1.00 95.50 344 VAL A O 1
ATOM 2825 N N . PHE A 1 345 ? -1.400 11.509 13.827 1.00 96.06 345 PHE A N 1
ATOM 2826 C CA . PHE A 1 345 ? -2.035 10.869 14.968 1.00 96.06 345 PHE A CA 1
ATOM 2827 C C . PHE A 1 345 ? -2.339 9.401 14.652 1.00 96.06 345 PHE A C 1
ATOM 2829 O O . PHE A 1 345 ? -3.151 9.090 13.778 1.00 96.06 345 PHE A O 1
ATOM 2836 N N . ILE A 1 346 ? -1.666 8.487 15.340 1.00 97.06 346 ILE A N 1
ATOM 2837 C CA . ILE A 1 346 ? -1.825 7.042 15.191 1.00 97.06 346 ILE A CA 1
ATOM 2838 C C . ILE A 1 346 ? -2.750 6.552 16.297 1.00 97.06 346 ILE A C 1
ATOM 2840 O O . ILE A 1 346 ? -2.595 6.920 17.457 1.00 97.06 346 ILE A O 1
ATOM 2844 N N . THR A 1 347 ? -3.706 5.701 15.944 1.00 96.31 347 THR A N 1
ATOM 2845 C CA . THR A 1 347 ? -4.703 5.162 16.872 1.00 96.31 347 THR A CA 1
ATOM 2846 C C . THR A 1 347 ? -4.744 3.641 16.789 1.00 96.31 347 THR A C 1
ATOM 2848 O O . THR A 1 347 ? -4.691 3.080 15.690 1.00 96.31 347 THR A O 1
ATOM 2851 N N . PRO A 1 348 ? -4.820 2.936 17.926 1.00 96.75 348 PRO A N 1
ATOM 2852 C CA . PRO A 1 348 ? -5.105 1.516 17.914 1.00 96.75 348 PRO A CA 1
ATOM 2853 C C . PRO A 1 348 ? -6.597 1.273 17.672 1.00 96.75 348 PRO A C 1
ATOM 2855 O O . PRO A 1 348 ? -7.458 2.088 17.988 1.00 96.75 348 PRO A O 1
ATOM 2858 N N . THR A 1 349 ? -6.889 0.110 17.122 1.00 95.38 349 THR A N 1
ATOM 2859 C CA . THR A 1 349 ? -8.215 -0.502 16.988 1.00 95.38 349 THR A CA 1
ATOM 2860 C C . THR A 1 349 ? -8.163 -1.851 17.720 1.00 95.38 349 THR A C 1
ATOM 2862 O O . THR A 1 349 ? -7.171 -2.132 18.397 1.00 95.38 349 THR A O 1
ATOM 2865 N N . LEU A 1 350 ? -9.181 -2.706 17.616 1.00 92.44 350 LEU A N 1
ATOM 2866 C CA . LEU A 1 350 ? -9.150 -4.036 18.234 1.00 92.44 350 LEU A CA 1
ATOM 2867 C C . LEU A 1 350 ? -7.996 -4.891 17.691 1.00 92.44 350 LEU A C 1
ATOM 2869 O O . LEU A 1 350 ? -7.332 -5.582 18.456 1.00 92.44 350 LEU A O 1
ATOM 2873 N N . ASN A 1 351 ? -7.760 -4.841 16.376 1.00 93.81 351 ASN A N 1
ATOM 2874 C CA . ASN A 1 351 ? -6.807 -5.737 15.704 1.00 93.81 351 ASN A CA 1
ATOM 2875 C C . ASN A 1 351 ? -5.695 -5.024 14.927 1.00 93.81 351 ASN A C 1
ATOM 2877 O O . ASN A 1 351 ? -4.799 -5.684 14.403 1.00 93.81 351 ASN A O 1
ATOM 2881 N N . CYS A 1 352 ? -5.744 -3.698 14.812 1.00 96.62 352 CYS A N 1
ATOM 2882 C CA . CYS A 1 352 ? -4.775 -2.925 14.037 1.00 96.62 352 CYS A CA 1
ATOM 2883 C C . CYS A 1 352 ? -4.240 -1.711 14.798 1.00 96.62 352 CYS A C 1
ATOM 2885 O O . CYS A 1 352 ? -4.942 -1.124 15.616 1.00 96.62 352 CYS A O 1
ATOM 2887 N N . LEU A 1 353 ? -3.039 -1.269 14.435 1.00 97.50 353 LEU A N 1
ATOM 2888 C CA . LEU A 1 353 ? -2.536 0.076 14.706 1.00 97.50 353 LEU A CA 1
ATOM 2889 C C . LEU A 1 353 ? -2.598 0.888 13.409 1.00 97.50 353 LEU A C 1
ATOM 2891 O O . LEU A 1 353 ? -2.035 0.455 12.398 1.00 97.50 353 LEU A O 1
ATOM 2895 N N . VAL A 1 354 ? -3.304 2.024 13.411 1.00 97.56 354 VAL A N 1
ATOM 2896 C CA . VAL A 1 354 ? -3.648 2.727 12.169 1.00 97.56 354 VAL A CA 1
ATOM 2897 C C . VAL A 1 354 ? -3.464 4.244 12.215 1.00 97.56 354 VAL A C 1
ATOM 2899 O O . VAL A 1 354 ? -3.695 4.895 13.229 1.00 97.56 354 VAL A O 1
ATOM 2902 N N . ASN A 1 355 ? -3.118 4.818 11.066 1.00 96.69 355 ASN A N 1
ATOM 2903 C CA . ASN A 1 355 ? -3.456 6.187 10.694 1.00 96.69 355 ASN A CA 1
ATOM 2904 C C . ASN A 1 355 ? -4.157 6.139 9.331 1.00 96.69 355 ASN A C 1
ATOM 2906 O O . ASN A 1 355 ? -3.591 5.666 8.341 1.00 96.69 355 ASN A O 1
ATOM 2910 N N . LEU A 1 356 ? -5.406 6.601 9.313 1.00 95.94 356 LEU A N 1
ATOM 2911 C CA . LEU A 1 356 ? -6.272 6.584 8.134 1.00 95.94 356 LEU A CA 1
ATOM 2912 C C . LEU A 1 356 ? -6.557 7.997 7.609 1.00 95.94 356 LEU A C 1
ATOM 2914 O O . LEU A 1 356 ? -7.119 8.140 6.524 1.00 95.94 356 LEU A O 1
ATOM 2918 N N . THR A 1 357 ? -6.190 9.040 8.357 1.00 92.69 357 THR A N 1
ATOM 2919 C CA . THR A 1 357 ? -6.468 10.425 7.965 1.00 92.69 357 THR A CA 1
ATOM 2920 C C . THR A 1 357 ? -5.587 10.862 6.787 1.00 92.69 357 THR A C 1
ATOM 2922 O O . THR A 1 357 ? -6.056 11.538 5.864 1.00 92.69 357 THR A O 1
ATOM 2925 N N . GLU A 1 358 ? -4.333 10.407 6.756 1.00 90.75 358 GLU A N 1
ATOM 2926 C CA . GLU A 1 358 ? -3.350 10.811 5.753 1.00 90.75 358 GLU A CA 1
ATOM 2927 C C . GLU A 1 358 ? -2.933 9.670 4.823 1.00 90.75 358 GLU A C 1
ATOM 2929 O O . GLU A 1 358 ? -3.055 8.485 5.130 1.00 90.75 358 GLU A O 1
ATOM 2934 N N . THR A 1 359 ? -2.447 10.041 3.635 1.00 90.31 359 THR A N 1
ATOM 2935 C CA . THR A 1 359 ? -1.899 9.094 2.659 1.00 90.31 359 THR A CA 1
ATOM 2936 C C . THR A 1 359 ? -0.398 9.323 2.484 1.00 90.31 359 THR A C 1
ATOM 2938 O O . THR A 1 359 ? -0.009 10.465 2.245 1.00 90.31 359 THR A O 1
ATOM 2941 N N . PRO A 1 360 ? 0.441 8.274 2.462 1.00 93.25 360 PRO A N 1
ATOM 2942 C CA . PRO A 1 360 ? 0.075 6.857 2.470 1.00 93.25 360 PRO A CA 1
ATOM 2943 C C . PRO A 1 360 ? -0.492 6.396 3.818 1.00 93.25 360 PRO A C 1
ATOM 2945 O O . PRO A 1 360 ? 0.008 6.782 4.867 1.00 93.25 360 PRO A O 1
ATOM 2948 N N . PHE A 1 361 ? -1.528 5.553 3.769 1.00 95.69 361 PHE A N 1
ATOM 2949 C CA . PHE A 1 361 ? -2.140 5.010 4.979 1.00 95.69 361 PHE A CA 1
ATOM 2950 C C . PHE A 1 361 ? -1.111 4.220 5.788 1.00 95.69 361 PHE A C 1
ATOM 2952 O O . PHE A 1 361 ? -0.243 3.541 5.229 1.00 95.69 361 PHE A O 1
ATOM 2959 N N . PHE A 1 362 ? -1.225 4.279 7.108 1.00 97.25 362 PHE A N 1
ATOM 2960 C CA . PHE A 1 362 ? -0.497 3.393 8.003 1.00 97.25 362 PHE A CA 1
ATOM 2961 C C . PHE A 1 362 ? -1.493 2.390 8.569 1.00 97.25 362 PHE A C 1
ATOM 2963 O O . PHE A 1 362 ? -2.425 2.780 9.261 1.00 97.25 362 PHE A O 1
ATOM 2970 N N . VAL A 1 363 ? -1.340 1.109 8.235 1.00 97.31 363 VAL A N 1
ATOM 2971 C CA . VAL A 1 363 ? -2.201 0.036 8.744 1.00 97.31 363 VAL A CA 1
ATOM 2972 C C . VAL A 1 363 ? -1.323 -1.158 9.073 1.00 97.31 363 VAL A C 1
ATOM 2974 O O . VAL A 1 363 ? -0.781 -1.807 8.175 1.00 97.31 363 VAL A O 1
ATOM 2977 N N . VAL A 1 364 ? -1.179 -1.437 10.364 1.00 97.25 364 VAL A N 1
ATOM 2978 C CA . VAL A 1 364 ? -0.451 -2.602 10.864 1.00 97.25 364 VAL A CA 1
ATOM 2979 C C . VAL A 1 364 ? -1.438 -3.528 11.541 1.00 97.25 364 VAL A C 1
ATOM 2981 O O . VAL A 1 364 ? -2.024 -3.174 12.557 1.00 97.25 364 VAL A O 1
ATOM 2984 N N . ASP A 1 365 ? -1.605 -4.718 10.979 1.00 96.19 365 ASP A N 1
ATOM 2985 C CA . ASP A 1 365 ? -2.343 -5.788 11.632 1.00 96.19 365 ASP A CA 1
ATOM 2986 C C . ASP A 1 365 ? -1.499 -6.363 12.771 1.00 96.19 365 ASP A C 1
ATOM 2988 O O . ASP A 1 365 ? -0.410 -6.894 12.539 1.00 96.19 365 ASP A O 1
ATOM 2992 N N . LEU A 1 366 ? -2.006 -6.275 13.999 1.00 95.19 366 LEU A N 1
ATOM 2993 C CA . LEU A 1 366 ? -1.299 -6.723 15.197 1.00 95.19 366 LEU A CA 1
ATOM 2994 C C . LEU A 1 366 ? -1.048 -8.238 15.181 1.00 95.19 366 LEU A C 1
ATOM 2996 O O . LEU A 1 366 ? -0.056 -8.702 15.737 1.00 95.19 366 LEU A O 1
ATOM 3000 N N . SER A 1 367 ? -1.881 -9.016 14.481 1.00 94.12 367 SER A N 1
ATOM 3001 C CA . SER A 1 367 ? -1.668 -10.458 14.307 1.00 94.12 367 SER A CA 1
ATOM 3002 C C . SER A 1 367 ? -0.449 -10.788 13.439 1.00 94.12 367 SER A C 1
ATOM 3004 O O . SER A 1 367 ? 0.087 -11.895 13.555 1.00 94.12 367 SER A O 1
ATOM 3006 N N . ASP A 1 368 ? 0.019 -9.843 12.615 1.00 94.31 368 ASP A N 1
ATOM 3007 C CA . ASP A 1 368 ? 1.220 -9.982 11.788 1.00 94.31 368 ASP A CA 1
ATOM 3008 C C . ASP A 1 368 ? 2.494 -9.515 12.532 1.00 94.31 368 ASP A C 1
ATOM 3010 O O . ASP A 1 368 ? 3.602 -9.748 12.038 1.00 94.31 368 ASP A O 1
ATOM 3014 N N . VAL A 1 369 ? 2.362 -8.906 13.721 1.00 95.38 369 VAL A N 1
ATOM 3015 C CA . VAL A 1 369 ? 3.475 -8.440 14.567 1.00 95.38 369 VAL A CA 1
ATOM 3016 C C . VAL A 1 369 ? 3.967 -9.569 15.475 1.00 95.38 369 VAL A C 1
ATOM 3018 O O . VAL A 1 369 ? 3.197 -10.286 16.109 1.00 95.38 369 VAL A O 1
ATOM 3021 N N . ASP A 1 370 ? 5.282 -9.741 15.518 1.00 93.25 370 ASP A N 1
ATOM 3022 C CA . ASP A 1 370 ? 5.987 -10.726 16.334 1.00 93.25 370 ASP A CA 1
ATOM 3023 C C . ASP A 1 370 ? 6.507 -10.125 17.640 1.00 93.25 370 ASP A C 1
ATOM 3025 O O . ASP A 1 370 ? 6.356 -10.710 18.714 1.00 93.25 370 ASP A O 1
ATOM 3029 N N . HIS A 1 371 ? 7.129 -8.953 17.532 1.00 94.38 371 HIS A N 1
ATOM 3030 C CA . HIS A 1 371 ? 7.790 -8.267 18.631 1.00 94.38 371 HIS A CA 1
ATOM 3031 C C . HIS A 1 371 ? 7.841 -6.763 18.367 1.00 94.38 371 HIS A C 1
ATOM 3033 O O . HIS A 1 371 ? 7.855 -6.332 17.213 1.00 94.38 371 HIS A O 1
ATOM 3039 N N . VAL A 1 372 ? 7.912 -5.967 19.430 1.00 97.19 372 VAL A N 1
ATOM 3040 C CA . VAL A 1 372 ? 8.031 -4.511 19.343 1.00 97.19 372 VAL A CA 1
ATOM 3041 C C . VAL A 1 372 ? 9.328 -4.048 19.994 1.00 97.19 372 VAL A C 1
ATOM 3043 O O . VAL A 1 372 ? 9.569 -4.320 21.160 1.00 97.19 372 VAL A O 1
ATOM 3046 N N . HIS A 1 373 ? 10.171 -3.333 19.261 1.00 96.81 373 HIS A N 1
ATOM 3047 C CA . HIS A 1 373 ? 11.418 -2.798 19.800 1.00 96.81 373 HIS A CA 1
ATOM 3048 C C . HIS A 1 373 ? 11.337 -1.280 19.939 1.00 96.81 373 HIS A C 1
ATOM 3050 O O . HIS A 1 373 ? 10.976 -0.591 18.982 1.00 96.81 373 HIS A O 1
ATOM 3056 N N . PHE A 1 374 ? 11.672 -0.761 21.118 1.00 96.75 374 PHE A N 1
ATOM 3057 C CA . PHE A 1 374 ? 11.758 0.669 21.366 1.00 96.75 374 PHE A CA 1
ATOM 3058 C C . PHE A 1 374 ? 13.191 1.166 21.126 1.00 96.75 374 PHE A C 1
ATOM 3060 O O . PHE A 1 374 ? 14.123 0.807 21.845 1.00 96.75 374 PHE A O 1
ATOM 3067 N N . GLU A 1 375 ? 13.377 2.048 20.145 1.00 95.31 375 GLU A N 1
ATOM 3068 C CA . GLU A 1 375 ? 14.673 2.663 19.847 1.00 95.31 375 GLU A CA 1
ATOM 3069 C C . GLU A 1 375 ? 14.786 4.058 20.477 1.00 95.31 375 GLU A C 1
ATOM 3071 O O . GLU A 1 375 ? 13.796 4.733 20.757 1.00 95.31 375 GLU A O 1
ATOM 3076 N N . ARG A 1 376 ? 16.025 4.526 20.680 1.00 92.00 376 ARG A N 1
ATOM 3077 C CA . ARG A 1 376 ? 16.344 5.874 21.199 1.00 92.00 376 ARG A CA 1
ATOM 3078 C C . ARG A 1 376 ? 15.751 6.208 22.578 1.00 92.00 376 ARG A C 1
ATOM 3080 O O . ARG A 1 376 ? 15.730 7.373 22.977 1.00 92.00 376 ARG A O 1
ATOM 3087 N N . VAL A 1 377 ? 15.370 5.194 23.356 1.00 89.44 377 VAL A N 1
ATOM 3088 C CA . VAL A 1 377 ? 14.908 5.351 24.741 1.00 89.44 377 VAL A CA 1
ATOM 3089 C C . VAL A 1 377 ? 16.089 5.699 25.650 1.00 89.44 377 VAL A C 1
ATOM 3091 O O . VAL A 1 377 ? 16.754 4.834 26.214 1.00 89.44 377 VAL A O 1
ATOM 3094 N N . THR A 1 378 ? 16.364 6.992 25.788 1.00 86.69 378 THR A N 1
ATOM 3095 C CA . THR A 1 378 ? 17.437 7.526 26.636 1.00 86.69 378 THR A CA 1
ATOM 3096 C C . THR A 1 378 ? 16.907 8.671 27.490 1.00 86.69 378 THR A C 1
ATOM 3098 O O . THR A 1 378 ? 15.972 9.360 27.089 1.00 86.69 378 THR A O 1
ATOM 3101 N N . PHE A 1 379 ? 17.517 8.904 28.656 1.00 77.81 379 PHE A N 1
ATOM 3102 C CA . PHE A 1 379 ? 17.076 9.946 29.595 1.00 77.81 379 PHE A CA 1
ATOM 3103 C C . PHE A 1 379 ? 17.136 11.369 29.007 1.00 77.81 379 PHE A C 1
ATOM 3105 O O . PHE A 1 379 ? 16.389 12.244 29.426 1.00 77.81 379 PHE A O 1
ATOM 3112 N N . ALA A 1 380 ? 18.020 11.603 28.032 1.00 84.19 380 ALA A N 1
ATOM 3113 C CA . ALA A 1 380 ? 18.209 12.911 27.408 1.00 84.19 380 ALA A CA 1
ATOM 3114 C C . ALA A 1 380 ? 17.292 13.161 26.198 1.00 84.19 380 ALA A C 1
ATOM 3116 O O . ALA A 1 380 ? 17.133 14.310 25.783 1.00 84.19 380 ALA A O 1
ATOM 3117 N N . SER A 1 381 ? 16.718 12.112 25.600 1.00 86.38 381 SER A N 1
ATOM 3118 C CA . SER A 1 381 ? 15.844 12.285 24.442 1.00 86.38 381 SER A CA 1
ATOM 3119 C C . SER A 1 381 ? 14.471 12.783 24.884 1.00 86.38 381 SER A C 1
ATOM 3121 O O . SER A 1 381 ? 14.003 12.427 25.958 1.00 86.38 381 SER A O 1
ATOM 3123 N N . LYS A 1 382 ? 13.804 13.591 24.054 1.00 92.00 382 LYS A N 1
ATOM 3124 C CA . LYS A 1 382 ? 12.394 13.988 24.254 1.00 92.00 382 LYS A CA 1
ATOM 3125 C C . LYS A 1 382 ? 11.412 13.077 23.514 1.00 92.00 382 LYS A C 1
ATOM 3127 O O . LYS A 1 382 ? 10.212 13.123 23.773 1.00 92.00 382 LYS A O 1
ATOM 3132 N N . ALA A 1 383 ? 11.932 12.272 22.594 1.00 95.31 383 ALA A N 1
ATOM 3133 C CA . ALA A 1 383 ? 11.165 11.368 21.758 1.00 95.31 383 ALA A CA 1
ATOM 3134 C C . ALA A 1 383 ? 11.899 10.036 21.583 1.00 95.31 383 ALA A C 1
ATOM 3136 O O . ALA A 1 383 ? 13.123 9.959 21.718 1.00 95.31 383 ALA A O 1
ATOM 3137 N N . PHE A 1 384 ? 11.157 8.996 21.253 1.00 96.50 384 PHE A N 1
ATOM 3138 C CA . PHE A 1 384 ? 11.676 7.664 20.976 1.00 96.50 384 PHE A CA 1
ATOM 3139 C C . PHE A 1 384 ? 11.022 7.118 19.707 1.00 96.50 384 PHE A C 1
ATOM 3141 O O . PHE A 1 384 ? 10.084 7.723 19.183 1.00 96.50 384 PHE A O 1
ATOM 3148 N N . ASP A 1 385 ? 11.509 5.981 19.216 1.00 97.12 385 ASP A N 1
ATOM 3149 C CA . ASP A 1 385 ? 10.893 5.312 18.069 1.00 97.12 385 ASP A CA 1
ATOM 3150 C C . ASP A 1 385 ? 10.424 3.918 18.438 1.00 97.12 385 ASP A C 1
ATOM 3152 O O . ASP A 1 385 ? 10.923 3.297 19.379 1.00 97.12 385 ASP A O 1
ATOM 3156 N N . ILE A 1 386 ? 9.487 3.413 17.649 1.00 97.56 386 ILE A N 1
ATOM 3157 C CA . ILE A 1 386 ? 8.989 2.050 17.745 1.00 97.56 386 ILE A CA 1
ATOM 3158 C C . ILE A 1 386 ? 9.241 1.332 16.426 1.00 97.56 386 ILE A C 1
ATOM 3160 O O . ILE A 1 386 ? 8.904 1.830 15.352 1.00 97.56 386 ILE A O 1
ATOM 3164 N N . VAL A 1 387 ? 9.770 0.117 16.522 1.00 97.81 387 VAL A N 1
ATOM 3165 C CA . VAL A 1 387 ? 9.898 -0.823 15.410 1.00 97.81 387 VAL A CA 1
ATOM 3166 C C . VAL A 1 387 ? 9.006 -2.030 15.683 1.00 97.81 387 VAL A C 1
ATOM 3168 O O . VAL A 1 387 ? 9.233 -2.792 16.620 1.00 97.81 387 VAL A O 1
ATOM 3171 N N . LEU A 1 388 ? 7.982 -2.215 14.852 1.00 97.50 388 LEU A N 1
ATOM 3172 C CA . LEU A 1 388 ? 7.080 -3.365 14.882 1.00 97.50 388 LEU A CA 1
ATOM 3173 C C . LEU A 1 388 ? 7.658 -4.440 13.955 1.00 97.50 388 LEU A C 1
ATOM 3175 O O . LEU A 1 388 ? 7.656 -4.303 12.727 1.00 97.50 388 LEU A O 1
ATOM 3179 N N . ILE A 1 389 ? 8.189 -5.503 14.549 1.00 96.00 389 ILE A N 1
ATOM 3180 C CA . ILE A 1 389 ? 8.862 -6.588 13.838 1.00 96.00 389 ILE A CA 1
ATOM 3181 C C . ILE A 1 389 ? 7.805 -7.590 13.357 1.00 96.00 389 ILE A C 1
ATOM 3183 O O . ILE A 1 389 ? 7.032 -8.080 14.180 1.00 96.00 389 ILE A O 1
ATOM 3187 N N . PRO A 1 390 ? 7.740 -7.916 12.056 1.00 95.50 390 PRO A N 1
ATOM 3188 C CA . PRO A 1 390 ? 6.770 -8.862 11.526 1.00 95.50 390 PRO A CA 1
ATOM 3189 C C . PRO A 1 390 ? 7.132 -10.304 11.888 1.00 95.50 390 PRO A C 1
ATOM 3191 O O . PRO A 1 390 ? 8.305 -10.655 12.007 1.00 95.50 390 PRO A O 1
ATOM 3194 N N . LYS A 1 391 ? 6.119 -11.175 11.952 1.00 91.31 391 LYS A N 1
ATOM 3195 C CA . LYS A 1 391 ? 6.309 -12.638 12.058 1.00 91.31 391 LYS A CA 1
ATOM 3196 C C . LYS A 1 391 ? 7.030 -13.225 10.846 1.00 91.31 391 LYS A C 1
ATOM 3198 O O . LYS A 1 391 ? 7.759 -14.205 10.954 1.00 91.31 391 LYS A O 1
ATOM 3203 N N . ASP A 1 392 ? 6.820 -12.616 9.684 1.00 88.62 392 ASP A N 1
ATOM 3204 C CA . ASP A 1 392 ? 7.541 -12.930 8.457 1.00 88.62 392 ASP A CA 1
ATOM 3205 C C . ASP A 1 392 ? 8.779 -12.034 8.336 1.00 88.62 392 ASP A C 1
ATOM 3207 O O . ASP A 1 392 ? 8.691 -10.904 7.856 1.00 88.62 392 ASP A O 1
ATOM 3211 N N . PHE A 1 393 ? 9.937 -12.553 8.752 1.00 87.44 393 PHE A N 1
ATOM 3212 C CA . PHE A 1 393 ? 11.213 -11.828 8.738 1.00 87.44 393 PHE A CA 1
ATOM 3213 C C . PHE A 1 393 ? 11.730 -11.469 7.333 1.00 87.44 393 PHE A C 1
ATOM 3215 O O . PHE A 1 393 ? 12.702 -10.724 7.221 1.00 87.44 393 PHE A O 1
ATOM 3222 N N . ALA A 1 394 ? 11.109 -11.967 6.256 1.00 87.06 394 ALA A N 1
ATOM 3223 C CA . ALA A 1 394 ? 11.418 -11.509 4.901 1.00 87.06 394 ALA A CA 1
ATOM 3224 C C . ALA A 1 394 ? 10.779 -10.143 4.585 1.00 87.06 394 ALA A C 1
ATOM 3226 O O . ALA A 1 394 ? 11.202 -9.462 3.646 1.00 87.06 394 ALA A O 1
ATOM 3227 N N . LYS A 1 395 ? 9.759 -9.731 5.352 1.00 88.94 395 LYS A N 1
ATOM 3228 C CA . LYS A 1 395 ? 9.122 -8.418 5.223 1.00 88.94 395 LYS A CA 1
ATOM 3229 C C . LYS A 1 395 ? 9.898 -7.368 6.005 1.00 88.94 395 LYS A C 1
ATOM 3231 O O . LYS A 1 395 ? 10.455 -7.633 7.066 1.00 88.94 395 LYS A O 1
ATOM 3236 N N . GLN A 1 396 ? 9.898 -6.147 5.479 1.00 92.50 396 GLN A N 1
ATOM 3237 C CA . GLN A 1 396 ? 10.469 -5.014 6.196 1.00 92.50 396 GLN A CA 1
ATOM 3238 C C . GLN A 1 396 ? 9.624 -4.694 7.440 1.00 92.50 396 GLN A C 1
ATOM 3240 O O . GLN A 1 396 ? 8.394 -4.699 7.334 1.00 92.50 396 GLN A O 1
ATOM 3245 N N . PRO A 1 397 ? 10.258 -4.407 8.591 1.00 95.75 397 PRO A N 1
ATOM 3246 C CA . PRO A 1 397 ? 9.558 -3.931 9.776 1.00 95.75 397 PRO A CA 1
ATOM 3247 C C . PRO A 1 397 ? 8.817 -2.620 9.541 1.00 95.75 397 PRO A C 1
ATOM 3249 O O . PRO A 1 397 ? 9.252 -1.785 8.745 1.00 95.75 397 PRO A O 1
ATOM 3252 N N . TRP A 1 398 ? 7.726 -2.422 10.277 1.00 97.12 398 TRP A N 1
ATOM 3253 C CA . TRP A 1 398 ? 7.080 -1.115 10.343 1.00 97.12 398 TRP A CA 1
ATOM 3254 C C . TRP A 1 398 ? 7.788 -0.265 11.389 1.00 97.12 398 TRP A C 1
ATOM 3256 O O . TRP A 1 398 ? 8.104 -0.748 12.475 1.00 97.12 398 TRP A O 1
ATOM 3266 N N . ARG A 1 399 ? 8.029 1.001 11.068 1.00 96.75 399 ARG A N 1
ATOM 3267 C CA . ARG A 1 399 ? 8.717 1.948 11.942 1.00 96.75 399 ARG A CA 1
ATOM 3268 C C . ARG A 1 399 ? 7.806 3.136 12.197 1.00 96.75 399 ARG A C 1
ATOM 3270 O O . ARG A 1 399 ? 7.133 3.591 11.277 1.00 96.75 399 ARG A O 1
ATOM 3277 N N . VAL A 1 400 ? 7.780 3.604 13.436 1.00 97.75 400 VAL A N 1
ATOM 3278 C CA . VAL A 1 400 ? 7.105 4.835 13.839 1.00 97.75 400 VAL A CA 1
ATOM 3279 C C . VAL A 1 400 ? 8.107 5.670 14.614 1.00 97.75 400 VAL A C 1
ATOM 3281 O O . VAL A 1 400 ? 8.508 5.302 15.717 1.00 97.75 400 VAL A O 1
ATOM 3284 N N . ASP A 1 401 ? 8.520 6.777 14.016 1.00 96.94 401 ASP A N 1
ATOM 3285 C CA . ASP A 1 401 ? 9.551 7.647 14.561 1.00 96.94 401 ASP A CA 1
ATOM 3286 C C . ASP A 1 401 ? 8.972 8.806 15.375 1.00 96.94 401 ASP A C 1
ATOM 3288 O O . ASP A 1 401 ? 7.818 9.196 15.205 1.00 96.94 401 ASP A O 1
ATOM 3292 N N . MET A 1 402 ? 9.815 9.422 16.205 1.00 95.69 402 MET A N 1
ATOM 3293 C CA . MET A 1 402 ? 9.548 10.716 16.851 1.00 95.69 402 MET A CA 1
ATOM 3294 C C . MET A 1 402 ? 8.299 10.719 17.748 1.00 95.69 402 MET A C 1
ATOM 3296 O O . MET A 1 402 ? 7.572 11.711 17.810 1.00 95.69 402 MET A O 1
ATOM 3300 N N . ILE A 1 403 ? 8.063 9.626 18.473 1.00 97.06 403 ILE A N 1
ATOM 3301 C CA . ILE A 1 403 ? 6.959 9.517 19.430 1.00 97.06 403 ILE A CA 1
ATOM 3302 C C . ILE A 1 403 ? 7.335 10.272 20.713 1.00 97.06 403 ILE A C 1
ATOM 3304 O O . ILE A 1 403 ? 8.418 10.024 21.255 1.00 97.06 403 ILE A O 1
ATOM 3308 N N . PRO A 1 404 ? 6.481 11.175 21.233 1.00 95.38 404 PRO A N 1
ATOM 3309 C CA . PRO A 1 404 ? 6.741 11.876 22.488 1.00 95.38 404 PRO A CA 1
ATOM 3310 C C . PRO A 1 404 ? 6.936 10.907 23.658 1.00 95.38 404 PRO A C 1
ATOM 3312 O O . PRO A 1 404 ? 6.160 9.968 23.831 1.00 95.38 404 PRO A O 1
ATOM 3315 N N . ASN A 1 405 ? 7.944 11.155 24.500 1.00 92.69 405 ASN A N 1
ATOM 3316 C CA . ASN A 1 405 ? 8.234 10.292 25.653 1.00 92.69 405 ASN A CA 1
ATOM 3317 C C . ASN A 1 405 ? 7.065 10.155 26.639 1.00 92.69 405 ASN A C 1
ATOM 3319 O O . ASN A 1 405 ? 6.945 9.111 27.277 1.00 92.69 405 ASN A O 1
ATOM 3323 N N . ASP A 1 406 ? 6.191 11.157 26.724 1.00 93.31 406 ASP A N 1
ATOM 3324 C CA . ASP A 1 406 ? 5.013 11.145 27.597 1.00 93.31 406 ASP A CA 1
ATOM 3325 C C . ASP A 1 406 ? 4.042 10.000 27.246 1.00 93.31 406 ASP A C 1
ATOM 3327 O O . ASP A 1 406 ? 3.329 9.492 28.108 1.00 93.31 406 ASP A O 1
ATOM 3331 N N . ASN A 1 407 ? 4.063 9.521 25.996 1.00 94.00 407 ASN A N 1
ATOM 3332 C CA . ASN A 1 407 ? 3.235 8.412 25.520 1.00 94.00 407 ASN A CA 1
ATOM 3333 C C . ASN A 1 407 ? 3.878 7.033 25.754 1.00 94.00 407 ASN A C 1
ATOM 3335 O O . ASN A 1 407 ? 3.274 6.007 25.450 1.00 94.00 407 ASN A O 1
ATOM 3339 N N . LYS A 1 408 ? 5.108 6.962 26.276 1.00 93.25 408 LYS A N 1
ATOM 3340 C CA . LYS A 1 408 ? 5.836 5.693 26.415 1.00 93.25 408 LYS A CA 1
ATOM 3341 C C . LYS A 1 408 ? 5.119 4.713 27.342 1.00 93.25 408 LYS A C 1
ATOM 3343 O O . LYS A 1 408 ? 4.947 3.546 26.989 1.00 93.25 408 LYS A O 1
ATOM 3348 N N . ASP A 1 409 ? 4.722 5.169 28.527 1.00 93.50 409 ASP A N 1
ATOM 3349 C CA . ASP A 1 409 ? 4.155 4.284 29.546 1.00 93.50 409 ASP A CA 1
ATOM 3350 C C . ASP A 1 409 ? 2.777 3.752 29.148 1.00 93.50 409 ASP A C 1
ATOM 3352 O O . ASP A 1 409 ? 2.505 2.573 29.396 1.00 93.50 409 ASP A O 1
ATOM 3356 N N . SER A 1 410 ? 1.959 4.578 28.485 1.00 94.44 410 SER A N 1
ATOM 3357 C CA . SER A 1 410 ? 0.650 4.182 27.957 1.00 94.44 410 SER A CA 1
ATOM 3358 C C . SER A 1 410 ? 0.777 3.207 26.787 1.00 94.44 410 SER A C 1
ATOM 3360 O O . SER A 1 410 ? 0.072 2.201 26.752 1.00 94.44 410 SER A O 1
ATOM 3362 N N . ILE A 1 411 ? 1.734 3.420 25.875 1.00 95.56 411 ILE A N 1
ATOM 3363 C CA . ILE A 1 411 ? 1.998 2.480 24.776 1.00 95.56 411 ILE A CA 1
ATOM 3364 C C . ILE A 1 411 ? 2.478 1.126 25.317 1.00 95.56 411 ILE A C 1
ATOM 3366 O O . ILE A 1 411 ? 2.021 0.082 24.858 1.00 95.56 411 ILE A O 1
ATOM 3370 N N . GLN A 1 412 ? 3.370 1.106 26.309 1.00 94.94 412 GLN A N 1
ATOM 3371 C CA . GLN A 1 412 ? 3.832 -0.146 26.922 1.00 94.94 412 GLN A CA 1
ATOM 3372 C C . GLN A 1 412 ? 2.717 -0.914 27.644 1.00 94.94 412 GLN A C 1
ATOM 3374 O O . GLN A 1 412 ? 2.724 -2.150 27.670 1.00 94.94 412 GLN A O 1
ATOM 3379 N N . GLU A 1 413 ? 1.785 -0.196 28.265 1.00 94.31 413 GLU A N 1
ATOM 3380 C CA . GLU A 1 413 ? 0.593 -0.784 28.871 1.00 94.31 413 GLU A CA 1
ATOM 3381 C C . GLU A 1 413 ? -0.305 -1.411 27.810 1.00 94.31 413 GLU A C 1
ATOM 3383 O O . GLU A 1 413 ? -0.557 -2.613 27.872 1.00 94.31 413 GLU A O 1
ATOM 3388 N N . TRP A 1 414 ? -0.639 -0.649 26.767 1.00 94.50 414 TRP A N 1
ATOM 3389 C CA . TRP A 1 414 ? -1.417 -1.133 25.632 1.00 94.50 414 TRP A CA 1
ATOM 3390 C C . TRP A 1 414 ? -0.794 -2.377 24.975 1.00 94.50 414 TRP A C 1
ATOM 3392 O O . TRP A 1 414 ? -1.483 -3.377 24.779 1.00 94.50 414 TRP A O 1
ATOM 3402 N N . LEU A 1 415 ? 0.518 -2.379 24.707 1.00 93.94 415 LEU A N 1
ATOM 3403 C CA . LEU A 1 415 ? 1.213 -3.553 24.157 1.00 93.94 415 LEU A CA 1
ATOM 3404 C C . LEU A 1 415 ? 1.108 -4.770 25.082 1.00 93.94 415 LEU A C 1
ATOM 3406 O O . LEU A 1 415 ? 0.943 -5.895 24.615 1.00 93.94 415 LEU A O 1
ATOM 3410 N N . THR A 1 416 ? 1.183 -4.554 26.397 1.00 92.81 416 THR A N 1
ATOM 3411 C CA . THR A 1 416 ? 1.039 -5.633 27.381 1.00 92.81 416 THR A CA 1
ATOM 3412 C C . THR A 1 416 ? -0.376 -6.214 27.375 1.00 92.81 416 THR A C 1
ATOM 3414 O O . THR A 1 416 ? -0.528 -7.430 27.508 1.00 92.81 416 THR A O 1
ATOM 3417 N N . ASP A 1 417 ? -1.396 -5.376 27.205 1.00 91.75 417 ASP A N 1
ATOM 3418 C CA . ASP A 1 417 ? -2.795 -5.803 27.149 1.00 91.75 417 ASP A CA 1
ATOM 3419 C C . ASP A 1 417 ? -3.133 -6.536 25.853 1.00 91.75 417 ASP A C 1
ATOM 3421 O O . ASP A 1 417 ? -3.881 -7.510 25.886 1.00 91.75 417 ASP A O 1
ATOM 3425 N N . MET A 1 418 ? -2.496 -6.153 24.745 1.00 90.75 418 MET A N 1
ATOM 3426 C CA . MET A 1 418 ? -2.569 -6.859 23.460 1.00 90.75 418 MET A CA 1
ATOM 3427 C C . MET A 1 418 ? -1.700 -8.129 23.401 1.00 90.75 418 MET A C 1
ATOM 3429 O O . MET A 1 418 ? -1.579 -8.743 22.344 1.00 90.75 418 MET A O 1
ATOM 3433 N N . GLU A 1 419 ? -1.071 -8.522 24.514 1.00 91.81 419 GLU A N 1
ATOM 3434 C CA . GLU A 1 419 ? -0.135 -9.652 24.601 1.00 91.81 419 GLU A CA 1
ATOM 3435 C C . GLU A 1 419 ? 1.052 -9.574 23.623 1.00 91.81 419 GLU A C 1
ATOM 3437 O O . GLU A 1 419 ? 1.640 -10.592 23.244 1.00 91.81 419 GLU A O 1
ATOM 3442 N N . LEU A 1 420 ? 1.446 -8.358 23.242 1.00 92.38 420 LEU A N 1
ATOM 3443 C CA . LEU A 1 420 ? 2.606 -8.109 22.403 1.00 92.38 420 LEU A CA 1
ATOM 3444 C C . LEU A 1 420 ? 3.850 -7.935 23.271 1.00 92.38 420 LEU A C 1
ATOM 3446 O O . LEU A 1 420 ? 3.913 -7.116 24.195 1.00 92.38 420 LEU A O 1
ATOM 3450 N N . SER A 1 421 ? 4.858 -8.744 22.957 1.00 93.69 421 SER A N 1
ATOM 3451 C CA . SER A 1 421 ? 6.157 -8.658 23.609 1.00 93.69 421 SER A CA 1
ATOM 3452 C C . SER A 1 421 ? 6.929 -7.433 23.125 1.00 93.69 421 SER A C 1
ATOM 3454 O O . SER A 1 421 ? 6.883 -7.111 21.933 1.00 93.69 421 SER A O 1
ATOM 3456 N N . TYR A 1 422 ? 7.655 -6.770 24.029 1.00 94.81 422 TYR A N 1
ATOM 3457 C CA . TYR A 1 422 ? 8.484 -5.624 23.664 1.00 94.81 422 TYR A CA 1
ATOM 3458 C C . TYR A 1 422 ? 9.832 -5.547 24.394 1.00 94.81 422 TYR A C 1
ATOM 3460 O O . TYR A 1 422 ? 9.998 -6.157 25.454 1.00 94.81 422 TYR A O 1
ATOM 3468 N N . THR A 1 423 ? 10.788 -4.803 23.821 1.00 92.56 423 THR A N 1
ATOM 3469 C CA . THR A 1 423 ? 12.124 -4.529 24.395 1.00 92.56 423 THR A CA 1
ATOM 3470 C C . THR A 1 423 ? 12.483 -3.058 24.415 1.00 92.56 423 THR A C 1
ATOM 3472 O O . THR A 1 423 ? 12.156 -2.360 23.429 1.00 92.56 423 THR A O 1
#

Solvent-accessible surface area (backbone atoms only — not comparable to full-atom values): 24267 Å² total; per-residue (Å²): 108,70,71,60,42,54,51,43,43,52,54,49,52,53,50,51,53,53,50,52,53,54,48,55,61,54,47,75,75,53,79,82,69,70,85,74,62,70,84,91,80,66,70,96,47,81,86,72,53,66,93,84,70,51,70,68,43,68,43,68,42,79,87,62,46,24,39,30,40,46,57,96,51,41,72,42,78,40,51,48,78,50,51,66,48,74,47,69,61,86,65,70,94,42,32,43,39,37,42,31,35,64,40,61,98,53,85,74,52,96,83,54,50,69,53,47,53,45,44,39,64,70,39,45,89,80,52,89,65,66,52,66,49,76,47,77,34,80,63,51,64,58,54,52,51,35,50,54,51,52,54,50,51,51,52,50,52,54,56,46,54,54,47,50,59,53,55,71,77,46,71,85,74,83,81,82,46,74,66,72,100,62,90,65,56,69,49,71,78,25,38,42,41,73,52,65,65,94,59,90,36,41,25,33,41,35,47,29,45,54,24,34,38,36,40,31,82,85,69,50,75,48,79,50,46,49,88,41,51,67,42,38,36,42,42,67,36,77,93,55,62,38,32,38,42,37,36,38,36,71,60,45,44,81,48,76,91,42,77,39,44,58,44,33,41,30,42,71,77,61,64,77,74,71,73,69,71,78,71,83,82,59,101,81,43,72,66,59,58,50,50,54,50,51,51,53,52,49,40,50,52,50,39,51,52,53,52,52,49,51,55,50,40,31,50,42,23,47,76,59,76,39,87,60,67,75,40,54,59,40,65,93,74,37,47,54,26,26,68,76,90,56,80,41,69,35,24,34,39,93,58,33,44,34,28,79,90,53,86,82,65,42,76,41,53,53,86,51,47,58,38,35,40,58,40,67,82,48,94,86,50,70,37,26,29,41,36,41,33,41,67,54,78,90,52,82,59,50,52,33,34,68,24,50,52,87,51,48,67,59,50,56,48,51,34,54,75,71,68,46,26,70,89

Organism: NCBI:txid2749911

Sequence (423 aa):
RQRRQIELMSRRNEERLRELARANLKNKGKEGEAEKAEELETYKRTKDYPDNVLPNQVKVDMANKCVILPICGNPVPFHISTIKNCVLPEADAATYLRINFYTAGMALGKDAPKNTSMLVQRYAPYASFIREMTFRSLESHNLTQAYRQIQELRKRERQKEIRELEEANLVKQEKLVRTKNERVPRLSDLTMRPVFAGRKTQGNLEAHSNGMRFISTRGEVVDIMYANIKHAIFQPCEQEIMVLVHFHLKNPIMLGKKKQKDIQFFTEVVDASQAVDGSRRSMYDPDEMDDEQRERQLRKRLNEAFKEFCRKMESVARKNGYTLEFDIPYRDLGFQGNPHKEMVFITPTLNCLVNLTETPFFVVDLSDVDHVHFERVTFASKAFDIVLIPKDFAKQPWRVDMIPNDNKDSIQEWLTDMELSYT

Secondary structure (DSSP, 8-state):
-HHHHHHHHHHHHHHHHHHHHHHHHHHTTTTT-PPPPPP--S-SSGGGS-TT--TT--EEETTTTEEEEEETTEEEEEEGGGEEEEE-PPPSSSEEEEEEE--TTS---TTS-HHHHHHHHHHTTT-----EEEEEES-HHHHHHHHHHHHHHHHHHHHHHHHHHHHHTPPPPPPP----SS---EEEEEEEES-SSSS-EEEEEEE-SSEEEEEETTS-EEEEEGGGEEEEEEE--SSSSEEEEEEEEEEEEEETTEEEEEEEEEEESS-TTTTS--S---TT-HHHHHHHHHHHHHHHHHHHHHHHHHHHHHHHHHHTT----EE---GGG-EEEBSSSS-EEEEE-SSEEEE-SSSS-EEEEGGGEEEEEEES--TT-SEEEEEEEESSTTSPPEEEEEEEGGGHHHHHHHHHHTT--B-

InterPro domains:
  IPR011993 PH-like domain superfamily [G3DSA:2.30.29.30] (328-423)
  IPR013719 Histone chaperone RTT106/FACT complex subunit SPT16-like, middle domain [PF08512] (342-422)
  IPR013719 Histone chaperone RTT106/FACT complex subunit SPT16-like, middle domain [SM01287] (335-423)
  IPR013953 FACT complex subunit SPT16, middle domain [PF08644] (58-176)
  IPR013953 FACT complex subunit SPT16, middle domain [SM01286] (58-214)
  IPR040258 FACT complex subunit Spt16 [PTHR13980] (1-423)
  IPR056595 FACT complex subunit SPT16, PH-like domain [PF24824] (185-312)

Foldseek 3Di:
DVVLLVVLVVVLVVVLVVVVVVVVVVVVVVPPDDPAQDDQDQDPDPVVDPPPDFFQAWDADLVSQWIFHHDPRDTDTDHLLQWPAWDFPDDDQKTKIKTAGDAPPDPPPPQRDPSNVNVRVVCVVPDDDDGMDMDIGSDHVRRVVSNVNSVVSNVVVSLVSVLCVQVVQADDDDDFDADPPDDWQKDAFKWKPPDLDDDTWHFMWTAGQFFIWTQTPVRDIDTDGLVFFPAWAWEADDVAQKTKIKTQTNGFDDRNRDTDRIMMIMDGLDDPVVVPPPPDDDPPPPVVVVVVVVSVVSSVVRRVSVVVSQVVNCVSQVVNPGHHDYWYFPQVLWFWWAQDHDIAIWTDTPFWIWDDRDPPTDTGGVVQFSAKEKAPPDPPDQFIKIWGQGSPNVDHTGITGGTGPVSVVSVVVVCSVVSHRYD

pLDDT: mean 88.27, std 11.53, range [36.81, 98.38]

Mean predicted aligned error: 10.13 Å